Protein AF-N6Y3G3-F1 (afdb_monomer)

Secondary structure (DSSP, 8-state):
---HHHHHHHHHHHHHTT-------SSEEEE-S--HHHHHHGGGGGG-SEEEESSHHHHHHHHHHHTTT-PPPTT-EEEESSHHHHHHHHHTT---EE--SS--SHHHHHTSGGGSHHHHTT-EEEEEEES----HHHHHHHHTT-EEEEEEEEEEE-----THHHHHHHHTT---EEEE--HHHHHHHHHHHHHHHHHHHTTSEEEESSHHHHHHHHHTT-S-EEE--SHHHHHHHHHIIIIIHHHHTTTT-----PPP--------------------------------------------------------------STTHHHHHHHHHHHHHHHHHHHHHHHHHHHHHHHHHHHHHHHHHHHHHHHHHHHHHHHHHHHHHHHHHHHHHHHHHHHHHHHHHHHHHHHHHHHHHHHHHHHHHHHHHHHHHHHHHHHHS--HHHHHHHHHHHHHHHHTT--GGGTTHHHHHHHHHHHHHTS----HHHHHHHHHHHHHHGGGSPBTT---------S-----------TTHHHHHHHHHHHHHHHHHHHHTTT--------S-------HHHHHHHHHHHHHHHHHHHHHHHTT-HHHHHHHHHHHHHHHHHHB-TTSHHHHHHHHHHHHHHHS---------HHHHHHHHHHHHHHTPPPP------PPPPPPPPPP------------------------------------------

Nearest PDB structures (foldseek):
  3mw8-assembly1_A  TM=8.671E-01  e=9.166E-15  Shewanella amazonensis SB2B
  4es6-assembly1_A  TM=6.983E-01  e=3.183E-16  Pseudomonas aeruginosa PAO1
  3re1-assembly2_B  TM=7.626E-01  e=1.891E-15  Pseudomonas syringae pv. tomato str. DC3000
  3re1-assembly1_A  TM=7.674E-01  e=5.797E-15  Pseudomonas syringae pv. tomato str. DC3000
  1wcx-assembly1_A  TM=5.230E-01  e=1.385E-10  Thermus thermophilus

Solvent-accessible surface area (backbone atoms only — not comparable to full-atom values): 44580 Å² total; per-residue (Å²): 68,38,33,65,89,72,32,62,60,58,36,52,50,38,45,72,72,73,44,85,64,82,90,56,52,28,33,37,75,45,67,32,96,58,57,62,54,51,63,66,38,64,86,44,51,79,74,29,49,35,38,36,25,73,38,42,64,21,42,51,44,40,48,69,59,39,55,86,76,43,80,81,52,93,72,43,41,43,31,35,34,34,71,68,29,50,47,53,39,37,77,74,68,44,82,78,59,49,55,42,92,65,59,72,44,61,68,38,45,57,67,32,74,78,52,30,48,92,62,28,48,76,34,34,34,37,38,30,27,46,82,69,82,82,62,64,60,54,51,57,37,41,76,32,46,22,47,72,48,78,28,49,31,26,34,76,43,69,57,97,67,70,49,58,78,56,48,53,40,44,77,69,70,71,49,76,65,44,52,44,76,44,59,66,34,50,52,31,45,46,69,64,39,37,72,70,46,39,60,72,45,18,85,38,33,31,41,11,47,41,70,71,33,35,51,53,37,46,75,66,53,38,72,44,67,42,80,23,50,65,65,69,67,23,47,49,48,50,47,44,69,61,51,56,63,54,53,72,67,54,76,80,65,84,84,84,89,84,87,88,89,86,87,86,88,89,86,82,88,90,82,90,78,88,79,91,88,81,90,79,92,80,90,81,87,86,88,88,86,85,87,88,78,89,83,88,86,87,87,83,93,81,85,90,89,87,90,85,89,81,91,81,90,89,89,87,92,87,91,88,88,83,89,73,71,70,67,62,60,59,57,55,56,55,53,53,55,53,53,53,52,52,55,49,55,66,47,56,64,54,56,63,59,48,58,60,49,53,57,51,50,50,55,50,52,53,53,52,50,55,55,47,55,54,53,50,55,53,48,54,51,51,53,53,50,52,54,50,52,52,51,49,51,59,48,51,54,49,49,53,50,52,51,51,52,50,53,52,51,52,51,49,54,55,48,61,50,38,59,52,55,52,46,55,52,49,54,34,48,51,25,47,52,51,17,52,47,30,38,70,77,62,63,31,60,67,64,18,47,53,27,45,51,54,28,49,52,62,47,63,76,60,79,53,79,87,51,59,58,34,57,50,30,45,50,50,54,51,52,57,59,67,70,53,83,82,76,62,56,64,69,49,45,58,49,46,50,55,50,49,71,44,51,81,76,48,62,48,60,80,79,80,92,77,85,94,80,78,89,73,89,81,89,83,82,88,79,85,89,81,67,98,62,54,64,65,60,54,52,58,62,50,53,66,56,62,64,58,58,56,68,66,54,67,74,68,73,78,73,96,73,88,80,90,71,84,80,86,77,83,75,56,83,77,49,62,56,53,61,46,51,54,44,44,51,29,45,50,51,20,44,51,21,51,76,64,53,35,31,65,56,24,47,53,26,45,54,48,38,47,53,48,47,77,70,53,31,31,83,84,41,71,64,43,47,47,50,53,50,53,51,54,56,53,65,64,58,72,52,75,78,74,81,82,71,65,58,60,32,54,52,32,45,53,60,48,48,72,65,67,62,67,78,73,79,86,78,81,77,89,81,86,79,83,88,75,85,86,81,86,88,83,81,87,83,90,82,83,88,80,91,88,82,90,82,86,90,78,90,79,90,79,90,84,91,85,89,87,81,89,84,83,89,89,87,84,84,80,88,82,87,90,133

Structure (mmCIF, N/CA/C/O backbone):
data_AF-N6Y3G3-F1
#
_entry.id   AF-N6Y3G3-F1
#
loop_
_atom_site.group_PDB
_atom_site.id
_atom_site.type_symbol
_atom_site.label_atom_id
_atom_site.label_alt_id
_atom_site.label_comp_id
_atom_site.label_asym_id
_atom_site.label_entity_id
_atom_site.label_seq_id
_atom_site.pdbx_PDB_ins_code
_atom_site.Cartn_x
_atom_site.Cartn_y
_atom_site.Cartn_z
_atom_site.occupancy
_atom_site.B_iso_or_equiv
_atom_site.auth_seq_id
_atom_site.auth_comp_id
_atom_site.auth_asym_id
_atom_site.auth_atom_id
_atom_site.pdbx_PDB_model_num
ATOM 1 N N . MET A 1 1 ? 16.873 -10.685 1.834 1.00 88.75 1 MET A N 1
ATOM 2 C CA . MET A 1 1 ? 16.001 -10.326 2.972 1.00 88.75 1 MET A CA 1
ATOM 3 C C . MET A 1 1 ? 14.524 -10.529 2.608 1.00 88.75 1 MET A C 1
ATOM 5 O O . MET A 1 1 ? 13.843 -9.583 2.230 1.00 88.75 1 MET A O 1
ATOM 9 N N . ARG A 1 2 ? 14.021 -11.770 2.669 1.00 89.00 2 ARG A N 1
ATOM 10 C CA . ARG A 1 2 ? 12.637 -12.163 2.303 1.00 89.00 2 ARG A CA 1
ATOM 11 C C . ARG A 1 2 ? 12.087 -13.183 3.308 1.00 89.00 2 ARG A C 1
ATOM 13 O O . ARG A 1 2 ? 12.912 -13.802 3.973 1.00 89.00 2 ARG A O 1
ATOM 20 N N . PRO A 1 3 ? 10.763 -13.413 3.393 1.00 84.69 3 PRO A N 1
ATOM 21 C CA . PRO A 1 3 ? 10.220 -14.575 4.096 1.00 84.69 3 PRO A CA 1
ATOM 22 C C . PRO A 1 3 ? 10.819 -15.883 3.576 1.00 84.69 3 PRO A C 1
ATOM 24 O O . PRO A 1 3 ? 11.054 -16.009 2.376 1.00 84.69 3 PRO A O 1
ATOM 27 N N . GLN A 1 4 ? 11.046 -16.847 4.473 1.00 79.81 4 GLN A N 1
ATOM 28 C CA . GLN A 1 4 ? 11.802 -18.077 4.199 1.00 79.81 4 GLN A CA 1
ATOM 29 C C . GLN A 1 4 ? 11.330 -18.801 2.924 1.00 79.81 4 GLN A C 1
ATOM 31 O O . GLN A 1 4 ? 12.103 -18.973 1.983 1.00 79.81 4 GLN A O 1
ATOM 36 N N . GLU A 1 5 ? 10.033 -19.109 2.843 1.00 73.38 5 GLU A N 1
ATOM 37 C CA . GLU A 1 5 ? 9.392 -19.792 1.706 1.00 73.38 5 GLU A CA 1
ATOM 38 C C . GLU A 1 5 ? 9.562 -19.045 0.364 1.00 73.38 5 GLU A C 1
ATOM 40 O O . GLU A 1 5 ? 9.545 -19.652 -0.705 1.00 73.38 5 GLU A O 1
ATOM 45 N N . GLN A 1 6 ? 9.750 -17.721 0.414 1.00 78.75 6 GLN A N 1
ATOM 46 C CA . GLN A 1 6 ? 9.926 -16.832 -0.743 1.00 78.75 6 GLN A CA 1
ATOM 47 C C . GLN A 1 6 ? 11.405 -16.527 -1.050 1.00 78.75 6 GLN A C 1
ATOM 49 O O . GLN A 1 6 ? 11.713 -15.885 -2.059 1.00 78.75 6 GLN A O 1
ATOM 54 N N . ALA A 1 7 ? 12.326 -16.956 -0.183 1.00 85.62 7 ALA A N 1
ATOM 55 C CA . ALA A 1 7 ? 13.765 -16.860 -0.393 1.00 85.62 7 ALA A CA 1
ATOM 56 C C . ALA A 1 7 ? 14.306 -18.086 -1.146 1.00 85.62 7 ALA A C 1
ATOM 58 O O . ALA A 1 7 ? 15.161 -17.940 -2.015 1.00 85.62 7 ALA A O 1
ATOM 59 N N . ASP A 1 8 ? 13.781 -19.285 -0.874 1.00 85.94 8 ASP A N 1
ATOM 60 C CA . ASP A 1 8 ? 14.381 -20.546 -1.331 1.00 85.94 8 ASP A CA 1
ATOM 61 C C . ASP A 1 8 ? 14.360 -20.793 -2.851 1.00 85.94 8 ASP A C 1
ATOM 63 O O . ASP A 1 8 ? 15.066 -21.686 -3.317 1.00 85.94 8 ASP A O 1
ATOM 67 N N . ASN A 1 9 ? 13.601 -20.046 -3.662 1.00 87.00 9 ASN A N 1
ATOM 68 C CA . ASN A 1 9 ? 13.800 -20.057 -5.122 1.00 87.00 9 ASN A CA 1
ATOM 69 C C . ASN A 1 9 ? 15.032 -19.224 -5.510 1.00 87.00 9 ASN A C 1
ATOM 71 O O . ASN A 1 9 ? 15.973 -19.754 -6.097 1.00 87.00 9 ASN A O 1
ATOM 75 N N . LEU A 1 10 ? 15.053 -17.952 -5.104 1.00 89.31 10 LEU A N 1
ATOM 76 C CA . LEU A 1 10 ? 16.125 -17.004 -5.398 1.00 89.31 10 LEU A CA 1
ATOM 77 C C . LEU A 1 10 ? 17.482 -17.462 -4.842 1.00 89.31 10 LEU A C 1
ATOM 79 O O . LEU A 1 10 ? 18.479 -17.390 -5.551 1.00 89.31 10 LEU A O 1
ATOM 83 N N . CYS A 1 11 ? 17.526 -18.017 -3.626 1.00 91.69 11 CYS A N 1
ATOM 84 C CA . CYS A 1 11 ? 18.756 -18.585 -3.070 1.00 91.69 11 CYS A CA 1
ATOM 85 C C . CYS A 1 11 ? 19.313 -19.711 -3.952 1.00 91.69 11 CYS A C 1
ATOM 87 O O . CYS A 1 11 ? 20.497 -19.681 -4.264 1.00 91.69 11 CYS A O 1
ATOM 89 N N . ARG A 1 12 ? 18.468 -20.631 -4.443 1.00 91.00 12 ARG A N 1
ATOM 90 C CA . ARG A 1 12 ? 18.898 -21.691 -5.374 1.00 91.00 12 ARG A CA 1
ATOM 91 C C . ARG A 1 12 ? 19.360 -21.159 -6.730 1.00 91.00 12 ARG A C 1
ATOM 93 O O . ARG A 1 12 ? 20.212 -21.785 -7.348 1.00 91.00 12 ARG A O 1
ATOM 100 N N . ARG A 1 13 ? 18.824 -20.027 -7.202 1.00 91.88 13 ARG A N 1
ATOM 101 C CA . ARG A 1 13 ? 19.298 -19.366 -8.432 1.00 91.88 13 ARG A CA 1
ATOM 102 C C . ARG A 1 13 ? 20.687 -18.758 -8.242 1.00 91.88 13 ARG A C 1
ATOM 104 O O . ARG A 1 13 ? 21.551 -18.984 -9.076 1.00 91.88 13 ARG A O 1
ATOM 111 N N . ILE A 1 14 ? 20.915 -18.078 -7.118 1.00 92.06 14 ILE A N 1
ATOM 112 C CA . ILE A 1 14 ? 22.230 -17.538 -6.733 1.00 92.06 14 ILE A CA 1
ATOM 113 C C . ILE A 1 14 ? 23.247 -18.678 -6.558 1.00 92.06 14 ILE A C 1
ATOM 115 O O . ILE A 1 14 ? 24.338 -18.609 -7.112 1.00 92.06 14 ILE A O 1
ATOM 119 N N . GLU A 1 15 ? 22.864 -19.751 -5.857 1.00 93.62 15 GLU A N 1
ATOM 120 C CA . GLU A 1 15 ? 23.672 -20.967 -5.665 1.00 93.62 15 GLU A CA 1
ATOM 121 C C . GLU A 1 15 ? 24.012 -21.653 -7.006 1.00 93.62 15 GLU A C 1
ATOM 123 O O . GLU A 1 15 ? 25.142 -22.093 -7.204 1.00 93.62 15 GLU A O 1
ATOM 128 N N . ALA A 1 16 ? 23.070 -21.703 -7.957 1.00 90.56 16 ALA A N 1
ATOM 129 C CA . ALA A 1 16 ? 23.298 -22.251 -9.299 1.00 90.56 16 ALA A CA 1
ATOM 130 C C . ALA A 1 16 ? 24.158 -21.345 -10.202 1.00 90.56 16 ALA A C 1
ATOM 132 O O . ALA A 1 16 ? 24.831 -21.854 -11.095 1.00 90.56 16 ALA A O 1
ATOM 133 N N . ALA A 1 17 ? 24.167 -20.032 -9.955 1.00 89.19 17 ALA A N 1
ATOM 134 C CA . ALA A 1 17 ? 25.044 -19.058 -10.609 1.00 89.19 17 ALA A CA 1
ATOM 135 C C . ALA A 1 17 ? 26.443 -18.960 -9.955 1.00 89.19 17 ALA A C 1
ATOM 137 O O . ALA A 1 17 ? 27.221 -18.075 -10.296 1.00 89.19 17 ALA A O 1
ATOM 138 N N . GLY A 1 18 ? 26.772 -19.846 -9.004 1.00 90.38 18 GLY A N 1
ATOM 139 C CA . GLY A 1 18 ? 28.075 -19.896 -8.323 1.00 90.38 18 GLY A CA 1
ATOM 140 C C . GLY A 1 18 ? 28.204 -19.000 -7.083 1.00 90.38 18 GLY A C 1
ATOM 141 O O . GLY A 1 18 ? 29.206 -19.083 -6.373 1.00 90.38 18 GLY A O 1
ATOM 142 N N . GLY A 1 19 ? 27.195 -18.182 -6.773 1.00 90.94 19 GLY A N 1
ATOM 143 C CA . GLY A 1 19 ? 27.165 -17.339 -5.576 1.00 90.94 19 GLY A CA 1
ATOM 144 C C . GLY A 1 19 ? 26.785 -18.103 -4.300 1.00 90.94 19 GLY A C 1
ATOM 145 O O . GLY A 1 19 ? 26.196 -19.181 -4.335 1.00 90.94 19 GLY A O 1
ATOM 146 N N . ARG A 1 20 ? 27.065 -17.520 -3.126 1.00 93.38 20 ARG A N 1
ATOM 147 C CA . ARG A 1 20 ? 26.736 -18.117 -1.817 1.00 93.38 20 ARG A CA 1
ATOM 148 C C . ARG A 1 20 ? 25.588 -17.369 -1.131 1.00 93.38 20 ARG A C 1
ATOM 150 O O . ARG A 1 20 ? 25.782 -16.282 -0.595 1.00 93.38 20 ARG A O 1
ATOM 157 N N . ALA A 1 21 ? 24.394 -17.960 -1.100 1.00 92.50 21 ALA A N 1
ATOM 158 C CA . ALA A 1 21 ? 23.189 -17.297 -0.594 1.00 92.50 21 ALA A CA 1
ATOM 159 C C . ALA A 1 21 ? 22.998 -17.411 0.939 1.00 92.50 21 ALA A C 1
ATOM 161 O O . ALA A 1 21 ? 22.490 -18.413 1.451 1.00 92.50 21 ALA A O 1
ATOM 162 N N . LEU A 1 22 ? 23.323 -16.343 1.680 1.00 92.38 22 LEU A N 1
ATOM 163 C CA . LEU A 1 22 ? 22.999 -16.225 3.109 1.00 92.38 22 LEU A CA 1
ATOM 164 C C . LEU A 1 22 ? 21.495 -15.952 3.316 1.00 92.38 22 LEU A C 1
ATOM 166 O O . LEU A 1 22 ? 20.956 -14.936 2.872 1.00 92.38 22 LEU A O 1
ATOM 170 N N . ARG A 1 23 ? 20.807 -16.854 4.024 1.00 92.19 23 ARG A N 1
ATOM 171 C CA . ARG A 1 23 ? 19.375 -16.737 4.345 1.00 92.19 23 ARG A CA 1
ATOM 172 C C . ARG A 1 23 ? 19.177 -15.974 5.657 1.00 92.19 23 ARG A C 1
ATOM 174 O O . ARG A 1 23 ? 19.263 -16.556 6.731 1.00 92.19 23 ARG A O 1
ATOM 181 N N . PHE A 1 24 ? 18.870 -14.682 5.554 1.00 93.19 24 PHE A N 1
ATOM 182 C CA . PHE A 1 24 ? 18.442 -13.842 6.679 1.00 93.19 24 PHE A CA 1
ATOM 183 C C . PHE A 1 24 ? 17.030 -13.282 6.391 1.00 93.19 24 PHE A C 1
ATOM 185 O O . PHE A 1 24 ? 16.879 -12.315 5.628 1.00 93.19 24 PHE A O 1
ATOM 192 N N . PRO A 1 25 ? 15.958 -13.934 6.882 1.00 92.81 25 PRO A N 1
ATOM 193 C CA . PRO A 1 25 ? 14.595 -13.453 6.697 1.00 92.81 25 PRO A CA 1
ATOM 194 C C . PRO A 1 25 ? 14.286 -12.326 7.689 1.00 92.81 25 PRO A C 1
ATOM 196 O O . PRO A 1 25 ? 14.353 -12.515 8.894 1.00 92.81 25 PRO A O 1
ATOM 199 N N . VAL A 1 26 ? 13.916 -11.151 7.176 1.00 93.62 26 VAL A N 1
ATOM 200 C CA . VAL A 1 26 ? 13.550 -9.957 7.978 1.00 93.62 26 VAL A CA 1
ATOM 201 C C . VAL A 1 26 ? 12.035 -9.785 8.137 1.00 93.62 26 VAL A C 1
ATOM 203 O O . VAL A 1 26 ? 11.561 -8.909 8.849 1.00 93.62 26 VAL A O 1
ATOM 206 N N . ILE A 1 27 ? 11.251 -10.611 7.448 1.00 91.94 27 ILE A N 1
ATOM 207 C CA . ILE A 1 27 ? 9.801 -10.728 7.605 1.00 91.94 27 ILE A CA 1
ATOM 208 C C . ILE A 1 27 ? 9.529 -12.220 7.724 1.00 91.94 27 ILE A C 1
ATOM 210 O O . ILE A 1 27 ? 9.916 -12.979 6.836 1.00 91.94 27 ILE A O 1
ATOM 214 N N . ALA A 1 28 ? 8.857 -12.637 8.787 1.00 90.00 28 ALA A N 1
ATOM 215 C CA . ALA A 1 28 ? 8.279 -13.963 8.903 1.00 90.00 28 ALA A CA 1
ATOM 216 C C . ALA A 1 28 ? 6.772 -13.908 8.639 1.00 90.00 28 ALA A C 1
ATOM 218 O O . ALA A 1 28 ? 6.106 -12.896 8.874 1.00 90.00 28 ALA A O 1
ATOM 219 N N . ILE A 1 29 ? 6.246 -15.021 8.140 1.00 89.38 29 ILE A N 1
ATOM 220 C CA . ILE A 1 29 ? 4.816 -15.280 8.005 1.00 89.38 29 ILE A CA 1
ATOM 221 C C . ILE A 1 29 ? 4.499 -16.381 9.017 1.00 89.38 29 ILE A C 1
ATOM 223 O O . ILE A 1 29 ? 5.251 -17.346 9.135 1.00 89.38 29 ILE A O 1
ATOM 227 N N . GLY A 1 30 ? 3.413 -16.227 9.766 1.00 88.75 30 GLY A N 1
ATOM 228 C CA . GLY A 1 30 ? 2.957 -17.229 10.728 1.00 88.75 30 GLY A CA 1
ATOM 229 C C . GLY A 1 30 ? 1.441 -17.228 10.845 1.00 88.75 30 GLY A C 1
ATOM 230 O O . GLY A 1 30 ? 0.783 -16.316 10.347 1.00 88.75 30 GLY A O 1
ATOM 231 N N . ALA A 1 31 ? 0.882 -18.228 11.526 1.00 88.19 31 ALA A N 1
ATOM 232 C CA . ALA A 1 31 ? -0.545 -18.250 11.840 1.00 88.19 31 ALA A CA 1
ATOM 233 C C . ALA A 1 31 ? -0.959 -16.986 12.618 1.00 88.19 31 ALA A C 1
ATOM 235 O O . ALA A 1 31 ? -0.147 -16.408 13.350 1.00 88.19 31 ALA A O 1
ATOM 236 N N . ALA A 1 32 ? -2.215 -16.557 12.454 1.00 87.38 32 ALA A N 1
ATOM 237 C CA . ALA A 1 32 ? -2.774 -15.459 13.240 1.00 87.38 32 ALA A CA 1
ATOM 238 C C . ALA A 1 32 ? -2.593 -15.725 14.755 1.00 87.38 32 ALA A C 1
ATOM 240 O O . ALA A 1 32 ? -2.722 -16.873 15.186 1.00 87.38 32 ALA A O 1
ATOM 241 N N . PRO A 1 33 ? -2.268 -14.699 15.567 1.00 78.94 33 PRO A N 1
ATOM 242 C CA . PRO A 1 33 ? -1.941 -14.886 16.984 1.00 78.94 33 PRO A CA 1
ATOM 243 C C . PRO A 1 33 ? -3.161 -15.267 17.836 1.00 78.94 33 PRO A C 1
ATOM 245 O O . PRO A 1 33 ? -2.994 -15.825 18.915 1.00 78.94 33 PRO A O 1
ATOM 248 N N . ASP A 1 34 ? -4.364 -14.982 17.336 1.00 85.19 34 ASP A N 1
ATOM 249 C CA . ASP A 1 34 ? -5.645 -15.418 17.883 1.00 85.19 34 ASP A CA 1
ATOM 250 C C . ASP A 1 34 ? -6.434 -16.147 16.773 1.00 85.19 34 ASP A C 1
ATOM 252 O O . ASP A 1 34 ? -6.722 -15.535 15.737 1.00 85.19 34 ASP A O 1
ATOM 256 N N . PRO A 1 35 ? -6.772 -17.441 16.935 1.00 86.75 35 PRO A N 1
ATOM 257 C CA . PRO A 1 35 ? -7.573 -18.189 15.972 1.00 86.75 35 PRO A CA 1
ATOM 258 C C . PRO A 1 35 ? -9.085 -17.923 16.084 1.00 86.75 35 PRO A C 1
ATOM 260 O O . PRO A 1 35 ? -9.829 -18.452 15.257 1.00 86.75 35 PRO A O 1
ATOM 263 N N . ALA A 1 36 ? -9.572 -17.121 17.043 1.00 89.94 36 ALA A N 1
ATOM 264 C CA . ALA A 1 36 ? -11.004 -16.956 17.322 1.00 89.94 36 ALA A CA 1
ATOM 265 C C . ALA A 1 36 ? -11.852 -16.568 16.093 1.00 89.94 36 ALA A C 1
ATOM 267 O O . ALA A 1 36 ? -12.987 -17.026 15.961 1.00 89.94 36 ALA A O 1
ATOM 268 N N . GLN A 1 37 ? -11.309 -15.782 15.152 1.00 91.25 37 GLN A N 1
ATOM 269 C CA . GLN A 1 37 ? -12.001 -15.442 13.897 1.00 91.25 37 GLN A CA 1
ATOM 270 C C . GLN A 1 37 ? -12.194 -16.664 12.981 1.00 91.25 37 GLN A C 1
ATOM 272 O O . GLN A 1 37 ? -13.261 -16.830 12.395 1.00 91.25 37 GLN A O 1
ATOM 277 N N . LEU A 1 38 ? -11.196 -17.549 12.882 1.00 91.25 38 LEU A N 1
ATOM 278 C CA . LEU A 1 38 ? -11.320 -18.821 12.160 1.00 91.25 38 LEU A CA 1
ATOM 279 C C . LEU A 1 38 ? -12.274 -19.777 12.894 1.00 91.25 38 LEU A C 1
ATOM 281 O O . LEU A 1 38 ? -13.107 -20.425 12.262 1.00 91.25 38 LEU A O 1
ATOM 285 N N . GLU A 1 39 ? -12.192 -19.836 14.223 1.00 92.75 39 GLU A N 1
ATOM 286 C CA . GLU A 1 39 ? -13.009 -20.723 15.064 1.00 92.75 39 GLU A CA 1
ATOM 287 C C . GLU A 1 39 ? -14.495 -20.357 15.055 1.00 92.75 39 GLU A C 1
ATOM 289 O O . GLU A 1 39 ? -15.336 -21.250 14.962 1.00 92.75 39 GLU A O 1
ATOM 294 N N . ALA A 1 40 ? -14.831 -19.065 15.061 1.00 93.12 40 ALA A N 1
ATOM 295 C CA . ALA A 1 40 ? -16.208 -18.590 14.929 1.00 93.12 40 ALA A CA 1
ATOM 296 C C . ALA A 1 40 ? -16.802 -18.845 13.530 1.00 93.12 40 ALA A C 1
ATOM 298 O O . ALA A 1 40 ? -18.016 -19.005 13.391 1.00 93.12 40 ALA A O 1
ATOM 299 N N . VAL A 1 41 ? -15.963 -18.895 12.490 1.00 94.31 41 VAL A N 1
ATOM 300 C CA . VAL A 1 41 ? -16.391 -19.008 11.087 1.00 94.31 41 VAL A CA 1
ATOM 301 C C . VAL A 1 41 ? -16.494 -20.456 10.599 1.00 94.31 41 VAL A C 1
ATOM 303 O O . VAL A 1 41 ? -17.425 -20.765 9.858 1.00 94.31 41 VAL A O 1
ATOM 306 N N . VAL A 1 42 ? -15.631 -21.378 11.049 1.00 94.50 42 VAL A N 1
ATOM 307 C CA . VAL A 1 42 ? -15.721 -22.823 10.731 1.00 94.50 42 VAL A CA 1
ATOM 308 C C . VAL A 1 42 ? -17.142 -23.411 10.897 1.00 94.50 42 VAL A C 1
ATOM 310 O O . VAL A 1 42 ? -17.622 -24.051 9.953 1.00 94.50 42 VAL A O 1
ATOM 313 N N . PRO A 1 43 ? -17.880 -23.208 12.011 1.00 94.56 43 PRO A N 1
ATOM 314 C CA . PRO A 1 43 ? -19.248 -23.717 12.152 1.00 94.56 43 PRO A CA 1
ATOM 315 C C . PRO A 1 43 ? -20.277 -22.983 11.274 1.00 94.56 43 PRO A C 1
ATOM 317 O O . PRO A 1 43 ? -21.355 -23.526 11.041 1.00 94.56 43 PRO A O 1
ATOM 320 N N . ARG A 1 44 ? -19.943 -21.804 10.736 1.00 94.69 44 ARG A N 1
ATOM 321 C CA . ARG A 1 44 ? -20.841 -20.909 9.987 1.00 94.69 44 ARG A CA 1
ATOM 322 C C . ARG A 1 44 ? -20.605 -20.878 8.470 1.00 94.69 44 ARG A C 1
ATOM 324 O O . ARG A 1 44 ? -21.281 -20.121 7.784 1.00 94.69 44 ARG A O 1
ATOM 331 N N . LEU A 1 45 ? -19.681 -21.676 7.922 1.00 94.62 45 LEU A N 1
ATOM 332 C CA . LEU A 1 45 ? -19.279 -21.582 6.505 1.00 94.62 45 LEU A CA 1
ATOM 333 C C . LEU A 1 45 ? -20.437 -21.673 5.485 1.00 94.62 45 LEU A C 1
ATOM 335 O O . LEU A 1 45 ? -20.336 -21.060 4.428 1.00 94.62 45 LEU A O 1
ATOM 339 N N . ASP A 1 46 ? -21.541 -22.369 5.780 1.00 94.38 46 ASP A N 1
ATOM 340 C CA . ASP A 1 46 ? -22.699 -22.460 4.868 1.00 94.38 46 ASP A CA 1
ATOM 341 C C . ASP A 1 46 ? -23.568 -21.185 4.842 1.00 94.38 46 ASP A C 1
ATOM 343 O O . ASP A 1 46 ? -24.438 -21.054 3.983 1.00 94.38 46 ASP A O 1
ATOM 34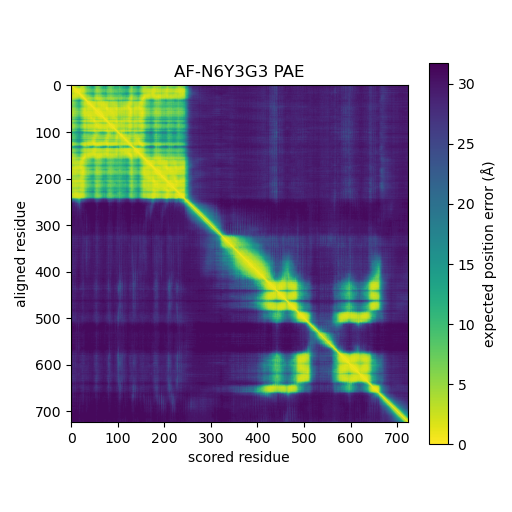7 N N . GLU A 1 47 ? -23.346 -20.228 5.755 1.00 94.81 47 GLU A N 1
ATOM 348 C CA . GLU A 1 47 ? -23.981 -18.904 5.691 1.00 94.81 47 GLU A CA 1
ATOM 349 C C . GLU A 1 47 ? -23.486 -18.077 4.497 1.00 94.81 47 GLU A C 1
ATOM 351 O O . GLU A 1 47 ? -24.183 -17.155 4.070 1.00 94.81 47 GLU A O 1
ATOM 356 N N . PHE A 1 48 ? -22.285 -18.366 3.989 1.00 96.00 48 PHE A N 1
ATOM 357 C CA . PHE A 1 48 ? -21.582 -17.565 2.990 1.00 96.00 48 PHE A CA 1
ATOM 358 C C . PHE A 1 48 ? -21.759 -18.145 1.582 1.00 96.00 48 PHE A C 1
ATOM 360 O O . PHE A 1 48 ? -21.857 -19.356 1.393 1.00 96.00 48 PHE A O 1
ATOM 367 N N . GLN A 1 49 ? -21.783 -17.273 0.574 1.00 95.00 49 GLN A N 1
ATOM 368 C CA . GLN A 1 49 ? -21.929 -17.664 -0.837 1.00 95.00 49 GLN A CA 1
ATOM 369 C C . GLN A 1 49 ? -20.599 -17.561 -1.597 1.00 95.00 49 GLN A C 1
ATOM 371 O O . GLN A 1 49 ? -20.408 -18.229 -2.615 1.00 95.00 49 GLN A O 1
ATOM 376 N N . LEU A 1 50 ? -19.667 -16.745 -1.095 1.00 94.62 50 LEU A N 1
ATOM 377 C CA . LEU A 1 50 ? -18.367 -16.485 -1.705 1.00 94.62 50 LEU A CA 1
ATOM 378 C C . LEU A 1 50 ? -17.280 -16.347 -0.630 1.00 94.62 50 LEU A C 1
ATOM 380 O O . LEU A 1 50 ? -17.414 -15.548 0.294 1.00 94.62 50 LEU A O 1
ATOM 384 N N . ALA A 1 51 ? -16.190 -17.093 -0.781 1.00 95.81 51 ALA A N 1
ATOM 385 C CA . ALA A 1 51 ? -14.961 -16.965 -0.012 1.00 95.81 51 ALA A CA 1
ATOM 386 C C . ALA A 1 51 ? -13.852 -16.389 -0.899 1.00 95.81 51 ALA A C 1
ATOM 388 O O . ALA A 1 51 ? -13.538 -16.948 -1.952 1.00 95.81 51 ALA A O 1
ATOM 389 N N . PHE A 1 52 ? -13.239 -15.294 -0.460 1.00 94.62 52 PHE A N 1
ATOM 390 C CA . PHE A 1 52 ? -12.154 -14.623 -1.162 1.00 94.62 52 PHE A CA 1
ATOM 391 C C . PHE A 1 52 ? -10.833 -14.743 -0.404 1.00 94.62 52 PHE A C 1
ATOM 393 O O . PHE A 1 52 ? -10.760 -14.445 0.788 1.00 94.62 52 PHE A O 1
ATOM 400 N N . PHE A 1 53 ? -9.772 -15.121 -1.110 1.00 94.06 53 PHE A N 1
ATOM 401 C CA . PHE A 1 53 ? -8.424 -15.260 -0.564 1.00 94.06 53 PHE A CA 1
ATOM 402 C C . PHE A 1 53 ? -7.519 -14.177 -1.148 1.00 94.06 53 PHE A C 1
ATOM 404 O O . PHE A 1 53 ? -7.217 -14.200 -2.341 1.00 94.06 53 PHE A O 1
ATOM 411 N N . VAL A 1 54 ? -7.058 -13.232 -0.323 1.00 90.94 54 VAL A N 1
ATOM 412 C CA . VAL A 1 54 ? -6.257 -12.087 -0.813 1.00 90.94 54 VAL A CA 1
ATOM 413 C C . VAL A 1 54 ? -4.838 -12.470 -1.260 1.00 90.94 54 VAL A C 1
ATOM 415 O O . VAL A 1 54 ? -4.182 -11.695 -1.948 1.00 90.94 54 VAL A O 1
ATOM 418 N N . SER A 1 55 ? -4.331 -13.636 -0.849 1.00 89.06 55 SER A N 1
ATOM 419 C CA . SER A 1 55 ? -2.952 -14.074 -1.101 1.00 89.06 55 SER A CA 1
ATOM 420 C C . SER A 1 55 ? -2.807 -15.605 -1.040 1.00 89.06 55 SER A C 1
ATOM 422 O O . SER A 1 55 ? -3.686 -16.276 -0.488 1.00 89.06 55 SER A O 1
ATOM 424 N N . PRO A 1 56 ? -1.690 -16.182 -1.537 1.00 90.00 56 PRO A N 1
ATOM 425 C CA . PRO A 1 56 ? -1.422 -17.617 -1.411 1.00 90.00 56 PRO A CA 1
ATOM 426 C C . PRO A 1 56 ? -1.339 -18.051 0.057 1.00 90.00 56 PRO A C 1
ATOM 428 O O . PRO A 1 56 ? -1.840 -19.110 0.424 1.00 90.00 56 PRO A O 1
ATOM 431 N N . ASN A 1 57 ? -0.786 -17.187 0.915 1.00 90.94 57 ASN A N 1
ATOM 432 C CA . ASN A 1 57 ? -0.725 -17.392 2.360 1.00 90.94 57 ASN A CA 1
ATOM 433 C C . ASN A 1 57 ? -2.135 -17.463 2.964 1.00 90.94 57 ASN A C 1
ATOM 435 O O . ASN A 1 57 ? -2.396 -18.338 3.784 1.00 90.94 57 ASN A O 1
ATOM 439 N N . ALA A 1 58 ? -3.050 -16.578 2.542 1.00 92.12 58 ALA A N 1
ATOM 440 C CA . ALA A 1 58 ? -4.429 -16.591 3.025 1.00 92.12 58 ALA A CA 1
ATOM 441 C C . ALA A 1 58 ? -5.115 -17.928 2.719 1.00 92.12 58 ALA A C 1
ATOM 443 O O . ALA A 1 58 ? -5.743 -18.508 3.600 1.00 92.12 58 ALA A O 1
ATOM 444 N N . ALA A 1 59 ? -4.945 -18.439 1.495 1.00 93.94 59 ALA A N 1
ATOM 445 C CA . ALA A 1 59 ? -5.433 -19.762 1.118 1.00 93.94 59 ALA A CA 1
ATOM 446 C C . ALA A 1 59 ? -4.787 -20.869 1.969 1.00 93.94 59 ALA A C 1
ATOM 448 O O . ALA A 1 59 ? -5.500 -21.684 2.548 1.00 93.94 59 ALA A O 1
ATOM 449 N N . ASN A 1 60 ? -3.457 -20.867 2.102 1.00 93.00 60 ASN A N 1
ATOM 450 C CA . ASN A 1 60 ? -2.716 -21.909 2.813 1.00 93.00 60 ASN A CA 1
ATOM 451 C C . ASN A 1 60 ? -3.120 -22.007 4.298 1.00 93.00 60 ASN A C 1
ATOM 453 O O . ASN A 1 60 ? -3.590 -23.051 4.746 1.00 93.00 60 ASN A O 1
ATOM 457 N N . TYR A 1 61 ? -3.025 -20.909 5.058 1.00 93.44 61 TYR A N 1
ATOM 458 C CA . TYR A 1 61 ? -3.349 -20.915 6.492 1.00 93.44 61 TYR A CA 1
ATOM 459 C C . TYR A 1 61 ? -4.838 -21.168 6.765 1.00 93.44 61 TYR A C 1
ATOM 461 O O . TYR A 1 61 ? -5.170 -21.895 7.703 1.00 93.44 61 TYR A O 1
ATOM 469 N N . ALA A 1 62 ? -5.745 -20.632 5.939 1.00 94.44 62 ALA A N 1
ATOM 470 C CA . ALA A 1 62 ? -7.171 -20.907 6.085 1.00 94.44 62 ALA A CA 1
ATOM 471 C C . ALA A 1 62 ? -7.499 -22.385 5.815 1.00 94.44 62 ALA A C 1
ATOM 473 O O . ALA A 1 62 ? -8.201 -22.998 6.617 1.00 94.44 62 ALA A O 1
ATOM 474 N N . MET A 1 63 ? -6.965 -22.991 4.748 1.00 94.69 63 MET A N 1
ATOM 475 C CA . MET A 1 63 ? -7.246 -24.396 4.422 1.00 94.69 63 MET A CA 1
ATOM 476 C C . MET A 1 63 ? -6.627 -25.368 5.429 1.00 94.69 63 MET A C 1
ATOM 478 O O . MET A 1 63 ? -7.301 -26.312 5.845 1.00 94.69 63 MET A O 1
ATOM 482 N N . GLN A 1 64 ? -5.404 -25.103 5.904 1.00 93.56 64 GLN A N 1
ATOM 483 C CA . GLN A 1 64 ? -4.784 -25.869 6.994 1.00 93.56 64 GLN A CA 1
ATOM 484 C C . GLN A 1 64 ? -5.584 -25.793 8.303 1.00 93.56 64 GLN A C 1
ATOM 486 O O . GLN A 1 64 ? -5.610 -26.763 9.062 1.00 93.56 64 GLN A O 1
ATOM 491 N N . TYR A 1 65 ? -6.260 -24.672 8.580 1.00 93.25 65 TYR A N 1
ATOM 492 C CA . TYR A 1 65 ? -7.124 -24.561 9.754 1.00 93.25 65 TYR A CA 1
ATOM 493 C C . TYR A 1 65 ? -8.487 -25.246 9.539 1.00 93.25 65 TYR A C 1
ATOM 495 O O . TYR A 1 65 ? -8.937 -26.016 10.392 1.00 93.25 65 TYR A O 1
ATOM 503 N N . ILE A 1 66 ? -9.148 -24.975 8.411 1.00 94.38 66 ILE A N 1
ATOM 504 C CA . ILE A 1 66 ? -10.545 -25.348 8.154 1.00 94.38 66 ILE A CA 1
ATOM 505 C C . ILE A 1 66 ? -10.690 -26.834 7.819 1.00 94.38 66 ILE A C 1
ATOM 507 O O . ILE A 1 66 ? -11.463 -27.524 8.483 1.00 94.38 66 ILE A O 1
ATOM 511 N N . LEU A 1 67 ? -9.958 -27.343 6.822 1.00 93.44 67 LEU A N 1
ATOM 512 C CA . LEU A 1 67 ? -10.222 -28.670 6.246 1.00 93.44 67 LEU A CA 1
ATOM 513 C C . LEU A 1 67 ? -10.067 -29.838 7.247 1.00 93.44 67 LEU A C 1
ATOM 515 O O . LEU A 1 67 ? -10.888 -30.754 7.193 1.00 93.44 67 LEU A O 1
ATOM 519 N N . PRO A 1 68 ? -9.124 -29.818 8.217 1.00 94.25 68 PRO A N 1
ATOM 520 C CA . PRO A 1 68 ? -9.057 -30.843 9.267 1.00 94.25 68 PRO A CA 1
ATOM 521 C C . PRO A 1 68 ? -10.212 -30.801 10.281 1.00 94.25 68 PRO A C 1
ATOM 523 O O . PRO A 1 68 ? -10.388 -31.751 11.040 1.00 94.25 68 PRO A O 1
ATOM 526 N N . ARG A 1 69 ? -10.971 -29.698 10.336 1.00 94.44 69 ARG A N 1
ATOM 527 C CA . ARG A 1 69 ? -12.088 -29.483 11.274 1.00 94.44 69 ARG A CA 1
ATOM 528 C C . ARG A 1 69 ? -13.452 -29.642 10.606 1.00 94.44 69 ARG A C 1
ATOM 530 O O . ARG A 1 69 ? -14.407 -30.035 11.271 1.00 94.44 69 ARG A O 1
ATOM 537 N N . ARG A 1 70 ? -13.560 -29.318 9.313 1.00 93.44 70 ARG A N 1
ATOM 538 C CA . ARG A 1 70 ? -14.813 -29.345 8.555 1.00 93.44 70 ARG A CA 1
ATOM 539 C C . ARG A 1 70 ? -14.565 -29.474 7.048 1.00 93.44 70 ARG A C 1
ATOM 541 O O . ARG A 1 70 ? -13.717 -28.783 6.493 1.00 93.44 70 ARG A O 1
ATOM 548 N N . ALA A 1 71 ? -15.379 -30.287 6.375 1.00 93.31 71 ALA A N 1
ATOM 549 C CA . ALA A 1 71 ? -15.455 -30.295 4.915 1.00 93.31 71 ALA A CA 1
ATOM 550 C C . ALA A 1 71 ? -15.982 -28.953 4.367 1.00 93.31 71 ALA A C 1
ATOM 552 O O . ALA A 1 71 ? -16.872 -28.335 4.958 1.00 93.31 71 ALA A O 1
ATOM 553 N N . TRP A 1 72 ? -15.457 -28.518 3.222 1.00 94.75 72 TRP A N 1
ATOM 554 C CA . TRP A 1 72 ? -15.876 -27.271 2.583 1.00 94.75 72 TRP A CA 1
ATOM 555 C C . TRP A 1 72 ? -17.320 -27.365 2.042 1.00 94.75 72 TRP A C 1
ATOM 557 O O . TRP A 1 72 ? -17.637 -28.352 1.369 1.00 94.75 72 TRP A O 1
ATOM 567 N N . PRO A 1 73 ? -18.212 -26.383 2.288 1.00 94.06 73 PRO A N 1
ATOM 568 C CA . PRO A 1 73 ? -19.582 -26.432 1.777 1.00 94.06 73 PRO A CA 1
ATOM 569 C C . PRO A 1 73 ? -19.629 -26.329 0.248 1.00 94.06 73 PRO A C 1
ATOM 571 O O . PRO A 1 73 ? -19.080 -25.398 -0.334 1.00 94.06 73 PRO A O 1
ATOM 574 N N . ALA A 1 74 ? -20.359 -27.230 -0.414 1.00 88.25 74 ALA A N 1
ATOM 575 C CA . ALA A 1 74 ? -20.456 -27.260 -1.880 1.00 88.25 74 ALA A CA 1
ATOM 576 C C . ALA A 1 74 ? -21.103 -26.002 -2.506 1.00 88.25 74 ALA A C 1
ATOM 578 O O . ALA A 1 74 ? -20.930 -25.754 -3.696 1.00 88.25 74 ALA A O 1
ATOM 579 N N . GLY A 1 75 ? -21.843 -25.210 -1.719 1.00 88.75 75 GLY A N 1
ATOM 580 C CA . GLY A 1 75 ? -22.404 -23.921 -2.146 1.00 88.75 75 GLY A CA 1
ATOM 581 C C . GLY A 1 75 ? -21.469 -22.717 -1.959 1.00 88.75 75 GLY A C 1
ATOM 582 O O . GLY A 1 75 ? -21.750 -21.654 -2.509 1.00 88.75 75 GLY A O 1
ATOM 583 N N . LEU A 1 76 ? -20.370 -22.859 -1.208 1.00 94.62 76 LEU A N 1
ATOM 584 C CA . LEU A 1 76 ? -19.446 -21.765 -0.911 1.00 94.62 76 LEU A CA 1
ATOM 585 C C . LEU A 1 76 ? -18.398 -21.644 -2.024 1.00 94.62 76 LEU A C 1
ATOM 587 O O . LEU A 1 76 ? -17.418 -22.391 -2.069 1.00 94.62 76 LEU A O 1
ATOM 591 N N . ARG A 1 77 ? -18.610 -20.689 -2.934 1.00 94.56 77 ARG A N 1
ATOM 592 C CA . ARG A 1 77 ? -17.732 -20.438 -4.089 1.00 94.56 77 ARG A CA 1
ATOM 593 C C . ARG A 1 77 ? -16.381 -19.887 -3.627 1.00 94.56 77 ARG A C 1
ATOM 595 O O . ARG A 1 77 ? -16.319 -19.155 -2.645 1.00 94.56 77 ARG A O 1
ATOM 602 N N . VAL A 1 78 ? -15.305 -20.197 -4.349 1.00 95.25 78 VAL A N 1
ATOM 603 C CA . VAL A 1 78 ? -13.928 -19.807 -3.993 1.00 95.25 78 VAL A CA 1
ATOM 604 C C . VAL A 1 78 ? -13.364 -18.824 -5.018 1.00 95.25 78 VAL A C 1
ATOM 606 O O . VAL A 1 78 ? -13.499 -19.035 -6.222 1.00 95.25 78 VAL A O 1
ATOM 609 N N . SER A 1 79 ? -12.714 -17.757 -4.551 1.00 94.44 79 SER A N 1
ATOM 610 C CA . SER A 1 79 ? -12.155 -16.697 -5.396 1.00 94.44 79 SER A CA 1
ATOM 611 C C . SER A 1 79 ? -10.836 -16.123 -4.862 1.00 94.44 79 SER A C 1
ATOM 613 O O . SER A 1 79 ? -10.540 -16.225 -3.670 1.00 94.44 79 SER A O 1
ATOM 615 N N . THR A 1 80 ? -10.012 -15.533 -5.734 1.00 93.50 80 THR A N 1
ATOM 616 C CA . THR A 1 80 ? -8.727 -14.924 -5.356 1.00 93.50 80 THR A CA 1
ATOM 617 C C . THR A 1 80 ? -8.211 -13.899 -6.376 1.00 93.50 80 THR A C 1
ATOM 619 O O . THR A 1 80 ? -8.650 -13.871 -7.521 1.00 93.50 80 THR A O 1
ATOM 622 N N . VAL A 1 81 ? -7.239 -13.081 -5.954 1.00 87.38 81 VAL A N 1
ATOM 623 C CA . VAL A 1 81 ? -6.586 -12.019 -6.742 1.00 87.38 81 VAL A CA 1
ATOM 624 C C . VAL A 1 81 ? -5.776 -12.545 -7.936 1.00 87.38 81 VAL A C 1
ATOM 626 O O . VAL A 1 81 ? -5.685 -11.864 -8.951 1.00 87.38 81 VAL A O 1
ATOM 629 N N . GLY A 1 82 ? -5.145 -13.726 -7.853 1.00 83.69 82 GLY A N 1
ATOM 630 C CA . GLY A 1 82 ? -4.224 -14.142 -8.918 1.00 83.69 82 GLY A CA 1
ATOM 631 C C . GLY A 1 82 ? -3.638 -15.552 -8.842 1.00 83.69 82 GLY A C 1
ATOM 632 O O . GLY A 1 82 ? -3.855 -16.319 -7.901 1.00 83.69 82 GLY A O 1
ATOM 633 N N . LYS A 1 83 ? -2.857 -15.884 -9.880 1.00 83.12 83 LYS A N 1
ATOM 634 C CA . LYS A 1 83 ? -2.448 -17.254 -10.250 1.00 83.12 83 LYS A CA 1
ATOM 635 C C . LYS A 1 83 ? -1.645 -18.021 -9.195 1.00 83.12 83 LYS A C 1
ATOM 637 O O . LYS A 1 83 ? -1.717 -19.247 -9.161 1.00 83.12 83 LYS A O 1
ATOM 642 N N . GLY A 1 84 ? -0.914 -17.330 -8.318 1.00 85.69 84 GLY A N 1
ATOM 643 C CA . GLY A 1 84 ? -0.213 -17.967 -7.195 1.00 85.69 84 GLY A CA 1
ATOM 644 C C . GLY A 1 84 ? -1.182 -18.594 -6.188 1.00 85.69 84 GLY A C 1
ATOM 645 O O . GLY A 1 84 ? -1.028 -19.754 -5.818 1.00 85.69 84 GLY A O 1
ATOM 646 N N . SER A 1 85 ? -2.221 -17.853 -5.800 1.00 89.19 85 SER A N 1
ATOM 647 C CA . SER A 1 85 ? -3.264 -18.334 -4.892 1.00 89.19 85 SER A CA 1
ATOM 648 C C . SER A 1 85 ? -4.169 -19.364 -5.567 1.00 89.19 85 SER A C 1
ATOM 650 O O . SER A 1 85 ? -4.562 -20.339 -4.939 1.00 89.19 85 SER A O 1
ATOM 652 N N . GLU A 1 86 ? -4.469 -19.171 -6.859 1.00 90.38 86 GLU A N 1
ATOM 653 C CA . GLU A 1 86 ? -5.244 -20.122 -7.669 1.00 90.38 86 GLU A CA 1
ATOM 654 C C . GLU A 1 86 ? -4.582 -21.511 -7.689 1.00 90.38 86 GLU A C 1
ATOM 656 O O . GLU A 1 86 ? -5.271 -22.524 -7.600 1.00 90.38 86 GLU A O 1
ATOM 661 N N . ARG A 1 87 ? -3.241 -21.565 -7.742 1.00 89.81 87 ARG A N 1
ATOM 662 C CA . ARG A 1 87 ? -2.481 -22.815 -7.613 1.00 89.81 87 ARG A CA 1
ATOM 663 C C . ARG A 1 87 ? -2.649 -23.442 -6.229 1.00 89.81 87 ARG A C 1
ATOM 665 O O . ARG A 1 87 ? -3.093 -24.577 -6.170 1.00 89.81 87 ARG A O 1
ATOM 672 N N . VAL A 1 88 ? -2.401 -22.697 -5.146 1.00 92.06 88 VAL A N 1
ATOM 673 C CA . VAL A 1 88 ? -2.554 -23.217 -3.769 1.00 92.06 88 VAL A CA 1
ATOM 674 C C . VAL A 1 88 ? -3.964 -23.766 -3.528 1.00 92.06 88 VAL A C 1
ATOM 676 O O . VAL A 1 88 ? -4.124 -24.835 -2.951 1.00 92.06 88 VAL A O 1
ATOM 679 N N . LEU A 1 89 ? -5.002 -23.076 -4.005 1.00 93.44 89 LEU A N 1
ATOM 680 C CA . LEU A 1 89 ? -6.387 -23.542 -3.889 1.00 93.44 89 LEU A CA 1
ATOM 681 C C . LEU A 1 89 ? -6.631 -24.819 -4.716 1.00 93.44 89 LEU A C 1
ATOM 683 O O . LEU A 1 89 ? -7.271 -25.748 -4.224 1.00 93.44 89 LEU A O 1
ATOM 687 N N . ARG A 1 90 ? -6.064 -24.926 -5.923 1.00 92.81 90 ARG A N 1
ATOM 688 C CA . ARG A 1 90 ? -6.097 -26.162 -6.724 1.00 92.81 90 ARG A CA 1
ATOM 689 C C . ARG A 1 90 ? -5.361 -27.322 -6.046 1.00 92.81 90 ARG A C 1
ATOM 691 O O . ARG A 1 90 ? -5.855 -28.443 -6.096 1.00 92.81 90 ARG A O 1
ATOM 698 N N . ASP A 1 91 ? -4.249 -27.056 -5.363 1.00 92.94 91 ASP A N 1
ATOM 699 C CA . ASP A 1 91 ? -3.494 -28.058 -4.597 1.00 92.94 91 ASP A CA 1
ATOM 700 C C . ASP A 1 91 ? -4.306 -28.588 -3.388 1.00 92.94 91 ASP A C 1
ATOM 702 O O . ASP A 1 91 ? -4.144 -29.740 -2.988 1.00 92.94 91 ASP A O 1
ATOM 706 N N . TYR A 1 92 ? -5.253 -27.792 -2.866 1.00 92.88 92 TYR A N 1
ATOM 707 C CA . TYR A 1 92 ? -6.282 -28.209 -1.895 1.00 92.88 92 TYR A CA 1
ATOM 708 C C . TYR A 1 92 ? -7.553 -28.821 -2.527 1.00 92.88 92 TYR A C 1
ATOM 710 O O . TYR A 1 92 ? -8.507 -29.125 -1.811 1.00 92.88 92 TYR A O 1
ATOM 718 N N . GLY A 1 93 ? -7.582 -29.035 -3.848 1.00 91.62 93 GLY A N 1
ATOM 719 C CA . GLY A 1 93 ? -8.682 -29.689 -4.569 1.00 91.62 93 GLY A CA 1
ATOM 720 C C . GLY A 1 93 ? -9.753 -28.757 -5.151 1.00 91.62 93 GLY A C 1
ATOM 721 O O . GLY A 1 93 ? -10.764 -29.243 -5.656 1.00 91.62 93 GLY A O 1
ATOM 722 N N . PHE A 1 94 ? -9.566 -27.432 -5.121 1.00 92.19 94 PHE A N 1
ATOM 723 C CA . PHE A 1 94 ? -10.514 -26.492 -5.729 1.00 92.19 94 PHE A CA 1
ATOM 724 C C . PHE A 1 94 ? -10.235 -26.300 -7.226 1.00 92.19 94 PHE A C 1
ATOM 726 O O . PHE A 1 94 ? -9.350 -25.542 -7.617 1.00 92.19 94 PHE A O 1
ATOM 733 N N . GLU A 1 95 ? -11.018 -26.958 -8.083 1.00 86.38 95 GLU A N 1
ATOM 734 C CA . GLU A 1 95 ? -10.908 -26.791 -9.542 1.00 86.38 95 GLU A CA 1
ATOM 735 C C . GLU A 1 95 ? -11.538 -25.475 -10.038 1.00 86.38 95 GLU A C 1
ATOM 737 O O . GLU A 1 95 ? -10.969 -24.790 -10.890 1.00 86.38 95 GLU A O 1
ATOM 742 N N . ALA A 1 96 ? -12.691 -25.092 -9.478 1.00 88.38 96 ALA A N 1
ATOM 743 C CA . ALA A 1 96 ? -13.499 -23.946 -9.904 1.00 88.38 96 ALA A CA 1
ATOM 744 C C . ALA A 1 96 ? -13.195 -22.661 -9.101 1.00 88.38 96 ALA A C 1
ATOM 746 O O . ALA A 1 96 ? -14.056 -22.131 -8.396 1.00 88.38 96 ALA A O 1
ATOM 747 N N . VAL A 1 97 ? -11.955 -22.168 -9.191 1.00 92.12 97 VAL A N 1
ATOM 748 C CA . VAL A 1 97 ? -11.519 -20.917 -8.539 1.00 92.12 97 VAL A CA 1
ATOM 749 C C . VAL A 1 97 ? -11.795 -19.706 -9.438 1.00 92.12 97 VAL A C 1
ATOM 751 O O . VAL A 1 97 ? -11.311 -19.634 -10.565 1.00 92.12 97 VAL A O 1
ATOM 754 N N . ILE A 1 98 ? -12.533 -18.724 -8.918 1.00 92.38 98 ILE A N 1
ATOM 755 C CA . ILE A 1 98 ? -12.851 -17.461 -9.600 1.00 92.38 98 ILE A CA 1
ATOM 756 C C . ILE A 1 98 ? -11.665 -16.495 -9.441 1.00 92.38 98 ILE A C 1
ATOM 758 O O . ILE A 1 98 ? -11.425 -15.985 -8.344 1.00 92.38 98 ILE A O 1
ATOM 762 N N . ALA A 1 99 ? -10.927 -16.228 -10.515 1.00 89.94 99 ALA A N 1
ATOM 763 C CA . ALA A 1 99 ? -9.779 -15.319 -10.513 1.00 89.94 99 ALA A CA 1
ATOM 764 C C . ALA A 1 99 ? -9.688 -14.530 -11.834 1.00 89.94 99 ALA A C 1
ATOM 766 O O . ALA A 1 99 ? -10.066 -15.067 -12.883 1.00 89.94 99 ALA A O 1
ATOM 767 N N . PRO A 1 100 ? -9.165 -13.289 -11.823 1.00 86.50 100 PRO A N 1
ATOM 768 C CA . PRO A 1 100 ? -8.943 -12.526 -13.044 1.00 86.50 100 PRO A CA 1
ATOM 769 C C . PRO A 1 100 ? -7.875 -13.188 -13.928 1.00 86.50 100 PRO A C 1
ATOM 771 O O . PRO A 1 100 ? -6.917 -13.808 -13.456 1.00 86.50 100 PRO A O 1
ATOM 774 N N . GLN A 1 101 ? -8.056 -13.067 -15.245 1.00 81.31 101 GLN A N 1
ATOM 775 C CA . GLN A 1 101 ? -7.107 -13.588 -16.239 1.00 81.31 101 GLN A CA 1
ATOM 776 C C . GLN A 1 101 ? -6.033 -12.554 -16.615 1.00 81.31 101 GLN A C 1
ATOM 778 O O . GLN A 1 101 ? -4.944 -12.932 -17.041 1.00 81.31 101 GLN A O 1
ATOM 783 N N . VAL A 1 102 ? -6.340 -11.263 -16.446 1.00 71.31 102 VAL A N 1
ATOM 784 C CA . VAL A 1 102 ? -5.463 -10.108 -16.682 1.00 71.31 102 VAL A CA 1
ATOM 785 C C . VAL A 1 102 ? -5.744 -9.088 -15.576 1.00 71.31 102 VAL A C 1
ATOM 787 O O . VAL A 1 102 ? -6.907 -8.876 -15.238 1.00 71.31 102 VAL A O 1
ATOM 790 N N . GLY A 1 103 ? -4.692 -8.481 -15.019 1.00 67.19 103 GLY A N 1
ATOM 791 C CA . GLY A 1 103 ? -4.768 -7.715 -13.771 1.00 67.19 103 GLY A CA 1
ATOM 792 C C . GLY A 1 103 ? -4.752 -8.639 -12.547 1.00 67.19 103 GLY A C 1
ATOM 793 O O . GLY A 1 103 ? -5.429 -9.664 -12.525 1.00 67.19 103 GLY A O 1
ATOM 794 N N . PHE A 1 104 ? -3.939 -8.300 -11.544 1.00 77.44 104 PHE A N 1
ATOM 795 C CA . PHE A 1 104 ? -3.755 -9.087 -10.313 1.00 77.44 104 PHE A CA 1
ATOM 796 C C . PHE A 1 104 ? -3.830 -8.174 -9.080 1.00 77.44 104 PHE A C 1
ATOM 798 O O . PHE A 1 104 ? -2.977 -8.206 -8.192 1.00 77.44 104 PHE A O 1
ATOM 805 N N . ASP A 1 105 ? -4.852 -7.327 -9.068 1.00 77.88 105 ASP A N 1
ATOM 806 C CA . ASP A 1 105 ? -5.161 -6.329 -8.049 1.00 77.88 105 ASP A CA 1
ATOM 807 C C . ASP A 1 105 ? -6.637 -6.453 -7.611 1.00 77.88 105 ASP A C 1
ATOM 809 O O . ASP A 1 105 ? -7.347 -7.383 -8.009 1.00 77.88 105 ASP A O 1
ATOM 813 N N . SER A 1 106 ? -7.101 -5.573 -6.720 1.00 76.12 106 SER A N 1
ATOM 814 C CA . SER A 1 106 ? -8.493 -5.605 -6.247 1.00 76.12 106 SER A CA 1
ATOM 815 C C . SER A 1 106 ? -9.453 -5.137 -7.340 1.00 76.12 106 SER A C 1
ATOM 817 O O . SER A 1 106 ? -10.579 -5.610 -7.440 1.00 76.12 106 SER A O 1
ATOM 819 N N . GLU A 1 107 ? -8.987 -4.209 -8.160 1.00 80.94 107 GLU A N 1
ATOM 820 C CA . GLU A 1 107 ? -9.688 -3.509 -9.217 1.00 80.94 107 GLU A CA 1
ATOM 821 C C . GLU A 1 107 ? -10.084 -4.480 -10.355 1.00 80.94 107 GLU A C 1
ATOM 823 O O . GLU A 1 107 ? -11.245 -4.504 -10.771 1.00 80.94 107 GLU A O 1
ATOM 828 N N . ALA A 1 108 ? -9.181 -5.378 -10.765 1.00 81.81 108 ALA A N 1
ATOM 829 C CA . ALA A 1 108 ? -9.449 -6.462 -11.714 1.00 81.81 108 ALA A CA 1
ATOM 830 C C . ALA A 1 108 ? -10.427 -7.522 -11.172 1.00 81.81 108 ALA A C 1
ATOM 832 O O . ALA A 1 108 ? -11.223 -8.069 -11.934 1.00 81.81 108 ALA A O 1
ATOM 833 N N . VAL A 1 109 ? -10.412 -7.793 -9.861 1.00 83.81 109 VAL A N 1
ATOM 834 C CA . VAL A 1 109 ? -11.395 -8.674 -9.199 1.00 83.81 109 VAL A CA 1
ATOM 835 C C . VAL A 1 109 ? -12.777 -8.015 -9.159 1.00 83.81 109 VAL A C 1
ATOM 837 O O . VAL A 1 109 ? -13.773 -8.647 -9.498 1.00 83.81 109 VAL A O 1
ATOM 840 N N . ILE A 1 110 ? -12.841 -6.729 -8.804 1.00 84.94 110 ILE A N 1
ATOM 841 C CA . ILE A 1 110 ? -14.067 -5.912 -8.761 1.00 84.94 110 ILE A CA 1
ATOM 842 C C . ILE A 1 110 ? -14.739 -5.803 -10.145 1.00 84.94 110 ILE A C 1
ATOM 844 O O . ILE A 1 110 ? -15.955 -5.593 -10.220 1.00 84.94 110 ILE A O 1
ATOM 848 N N . ALA A 1 111 ? -13.975 -5.954 -11.229 1.00 85.38 111 ALA A N 1
ATOM 849 C CA . ALA A 1 111 ? -14.463 -5.959 -12.607 1.00 85.38 111 ALA A CA 1
ATOM 850 C C . ALA A 1 111 ? -15.028 -7.317 -13.088 1.00 85.38 111 ALA A C 1
ATOM 852 O O . ALA A 1 111 ? -15.597 -7.379 -14.179 1.00 85.38 111 ALA A O 1
ATOM 853 N N . LEU A 1 112 ? -14.891 -8.402 -12.313 1.00 87.75 112 LEU A N 1
ATOM 854 C CA . LEU A 1 112 ? -15.425 -9.715 -12.691 1.00 87.75 112 LEU A CA 1
ATOM 855 C C . LEU A 1 112 ? -16.967 -9.751 -12.617 1.00 87.75 112 LEU A C 1
ATOM 857 O O . LEU A 1 112 ? -17.538 -9.208 -11.665 1.00 87.75 112 LEU A O 1
ATOM 861 N N . PRO A 1 113 ? -17.660 -10.452 -13.540 1.00 86.31 113 PRO A N 1
ATOM 862 C CA . PRO A 1 113 ? -19.115 -10.638 -13.481 1.00 86.31 113 PRO A CA 1
ATOM 863 C C . PRO A 1 113 ? -19.604 -11.235 -12.155 1.00 86.31 113 PRO A C 1
ATOM 865 O O . PRO A 1 113 ? -20.671 -10.880 -11.667 1.00 86.31 113 PRO A O 1
ATOM 868 N N . GLU A 1 114 ? -18.805 -12.102 -11.531 1.00 87.81 114 GLU A N 1
ATOM 869 C CA . GLU A 1 114 ? -19.079 -12.706 -10.225 1.00 87.81 114 GLU A CA 1
ATOM 870 C C . GLU A 1 114 ? -19.086 -11.709 -9.057 1.00 87.81 114 GLU A C 1
ATOM 872 O O . GLU A 1 114 ? -19.600 -12.045 -7.991 1.00 87.81 114 GLU A O 1
ATOM 877 N N . PHE A 1 115 ? -18.521 -10.515 -9.253 1.00 88.88 115 PHE A N 1
ATOM 878 C CA . PHE A 1 115 ? -18.443 -9.430 -8.273 1.00 88.88 115 PHE A CA 1
ATOM 879 C C . PHE A 1 115 ? -19.371 -8.253 -8.625 1.00 88.88 115 PHE A C 1
ATOM 881 O O . PHE A 1 115 ? -19.430 -7.280 -7.868 1.00 88.88 115 PHE A O 1
ATOM 888 N N . ALA A 1 116 ? -20.090 -8.314 -9.753 1.00 87.94 116 ALA A N 1
ATOM 889 C CA . ALA A 1 116 ? -21.061 -7.301 -10.172 1.00 87.94 116 ALA A CA 1
ATOM 890 C C . ALA A 1 116 ? -22.194 -7.132 -9.142 1.00 87.94 116 ALA A C 1
ATOM 892 O O . ALA A 1 116 ? -22.489 -8.050 -8.375 1.00 87.94 116 ALA A O 1
ATOM 893 N N . ALA A 1 117 ? -22.838 -5.961 -9.116 1.00 85.25 117 ALA A N 1
ATOM 894 C CA . ALA A 1 117 ? -23.820 -5.616 -8.084 1.00 85.25 117 ALA A CA 1
ATOM 895 C C . ALA A 1 117 ? -24.979 -6.625 -8.020 1.00 85.25 117 ALA A C 1
ATOM 897 O O . ALA A 1 117 ? -25.353 -7.095 -6.949 1.00 85.25 117 ALA A O 1
ATOM 898 N N . GLU A 1 118 ? -25.472 -7.040 -9.182 1.00 87.81 118 GLU A N 1
ATOM 899 C CA . GLU A 1 118 ? -26.547 -8.012 -9.365 1.00 87.81 118 GLU A CA 1
ATOM 900 C C . GLU A 1 118 ? -26.166 -9.428 -8.896 1.00 87.81 118 GLU A C 1
ATOM 902 O O . GLU A 1 118 ? -27.047 -10.235 -8.605 1.00 87.81 118 GLU A O 1
ATOM 907 N N . ALA A 1 119 ? -24.865 -9.734 -8.822 1.00 87.69 119 ALA A N 1
ATOM 908 C CA . ALA A 1 119 ? -24.334 -11.035 -8.418 1.00 87.69 119 ALA A CA 1
ATOM 909 C C . ALA A 1 119 ? -23.991 -11.122 -6.920 1.00 87.69 119 ALA A C 1
ATOM 911 O O . ALA A 1 119 ? -23.914 -12.231 -6.387 1.00 87.69 119 ALA A O 1
ATOM 912 N N . VAL A 1 120 ? -23.780 -9.983 -6.243 1.00 91.12 120 VAL A N 1
ATOM 913 C CA . VAL A 1 120 ? -23.356 -9.931 -4.827 1.00 91.12 120 VAL A CA 1
ATOM 914 C C . VAL A 1 120 ? -24.376 -9.290 -3.883 1.00 91.12 120 VAL A C 1
ATOM 916 O O . VAL A 1 120 ? -24.264 -9.475 -2.670 1.00 91.12 120 VAL A O 1
ATOM 919 N N . ALA A 1 121 ? -25.387 -8.581 -4.393 1.00 91.44 121 ALA A N 1
ATOM 920 C CA . ALA A 1 121 ? -26.434 -7.977 -3.571 1.00 91.44 121 ALA A CA 1
ATOM 921 C C . ALA A 1 121 ? -27.142 -9.025 -2.691 1.00 91.44 121 ALA A C 1
ATOM 923 O O . ALA A 1 121 ? -27.663 -10.030 -3.174 1.00 91.44 121 ALA A O 1
ATOM 924 N N . GLY A 1 122 ? -27.150 -8.796 -1.375 1.00 90.25 122 GLY A N 1
ATOM 925 C CA . GLY A 1 122 ? -27.711 -9.713 -0.380 1.00 90.25 122 GLY A CA 1
ATOM 926 C C . GLY A 1 122 ? -26.850 -10.941 -0.054 1.00 90.25 122 GLY A C 1
ATOM 927 O O . GLY A 1 122 ? -27.193 -11.675 0.873 1.00 90.25 122 GLY A O 1
ATOM 928 N N . CYS A 1 123 ? -25.732 -11.168 -0.751 1.00 93.44 123 CYS A N 1
ATOM 929 C CA . CYS A 1 123 ? -24.819 -12.269 -0.444 1.00 93.44 123 CYS A CA 1
ATOM 930 C C . CYS A 1 123 ? -23.944 -11.957 0.777 1.00 93.44 123 CYS A C 1
ATOM 932 O O . CYS A 1 123 ? -23.493 -10.827 0.979 1.00 93.44 123 CYS A O 1
ATOM 934 N N . LYS A 1 124 ? -23.633 -12.992 1.558 1.00 96.00 124 LYS A N 1
ATOM 935 C CA . LYS A 1 124 ? -22.556 -12.989 2.550 1.00 96.00 124 LYS A CA 1
ATOM 936 C C . LYS A 1 124 ? -21.245 -13.411 1.885 1.00 96.00 124 LYS A C 1
ATOM 938 O O . LYS A 1 124 ? -21.135 -14.522 1.356 1.00 96.00 124 LYS A O 1
ATOM 943 N N . VAL A 1 125 ? -20.251 -12.530 1.943 1.00 95.38 125 VAL A N 1
ATOM 944 C CA . VAL A 1 125 ? -18.895 -12.728 1.422 1.00 95.38 125 VAL A CA 1
ATOM 945 C C . VAL A 1 125 ? -17.911 -12.809 2.586 1.00 95.38 125 VAL A C 1
ATOM 947 O O . VAL A 1 125 ? -17.934 -11.985 3.499 1.00 95.38 125 VAL A O 1
ATOM 950 N N . LEU A 1 126 ? -17.033 -13.804 2.539 1.00 95.75 126 LEU A N 1
ATOM 951 C CA . LEU A 1 126 ? -16.020 -14.078 3.549 1.00 95.75 126 LEU A CA 1
ATOM 952 C C . LEU A 1 126 ? -14.635 -13.765 2.979 1.00 95.75 126 LEU A C 1
ATOM 954 O O . LEU A 1 126 ? -14.247 -14.364 1.978 1.00 95.75 126 LEU A O 1
ATOM 958 N N . ILE A 1 127 ? -13.879 -12.846 3.581 1.00 94.38 127 ILE A N 1
ATOM 959 C CA . ILE A 1 127 ? -12.561 -12.444 3.065 1.00 94.38 127 ILE A CA 1
ATOM 960 C C . ILE A 1 127 ? -11.442 -12.886 4.013 1.00 94.38 127 ILE A C 1
ATOM 962 O O . ILE A 1 127 ? -11.245 -12.315 5.087 1.00 94.38 127 ILE A O 1
ATOM 966 N N . PHE A 1 128 ? -10.665 -13.873 3.570 1.00 93.50 128 PHE A N 1
ATOM 967 C CA . PHE A 1 128 ? -9.473 -14.370 4.249 1.00 93.50 128 PHE A CA 1
ATOM 968 C C . PHE A 1 128 ? -8.261 -13.492 3.925 1.00 93.50 128 PHE A C 1
ATOM 970 O O . PHE A 1 128 ? -7.859 -13.360 2.762 1.00 93.50 128 PHE A O 1
ATOM 977 N N . ARG A 1 129 ? -7.667 -12.900 4.965 1.00 91.69 129 ARG A N 1
ATOM 978 C CA . ARG A 1 129 ? -6.557 -11.939 4.874 1.00 91.69 129 ARG A CA 1
ATOM 979 C C . ARG A 1 129 ? -5.497 -12.144 5.957 1.00 91.69 129 ARG A C 1
ATOM 981 O O . ARG A 1 129 ? -5.669 -12.944 6.878 1.00 91.69 129 ARG A O 1
ATOM 988 N N . GLY A 1 130 ? -4.388 -11.425 5.805 1.00 88.94 130 GLY A N 1
ATOM 989 C CA . GLY A 1 130 ? -3.411 -11.230 6.873 1.00 88.94 130 GLY A CA 1
ATOM 990 C C . GLY A 1 130 ? -3.790 -10.068 7.796 1.00 88.94 130 GLY A C 1
ATOM 991 O O . GLY A 1 130 ? -4.833 -9.435 7.624 1.00 88.94 130 GLY A O 1
ATOM 992 N N . ASP A 1 131 ? -2.905 -9.745 8.730 1.00 81.31 131 ASP A N 1
ATOM 993 C CA . ASP A 1 131 ? -2.977 -8.580 9.614 1.00 81.31 131 ASP A CA 1
ATOM 994 C C . ASP A 1 131 ? -2.747 -7.255 8.857 1.00 81.31 131 ASP A C 1
ATOM 996 O O . ASP A 1 131 ? -1.664 -6.672 8.841 1.00 81.31 131 ASP A O 1
ATOM 1000 N N . GLY A 1 132 ? -3.798 -6.785 8.181 1.00 73.25 132 GLY A N 1
ATOM 1001 C CA . GLY A 1 132 ? -3.803 -5.558 7.381 1.00 73.25 132 GLY A CA 1
ATOM 1002 C C . GLY A 1 132 ? -4.161 -5.802 5.913 1.00 73.25 132 GLY A C 1
ATOM 1003 O O . GLY A 1 132 ? -4.696 -6.850 5.543 1.00 73.25 132 GLY A O 1
ATOM 1004 N N . GLY A 1 133 ? -3.971 -4.792 5.060 1.00 69.31 133 GLY A N 1
ATOM 1005 C CA . GLY A 1 133 ? -4.338 -4.812 3.633 1.00 69.31 133 GLY A CA 1
ATOM 1006 C C . GLY A 1 133 ? -5.128 -3.572 3.198 1.00 69.31 133 GLY A C 1
ATOM 1007 O O . GLY A 1 133 ? -5.228 -2.613 3.955 1.00 69.31 133 GLY A O 1
ATOM 1008 N N . ARG A 1 134 ? -5.666 -3.588 1.970 1.00 65.31 134 ARG A N 1
ATOM 1009 C CA . ARG A 1 134 ? -6.584 -2.554 1.454 1.00 65.31 134 ARG A CA 1
ATOM 1010 C C . ARG A 1 134 ? -8.037 -2.954 1.733 1.00 65.31 134 ARG A C 1
ATOM 1012 O O . ARG A 1 134 ? -8.404 -4.094 1.453 1.00 65.31 134 ARG A O 1
ATOM 1019 N N . GLU A 1 135 ? -8.866 -2.009 2.171 1.00 78.62 135 GLU A N 1
ATOM 1020 C CA . GLU A 1 135 ? -10.299 -2.252 2.423 1.00 78.62 135 GLU A CA 1
ATOM 1021 C C . GLU A 1 135 ? -11.165 -2.207 1.147 1.00 78.62 135 GLU A C 1
ATOM 1023 O O . GLU A 1 135 ? -12.217 -2.840 1.113 1.00 78.62 135 GLU A O 1
ATOM 1028 N N . LEU A 1 136 ? -10.671 -1.567 0.071 1.00 82.81 136 LEU A N 1
ATOM 1029 C CA . LEU A 1 136 ? -11.366 -1.295 -1.204 1.00 82.81 136 LEU A CA 1
ATOM 1030 C C . LEU A 1 136 ? -12.313 -2.410 -1.683 1.00 82.81 136 LEU A C 1
ATOM 1032 O O . LEU A 1 136 ? -13.460 -2.138 -2.014 1.00 82.81 136 LEU A O 1
ATOM 1036 N N . LEU A 1 137 ? -11.859 -3.670 -1.703 1.00 86.56 137 LEU A N 1
ATOM 1037 C CA . LEU A 1 137 ? -12.687 -4.794 -2.155 1.00 86.56 137 LEU A CA 1
ATOM 1038 C C . LEU A 1 137 ? -13.920 -5.015 -1.268 1.00 86.56 137 LEU A C 1
ATOM 1040 O O . LEU A 1 137 ? -14.998 -5.288 -1.787 1.00 86.56 137 LEU A O 1
ATOM 1044 N N . ALA A 1 138 ? -13.781 -4.913 0.054 1.00 88.31 138 ALA A N 1
ATOM 1045 C CA . ALA A 1 138 ? -14.909 -5.070 0.962 1.00 88.31 138 ALA A CA 1
ATOM 1046 C C . ALA A 1 138 ? -15.836 -3.857 0.926 1.00 88.31 138 ALA A C 1
ATOM 1048 O O . ALA A 1 138 ? -17.046 -4.038 0.995 1.00 88.31 138 ALA A O 1
ATOM 1049 N N . ASP A 1 139 ? -15.293 -2.649 0.787 1.00 90.81 139 ASP A N 1
ATOM 1050 C CA . ASP A 1 139 ? -16.098 -1.429 0.724 1.00 90.81 139 ASP A CA 1
ATOM 1051 C C . ASP A 1 139 ? -16.919 -1.381 -0.568 1.00 90.81 139 ASP A C 1
ATOM 1053 O O . ASP A 1 139 ? -18.142 -1.280 -0.499 1.00 90.81 139 ASP A O 1
ATOM 1057 N N . THR A 1 140 ? -16.311 -1.648 -1.728 1.00 90.06 140 THR A N 1
ATOM 1058 C CA . THR A 1 140 ? -17.047 -1.787 -2.994 1.00 90.06 140 THR A CA 1
ATOM 1059 C C . THR A 1 140 ? -18.052 -2.947 -2.975 1.00 90.06 140 THR A C 1
ATOM 1061 O O . THR A 1 140 ? -19.116 -2.848 -3.583 1.00 90.06 140 THR A O 1
ATOM 1064 N N . LEU A 1 141 ? -17.781 -4.046 -2.260 1.00 91.50 141 LEU A N 1
ATOM 1065 C CA . LEU A 1 141 ? -18.768 -5.118 -2.067 1.00 91.50 141 LEU A CA 1
ATOM 1066 C C . LEU A 1 141 ? -19.936 -4.688 -1.157 1.00 91.50 141 LEU A C 1
ATOM 1068 O O . LEU A 1 141 ? -21.082 -5.022 -1.456 1.00 91.50 141 LEU A O 1
ATOM 1072 N N . ARG A 1 142 ? -19.677 -3.919 -0.091 1.00 93.56 142 ARG A N 1
ATOM 1073 C CA . ARG A 1 142 ? -20.707 -3.345 0.800 1.00 93.56 142 ARG A CA 1
ATOM 1074 C C . ARG A 1 142 ? -21.584 -2.332 0.061 1.00 93.56 142 ARG A C 1
ATOM 1076 O O . ARG A 1 142 ? -22.805 -2.396 0.174 1.00 93.56 142 ARG A O 1
ATOM 1083 N N . GLU A 1 143 ? -20.983 -1.460 -0.747 1.00 92.56 143 GLU A N 1
ATOM 1084 C CA . GLU A 1 143 ? -21.679 -0.524 -1.647 1.00 92.56 143 GLU A CA 1
ATOM 1085 C C . GLU A 1 143 ? -22.573 -1.260 -2.657 1.00 92.56 143 GLU A C 1
ATOM 1087 O O . GLU A 1 143 ? -23.694 -0.835 -2.930 1.00 92.56 143 GLU A O 1
ATOM 1092 N N . ARG A 1 144 ? -22.115 -2.417 -3.156 1.00 93.38 144 ARG A N 1
ATOM 1093 C CA . ARG A 1 144 ? -22.885 -3.339 -4.011 1.00 93.38 144 ARG A CA 1
ATOM 1094 C C . ARG A 1 144 ? -23.920 -4.185 -3.249 1.00 93.38 144 ARG A C 1
ATOM 1096 O O . ARG A 1 144 ? -24.536 -5.071 -3.835 1.00 93.38 144 ARG A O 1
ATOM 1103 N N . GLY A 1 145 ? -24.144 -3.915 -1.962 1.00 91.50 145 GLY A N 1
ATOM 1104 C CA . GLY A 1 145 ? -25.181 -4.551 -1.149 1.00 91.50 145 GLY A CA 1
ATOM 1105 C C . GLY A 1 145 ? -24.820 -5.927 -0.581 1.00 91.50 145 GLY A C 1
ATOM 1106 O O . GLY A 1 145 ? -25.718 -6.636 -0.125 1.00 91.50 145 GLY A O 1
ATOM 1107 N N . ALA A 1 146 ? -23.545 -6.325 -0.600 1.00 94.69 146 ALA A N 1
ATOM 1108 C CA . ALA A 1 146 ? -23.076 -7.552 0.040 1.00 94.69 146 ALA A CA 1
ATOM 1109 C C . ALA A 1 146 ? -22.752 -7.335 1.531 1.00 94.69 146 ALA A C 1
ATOM 1111 O O . ALA A 1 146 ? -22.293 -6.273 1.951 1.00 94.69 146 ALA A O 1
ATOM 1112 N N . SER A 1 147 ? -22.924 -8.378 2.342 1.00 95.31 147 SER A N 1
ATOM 1113 C CA . SER A 1 147 ? -22.442 -8.412 3.726 1.00 95.31 147 SER A CA 1
ATOM 1114 C C . SER A 1 147 ? -21.042 -9.026 3.752 1.00 95.31 147 SER A C 1
ATOM 1116 O O . SER A 1 147 ? -20.867 -10.144 3.275 1.00 95.31 147 SER A O 1
ATOM 1118 N N . VAL A 1 148 ? -20.038 -8.310 4.270 1.00 94.69 148 VAL A N 1
ATOM 1119 C CA . VAL A 1 148 ? -18.623 -8.719 4.165 1.00 94.69 148 VAL A CA 1
ATOM 1120 C C . VAL A 1 148 ? -17.986 -8.931 5.538 1.00 94.69 148 VAL A C 1
ATOM 1122 O O . VAL A 1 148 ? -17.771 -7.965 6.277 1.00 94.69 148 VAL A O 1
ATOM 1125 N N . GLU A 1 149 ? -17.642 -10.184 5.842 1.00 94.69 149 GLU A N 1
ATOM 1126 C CA . GLU A 1 149 ? -16.984 -10.623 7.081 1.00 94.69 149 GLU A CA 1
ATOM 1127 C C . GLU A 1 149 ? -15.490 -10.906 6.813 1.00 94.69 149 GLU A C 1
ATOM 1129 O O . GLU A 1 149 ? -15.137 -11.582 5.844 1.00 94.69 149 GLU A O 1
ATOM 1134 N N . TYR A 1 150 ? -14.596 -10.366 7.647 1.00 93.31 150 TYR A N 1
ATOM 1135 C CA . TYR A 1 150 ? -13.144 -10.538 7.513 1.00 93.31 150 TYR A CA 1
ATOM 1136 C C . TYR A 1 150 ? -12.615 -11.628 8.447 1.00 93.31 150 TYR A C 1
ATOM 1138 O O . TYR A 1 150 ? -12.985 -11.672 9.617 1.00 93.31 150 TYR A O 1
ATOM 1146 N N . VAL A 1 151 ? -11.681 -12.444 7.949 1.00 92.88 151 VAL A N 1
ATOM 1147 C CA . VAL A 1 151 ? -10.972 -13.459 8.740 1.00 92.88 151 VAL A CA 1
ATOM 1148 C C . VAL A 1 151 ? -9.465 -13.280 8.606 1.00 92.88 151 VAL A C 1
ATOM 1150 O O . VAL A 1 151 ? -8.882 -13.478 7.537 1.00 92.88 151 VAL A O 1
ATOM 1153 N N . THR A 1 152 ? -8.829 -12.942 9.722 1.00 93.06 152 THR A N 1
ATOM 1154 C CA . THR A 1 152 ? -7.373 -12.894 9.866 1.00 93.06 152 THR A CA 1
ATOM 1155 C C . THR A 1 152 ? -6.864 -14.319 10.054 1.00 93.06 152 THR A C 1
ATOM 1157 O O . THR A 1 152 ? -7.152 -14.956 11.062 1.00 93.06 152 THR A O 1
ATOM 1160 N N . CYS A 1 153 ? -6.138 -14.846 9.069 1.00 92.00 153 CYS A N 1
ATOM 1161 C CA . CYS A 1 153 ? -5.681 -16.244 9.064 1.00 92.00 153 CYS A CA 1
ATOM 1162 C C . CYS A 1 153 ? -4.158 -16.392 9.202 1.00 92.00 153 CYS A C 1
ATOM 1164 O O . CYS A 1 153 ? -3.680 -17.404 9.713 1.00 92.00 153 CYS A O 1
ATOM 1166 N N . TYR A 1 154 ? -3.398 -15.360 8.834 1.00 91.44 154 TYR A N 1
ATOM 1167 C CA . TYR A 1 154 ? -1.957 -15.267 9.065 1.00 91.44 154 TYR A CA 1
ATOM 1168 C C . TYR A 1 154 ? -1.577 -13.878 9.584 1.00 91.44 154 TYR A C 1
ATOM 1170 O O . TYR A 1 154 ? -2.350 -12.929 9.454 1.00 91.44 154 TYR A O 1
ATOM 1178 N N . ARG A 1 155 ? -0.366 -13.749 10.128 1.00 90.56 155 ARG A N 1
ATOM 1179 C CA . ARG A 1 155 ? 0.285 -12.461 10.392 1.00 90.56 155 ARG A CA 1
ATOM 1180 C C . ARG A 1 155 ? 1.641 -12.348 9.707 1.00 90.56 155 ARG A C 1
ATOM 1182 O O . ARG A 1 155 ? 2.283 -13.368 9.436 1.00 90.56 155 ARG A O 1
ATOM 1189 N N . ARG A 1 156 ? 2.091 -11.118 9.459 1.00 89.50 156 ARG A N 1
ATOM 1190 C CA . ARG A 1 156 ? 3.463 -10.798 9.038 1.00 89.50 156 ARG A CA 1
ATOM 1191 C C . ARG A 1 156 ? 4.162 -10.061 10.168 1.00 89.50 156 ARG A C 1
ATOM 1193 O O . ARG A 1 156 ? 3.659 -9.061 10.662 1.00 89.50 156 ARG A O 1
ATOM 1200 N N . TYR A 1 157 ? 5.318 -10.557 10.588 1.00 89.81 157 TYR A N 1
ATOM 1201 C CA . TYR A 1 157 ? 6.020 -10.023 11.752 1.00 89.81 157 TYR A CA 1
ATOM 1202 C C . TYR A 1 157 ? 7.528 -9.955 11.518 1.00 89.81 157 TYR A C 1
ATOM 1204 O O . TYR A 1 157 ? 8.078 -10.682 10.689 1.00 89.81 157 TYR A O 1
ATOM 1212 N N . CYS A 1 158 ? 8.197 -9.063 12.246 1.00 91.06 158 CYS A N 1
ATOM 1213 C CA . CYS A 1 158 ? 9.652 -9.054 12.339 1.00 91.06 158 CYS A CA 1
ATOM 1214 C C . CYS A 1 158 ? 10.090 -10.288 13.155 1.00 91.06 158 CYS A C 1
ATOM 1216 O O . CYS A 1 158 ? 9.621 -10.432 14.287 1.00 91.06 158 CYS A O 1
ATOM 1218 N N . PRO A 1 159 ? 10.893 -11.216 12.604 1.00 90.31 159 PRO A N 1
ATOM 1219 C CA . PRO A 1 159 ? 11.307 -12.409 13.330 1.00 90.31 159 PRO A CA 1
ATOM 1220 C C . PRO A 1 159 ? 12.412 -12.104 14.342 1.00 90.31 159 PRO A C 1
ATOM 1222 O O . PRO A 1 159 ? 13.306 -11.297 14.094 1.00 90.31 159 PRO A O 1
ATOM 1225 N N . GLU A 1 160 ? 12.393 -12.831 15.452 1.00 89.25 160 GLU A N 1
ATOM 1226 C CA . GLU A 1 160 ? 13.481 -12.845 16.426 1.00 89.25 160 GLU A CA 1
ATOM 1227 C C . GLU A 1 160 ? 14.619 -13.731 15.892 1.00 89.25 160 GLU A C 1
ATOM 1229 O O . GLU A 1 160 ? 14.562 -14.960 15.951 1.00 89.25 160 GLU A O 1
ATOM 1234 N N . LEU A 1 161 ? 15.641 -13.094 15.317 1.00 89.69 161 LEU A N 1
ATOM 1235 C CA . LEU A 1 161 ? 16.888 -13.719 14.875 1.00 89.69 161 LEU A CA 1
ATOM 1236 C C . LEU A 1 161 ? 18.073 -13.007 15.517 1.00 89.69 161 LEU A C 1
ATOM 1238 O O . LEU A 1 161 ? 18.062 -11.785 15.645 1.00 89.69 161 LEU A O 1
ATOM 1242 N N . ASP A 1 162 ? 19.114 -13.768 15.849 1.00 91.00 162 ASP A N 1
ATOM 1243 C CA . ASP A 1 162 ? 20.387 -13.223 16.317 1.00 91.00 162 ASP A CA 1
ATOM 1244 C C . ASP A 1 162 ? 21.045 -12.362 15.212 1.00 91.00 162 ASP A C 1
ATOM 1246 O O . ASP A 1 162 ? 21.390 -12.895 14.147 1.00 91.00 162 ASP A O 1
ATOM 1250 N N . PRO A 1 163 ? 21.263 -11.048 15.439 1.00 92.44 163 PRO A N 1
ATOM 1251 C CA . PRO A 1 163 ? 21.963 -10.167 14.505 1.00 92.44 163 PRO A CA 1
ATOM 1252 C C . PRO A 1 163 ? 23.357 -10.670 14.112 1.00 92.44 163 PRO A C 1
ATOM 1254 O O . PRO A 1 163 ? 23.818 -10.397 13.000 1.00 92.44 163 PRO A O 1
ATOM 1257 N N . ALA A 1 164 ? 24.026 -11.443 14.975 1.00 90.44 164 ALA A N 1
ATOM 1258 C CA . ALA A 1 164 ? 25.346 -11.999 14.705 1.00 90.44 164 ALA A CA 1
ATOM 1259 C C . ALA A 1 164 ? 25.369 -12.944 13.489 1.00 90.44 164 ALA A C 1
ATOM 1261 O O . ALA A 1 164 ? 26.407 -13.048 12.833 1.00 90.44 164 ALA A O 1
ATOM 1262 N N . LEU A 1 165 ? 24.236 -13.560 13.123 1.00 91.75 165 LEU A N 1
ATOM 1263 C CA . LEU A 1 165 ? 24.108 -14.399 11.921 1.00 91.75 165 LEU A CA 1
ATOM 1264 C C . LEU A 1 165 ? 24.352 -13.624 10.614 1.00 91.75 165 LEU A C 1
ATOM 1266 O O . LEU A 1 165 ? 24.734 -14.225 9.612 1.00 91.75 165 LEU A O 1
ATOM 1270 N N . LEU A 1 166 ? 24.150 -12.302 10.626 1.00 93.62 166 LEU A N 1
ATOM 1271 C CA . LEU A 1 166 ? 24.448 -11.400 9.511 1.00 93.62 166 LEU A CA 1
ATOM 1272 C C . LEU A 1 166 ? 25.712 -10.569 9.776 1.00 93.62 166 LEU A C 1
ATOM 1274 O O . LEU A 1 166 ? 26.548 -10.417 8.886 1.00 93.62 166 LEU A O 1
ATOM 1278 N N . LEU A 1 167 ? 25.890 -10.080 11.006 1.00 92.81 167 LEU A N 1
ATOM 1279 C CA . LEU A 1 167 ? 27.012 -9.215 11.378 1.00 92.81 167 LEU A CA 1
ATOM 1280 C C . LEU A 1 167 ? 28.364 -9.945 11.405 1.00 92.81 167 LEU A C 1
ATOM 1282 O O . LEU A 1 167 ? 29.367 -9.332 11.046 1.00 92.81 167 LEU A O 1
ATOM 1286 N N . GLN A 1 168 ? 28.431 -11.235 11.770 1.00 92.62 168 GLN A N 1
ATOM 1287 C CA . GLN A 1 168 ? 29.705 -11.970 11.732 1.00 92.62 168 GLN A CA 1
ATOM 1288 C C . GLN A 1 168 ? 30.213 -12.195 10.295 1.00 92.62 168 GLN A C 1
ATOM 1290 O O . GLN A 1 168 ? 31.388 -11.912 10.061 1.00 92.62 168 GLN A O 1
ATOM 1295 N N . PRO A 1 169 ? 29.392 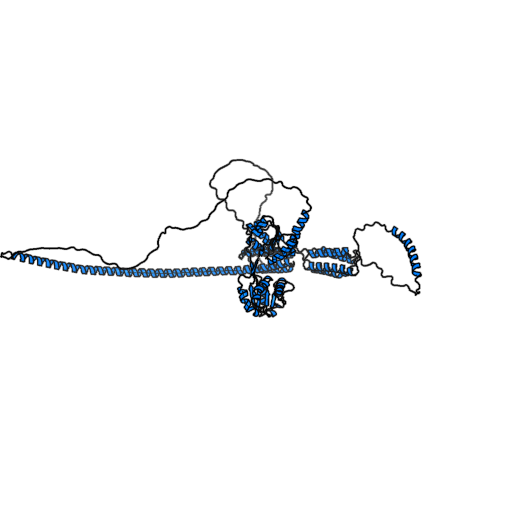-12.638 9.317 1.00 92.38 169 PRO A N 1
ATOM 1296 C CA . PRO A 1 169 ? 29.797 -12.640 7.913 1.00 92.38 169 PRO A CA 1
ATOM 1297 C C . PRO A 1 169 ? 30.193 -11.248 7.394 1.00 92.38 169 PRO A C 1
ATOM 1299 O O . PRO A 1 169 ? 31.269 -11.094 6.820 1.00 92.38 169 PRO A O 1
ATOM 1302 N N . VAL A 1 170 ? 29.392 -10.205 7.647 1.00 91.81 170 VAL A N 1
ATOM 1303 C CA . VAL A 1 170 ? 29.722 -8.836 7.197 1.00 91.81 170 VAL A CA 1
ATOM 1304 C C . VAL A 1 170 ? 31.063 -8.364 7.778 1.00 91.81 170 VAL A C 1
ATOM 1306 O O . VAL A 1 170 ? 31.925 -7.906 7.031 1.00 91.81 170 VAL A O 1
ATOM 1309 N N . GLY A 1 171 ? 31.306 -8.576 9.076 1.00 88.62 171 GLY A N 1
ATOM 1310 C CA . GLY A 1 171 ? 32.565 -8.225 9.746 1.00 88.62 171 GLY A CA 1
ATOM 1311 C C . GLY A 1 171 ? 33.801 -9.013 9.285 1.00 88.62 171 GLY A C 1
ATOM 1312 O O . GLY A 1 171 ? 34.920 -8.634 9.622 1.00 88.62 171 GLY A O 1
ATOM 1313 N N . ARG A 1 172 ? 33.625 -10.088 8.505 1.00 91.50 172 ARG A N 1
ATOM 1314 C CA . ARG A 1 172 ? 34.713 -10.846 7.858 1.00 91.50 172 ARG A CA 1
ATOM 1315 C C . ARG A 1 172 ? 34.907 -10.495 6.379 1.00 91.50 172 ARG A C 1
ATOM 1317 O O . ARG A 1 172 ? 35.790 -11.067 5.747 1.00 91.50 172 ARG A O 1
ATOM 1324 N N . GLY A 1 173 ? 34.080 -9.611 5.814 1.00 89.06 173 GLY A N 1
ATOM 1325 C CA . GLY A 1 173 ? 34.021 -9.388 4.365 1.00 89.06 173 GLY A CA 1
ATOM 1326 C C . GLY A 1 173 ? 33.421 -10.573 3.595 1.00 89.06 173 GLY A C 1
ATOM 1327 O O . GLY A 1 173 ? 33.702 -10.745 2.419 1.00 89.06 173 GLY A O 1
ATOM 1328 N N . GLU A 1 174 ? 32.614 -11.411 4.255 1.00 91.62 174 GLU A N 1
ATOM 1329 C CA . GLU A 1 174 ? 32.013 -12.630 3.690 1.00 91.62 174 GLU A CA 1
ATOM 1330 C C . GLU A 1 174 ? 30.664 -12.380 2.962 1.00 91.62 174 GLU A C 1
ATOM 1332 O O . GLU A 1 174 ? 29.989 -13.346 2.582 1.00 91.62 174 GLU A O 1
ATOM 1337 N N . VAL A 1 175 ? 30.242 -11.114 2.817 1.00 93.62 175 VAL A N 1
ATOM 1338 C CA . VAL A 1 175 ? 28.949 -10.690 2.242 1.00 93.62 175 VAL A CA 1
ATOM 1339 C C . VAL A 1 175 ? 29.137 -9.465 1.345 1.00 93.62 175 VAL A C 1
ATOM 1341 O O . VAL A 1 175 ? 29.280 -8.348 1.835 1.00 93.62 175 VAL A O 1
ATOM 1344 N N . ASP A 1 176 ? 29.084 -9.673 0.032 1.00 93.06 176 ASP A N 1
ATOM 1345 C CA . ASP A 1 176 ? 29.266 -8.623 -0.980 1.00 93.06 176 ASP A CA 1
ATOM 1346 C C . ASP A 1 176 ? 27.990 -7.802 -1.244 1.00 93.06 176 ASP A C 1
ATOM 1348 O O . ASP A 1 176 ? 28.064 -6.630 -1.621 1.00 93.06 176 ASP A O 1
ATOM 1352 N N . ALA A 1 177 ? 26.812 -8.418 -1.065 1.00 94.38 177 ALA A N 1
ATOM 1353 C CA . ALA A 1 177 ? 25.523 -7.853 -1.460 1.00 94.38 177 ALA A CA 1
ATOM 1354 C C . ALA A 1 177 ? 24.346 -8.254 -0.549 1.00 94.38 177 ALA A C 1
ATOM 1356 O O . ALA A 1 177 ? 24.293 -9.354 0.005 1.00 94.38 177 ALA A O 1
ATOM 1357 N N . LEU A 1 178 ? 23.345 -7.373 -0.463 1.00 95.38 178 LEU A N 1
ATOM 1358 C CA . LEU A 1 178 ? 22.092 -7.546 0.276 1.00 95.38 178 LEU A CA 1
ATOM 1359 C C . LEU A 1 178 ? 20.898 -7.316 -0.659 1.00 95.38 178 LEU A C 1
ATOM 1361 O O . LEU A 1 178 ? 20.811 -6.291 -1.331 1.00 95.38 178 LEU A O 1
ATOM 1365 N N . LEU A 1 179 ? 19.937 -8.243 -0.665 1.00 95.38 179 LEU A N 1
ATOM 1366 C CA . LEU A 1 179 ? 18.736 -8.139 -1.505 1.00 95.38 179 LEU A CA 1
ATOM 1367 C C . LEU A 1 179 ? 17.536 -7.671 -0.669 1.00 95.38 179 LEU A C 1
ATOM 1369 O O . LEU A 1 179 ? 17.029 -8.436 0.166 1.00 95.38 179 LEU A O 1
ATOM 1373 N N . LEU A 1 180 ? 17.083 -6.431 -0.887 1.00 93.50 180 LEU A N 1
ATOM 1374 C CA . LEU A 1 180 ? 15.942 -5.805 -0.207 1.00 93.50 180 LEU A CA 1
ATOM 1375 C C . LEU A 1 180 ? 14.755 -5.694 -1.173 1.00 93.50 180 LEU A C 1
ATOM 1377 O O . LEU A 1 180 ? 14.803 -4.963 -2.154 1.00 93.50 180 LEU A O 1
ATOM 1381 N N . THR A 1 181 ? 13.662 -6.409 -0.900 1.00 91.62 181 THR A N 1
ATOM 1382 C CA . THR A 1 181 ? 12.529 -6.509 -1.848 1.00 91.62 181 THR A CA 1
ATOM 1383 C C . THR A 1 181 ? 11.199 -6.025 -1.268 1.00 91.62 181 THR A C 1
ATOM 1385 O O . THR A 1 181 ? 10.136 -6.326 -1.803 1.00 91.62 181 THR A O 1
ATOM 1388 N N . SER A 1 182 ? 11.238 -5.291 -0.152 1.00 90.12 182 SER A N 1
ATOM 1389 C CA . SER A 1 182 ? 10.116 -4.490 0.348 1.00 90.12 182 SER A CA 1
ATOM 1390 C C . SER A 1 182 ? 10.608 -3.414 1.320 1.00 90.12 182 SER A C 1
ATOM 1392 O O . SER A 1 182 ? 11.547 -3.647 2.079 1.00 90.12 182 SER A O 1
ATOM 1394 N N . SER A 1 183 ? 9.927 -2.266 1.352 1.00 90.31 183 SER A N 1
ATOM 1395 C CA . SER A 1 183 ? 10.144 -1.196 2.340 1.00 90.31 183 SER A CA 1
ATOM 1396 C C . SER A 1 183 ? 9.961 -1.684 3.788 1.00 90.31 183 SER A C 1
ATOM 1398 O O . SER A 1 183 ? 10.642 -1.233 4.702 1.00 90.31 183 SER A O 1
ATOM 1400 N N . GLU A 1 184 ? 9.059 -2.647 4.001 1.00 90.12 184 GLU A N 1
ATOM 1401 C CA . GLU A 1 184 ? 8.847 -3.320 5.291 1.00 90.12 184 GLU A CA 1
ATOM 1402 C C . GLU A 1 184 ? 10.100 -4.083 5.744 1.00 90.12 184 GLU A C 1
ATOM 1404 O O . GLU A 1 184 ? 10.529 -3.940 6.885 1.00 90.12 184 GLU A O 1
ATOM 1409 N N . GLY A 1 185 ? 10.762 -4.793 4.825 1.00 92.38 185 GLY A N 1
ATOM 1410 C CA . GLY A 1 185 ? 12.005 -5.501 5.120 1.00 92.38 185 GLY A CA 1
ATOM 1411 C C . GLY A 1 185 ? 13.175 -4.584 5.485 1.00 92.38 185 GLY A C 1
ATOM 1412 O O . GLY A 1 185 ? 14.003 -4.978 6.300 1.00 92.38 185 GLY A O 1
ATOM 1413 N N . VAL A 1 186 ? 13.231 -3.358 4.946 1.00 93.56 186 VAL A N 1
ATOM 1414 C CA . VAL A 1 186 ? 14.255 -2.367 5.329 1.00 93.56 186 VAL A CA 1
ATOM 1415 C C . VAL A 1 186 ? 14.062 -1.917 6.780 1.00 93.56 186 VAL A C 1
ATOM 1417 O O . VAL A 1 186 ? 15.014 -1.909 7.557 1.00 93.56 186 VAL A O 1
ATOM 1420 N N . ARG A 1 187 ? 12.820 -1.598 7.174 1.00 92.88 187 ARG A N 1
ATOM 1421 C CA . ARG A 1 187 ? 12.500 -1.174 8.549 1.00 92.88 187 ARG A CA 1
ATOM 1422 C C . ARG A 1 187 ? 12.712 -2.294 9.561 1.00 92.88 187 ARG A C 1
ATOM 1424 O O . ARG A 1 187 ? 13.277 -2.048 10.621 1.00 92.88 187 ARG A O 1
ATOM 1431 N N . ASN A 1 188 ? 12.325 -3.521 9.219 1.00 93.75 188 ASN A N 1
ATOM 1432 C CA . ASN A 1 188 ? 12.563 -4.672 10.082 1.00 93.75 188 ASN A CA 1
ATOM 1433 C C . ASN A 1 188 ? 14.068 -4.945 10.240 1.00 93.75 188 ASN A C 1
ATOM 1435 O O . ASN A 1 188 ? 14.523 -5.149 11.358 1.00 93.75 188 ASN A O 1
ATOM 1439 N N . LEU A 1 189 ? 14.865 -4.853 9.165 1.00 94.69 189 LEU A N 1
ATOM 1440 C CA . LEU A 1 189 ? 16.327 -4.967 9.249 1.00 94.69 189 LEU A CA 1
ATOM 1441 C C . LEU A 1 189 ? 16.930 -3.894 10.174 1.00 94.69 189 LEU A C 1
ATOM 1443 O O . LEU A 1 189 ? 17.761 -4.216 11.019 1.00 94.69 189 LEU A O 1
ATOM 1447 N N . ALA A 1 190 ? 16.470 -2.643 10.068 1.00 92.19 190 ALA A N 1
ATOM 1448 C CA . ALA A 1 190 ? 16.880 -1.558 10.960 1.00 92.19 190 ALA A CA 1
ATOM 1449 C C . ALA A 1 190 ? 16.518 -1.831 12.433 1.00 92.19 190 ALA A C 1
ATOM 1451 O O . ALA A 1 190 ? 17.338 -1.606 13.322 1.00 92.19 190 ALA A O 1
ATOM 1452 N N . GLN A 1 191 ? 15.320 -2.364 12.692 1.00 92.44 191 GLN A N 1
ATOM 1453 C CA . GLN A 1 191 ? 14.869 -2.749 14.032 1.00 92.44 191 GLN A CA 1
ATOM 1454 C C . GLN A 1 191 ? 15.676 -3.926 14.609 1.00 92.44 191 GLN A C 1
ATOM 1456 O O . GLN A 1 191 ? 15.990 -3.916 15.796 1.00 92.44 191 GLN A O 1
ATOM 1461 N N . MET A 1 192 ? 16.013 -4.928 13.790 1.00 93.25 192 MET A N 1
ATOM 1462 C CA . MET A 1 192 ? 16.771 -6.115 14.210 1.00 93.25 192 MET A CA 1
ATOM 1463 C C . MET A 1 192 ? 18.238 -5.794 14.515 1.00 93.25 192 MET A C 1
ATOM 1465 O O . MET A 1 192 ? 18.802 -6.351 15.451 1.00 93.25 192 MET A O 1
ATOM 1469 N N . LEU A 1 193 ? 18.869 -4.925 13.718 1.00 92.00 193 LEU A N 1
ATOM 1470 C CA . LEU A 1 193 ? 20.303 -4.629 13.821 1.00 92.00 193 LEU A CA 1
ATOM 1471 C C . LEU A 1 193 ? 20.633 -3.424 14.715 1.00 92.00 193 LEU A C 1
ATOM 1473 O O . LEU A 1 193 ? 21.767 -3.301 15.180 1.00 92.00 193 LEU A O 1
ATOM 1477 N N . GLY A 1 194 ? 19.679 -2.513 14.920 1.00 90.56 194 GLY A N 1
ATOM 1478 C CA . GLY A 1 194 ? 19.930 -1.224 15.561 1.00 90.56 194 GLY A CA 1
ATOM 1479 C C . GLY A 1 194 ? 20.890 -0.327 14.764 1.00 90.56 194 GLY A C 1
ATOM 1480 O O . GLY A 1 194 ? 21.320 -0.648 13.653 1.00 90.56 194 GLY A O 1
ATOM 1481 N N . ALA A 1 195 ? 21.239 0.825 15.343 1.00 87.50 195 ALA A N 1
ATOM 1482 C CA . ALA A 1 195 ? 22.097 1.814 14.685 1.00 87.50 195 ALA A CA 1
ATOM 1483 C C . ALA A 1 195 ? 23.534 1.305 14.455 1.00 87.50 195 ALA A C 1
ATOM 1485 O O . ALA A 1 195 ? 24.093 1.513 13.380 1.00 87.50 195 ALA A O 1
ATOM 1486 N N . GLU A 1 196 ? 24.121 0.606 15.432 1.00 87.25 196 GLU A N 1
ATOM 1487 C CA . GLU A 1 196 ? 25.484 0.064 15.329 1.00 87.25 196 GLU A CA 1
ATOM 1488 C C . GLU A 1 196 ? 25.578 -1.057 14.284 1.00 87.25 196 GLU A C 1
ATOM 1490 O O . GLU A 1 196 ? 26.499 -1.070 13.465 1.00 87.25 196 GLU A O 1
ATOM 1495 N N . GLY A 1 197 ? 24.593 -1.962 14.247 1.00 88.75 197 GLY A N 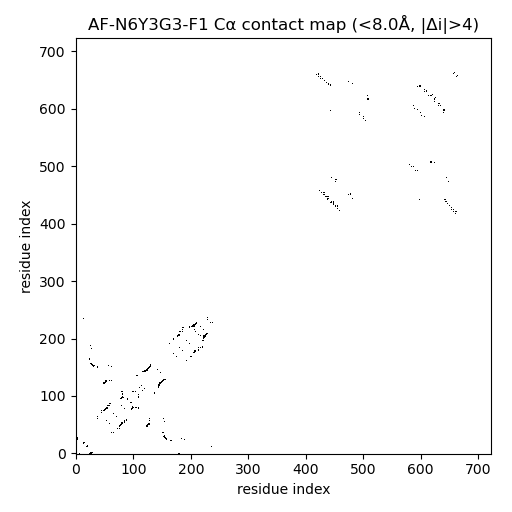1
ATOM 1496 C CA . GLY A 1 197 ? 24.545 -3.026 13.248 1.00 88.75 197 GLY A CA 1
ATOM 1497 C C . GLY A 1 197 ? 24.314 -2.493 11.830 1.00 88.75 197 GLY A C 1
ATOM 1498 O O . GLY A 1 197 ? 24.996 -2.925 10.903 1.00 88.75 197 GLY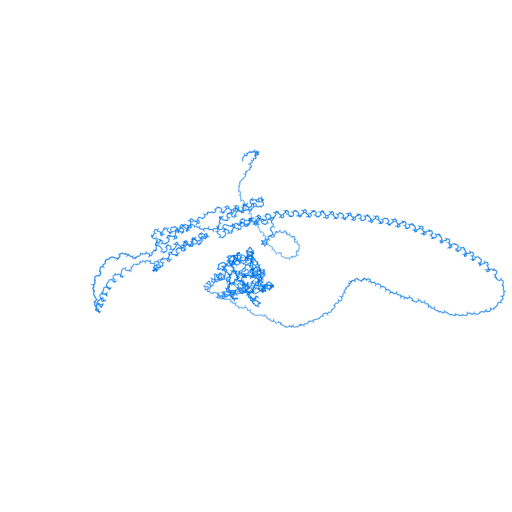 A O 1
ATOM 1499 N N . LEU A 1 198 ? 23.433 -1.500 11.646 1.00 90.88 198 LEU A N 1
ATOM 1500 C CA . LEU A 1 198 ? 23.296 -0.803 10.357 1.00 90.88 198 LEU A CA 1
ATOM 1501 C C . LEU A 1 198 ? 24.600 -0.115 9.927 1.00 90.88 198 LEU A C 1
ATOM 1503 O O . LEU A 1 198 ? 24.982 -0.208 8.761 1.00 90.88 198 LEU A O 1
ATOM 1507 N N . ALA A 1 199 ? 25.314 0.533 10.853 1.00 89.62 199 ALA A N 1
ATOM 1508 C CA . ALA A 1 199 ? 26.585 1.188 10.550 1.00 89.62 199 ALA A CA 1
ATOM 1509 C C . ALA A 1 199 ? 27.653 0.198 10.047 1.00 89.62 199 ALA A C 1
ATOM 1511 O O . ALA A 1 199 ? 28.399 0.536 9.127 1.00 89.62 199 ALA A O 1
ATOM 1512 N N . ALA A 1 200 ? 27.683 -1.032 10.573 1.00 90.12 200 ALA A N 1
ATOM 1513 C CA . ALA A 1 200 ? 28.556 -2.100 10.077 1.00 90.12 200 ALA A CA 1
ATOM 1514 C C . ALA A 1 200 ? 28.196 -2.564 8.650 1.00 90.12 200 ALA A C 1
ATOM 1516 O O . ALA A 1 200 ? 29.077 -2.955 7.887 1.00 90.12 200 ALA A O 1
ATOM 1517 N N . LEU A 1 201 ? 26.919 -2.482 8.262 1.00 91.94 201 LEU A N 1
ATOM 1518 C CA . LEU A 1 201 ? 26.437 -2.843 6.924 1.00 91.94 201 LEU A CA 1
ATOM 1519 C C . LEU A 1 201 ? 26.521 -1.697 5.897 1.00 91.94 201 LEU A C 1
ATOM 1521 O O . LEU A 1 201 ? 26.283 -1.931 4.714 1.00 91.94 201 LEU A O 1
ATOM 1525 N N . ARG A 1 202 ? 26.887 -0.474 6.308 1.00 90.94 202 ARG A N 1
ATOM 1526 C CA . ARG A 1 202 ? 26.853 0.750 5.481 1.00 90.94 202 ARG A CA 1
ATOM 1527 C C . ARG A 1 202 ? 27.557 0.645 4.121 1.00 90.94 202 ARG A C 1
ATOM 1529 O O . ARG A 1 202 ? 27.119 1.299 3.177 1.00 90.94 202 ARG A O 1
ATOM 1536 N N . GLN A 1 203 ? 28.640 -0.130 4.041 1.00 88.94 203 GLN A N 1
ATOM 1537 C CA . GLN A 1 203 ? 29.454 -0.316 2.829 1.00 88.94 203 GLN A CA 1
ATOM 1538 C C . GLN A 1 203 ? 29.058 -1.551 1.999 1.00 88.94 203 GLN A C 1
ATOM 1540 O O . GLN A 1 203 ? 29.619 -1.769 0.928 1.00 88.94 203 GLN A O 1
ATOM 1545 N N . VAL A 1 204 ? 28.123 -2.378 2.479 1.00 93.06 204 VAL A N 1
ATOM 1546 C CA . VAL A 1 204 ? 27.654 -3.559 1.743 1.00 93.06 204 VAL A CA 1
ATOM 1547 C C . VAL A 1 204 ? 26.642 -3.116 0.690 1.00 93.06 204 VAL A C 1
ATOM 1549 O O . VAL A 1 204 ? 25.724 -2.349 0.986 1.00 93.06 204 VAL A O 1
ATOM 1552 N N . LYS A 1 205 ? 26.795 -3.610 -0.541 1.00 94.81 205 LYS A N 1
ATOM 1553 C CA . LYS A 1 205 ? 25.956 -3.217 -1.678 1.00 94.81 205 LYS A CA 1
ATOM 1554 C C . LYS A 1 205 ? 24.519 -3.681 -1.484 1.00 94.81 205 LYS A C 1
ATOM 1556 O O . LYS A 1 205 ? 24.274 -4.837 -1.144 1.00 94.81 205 LYS A O 1
ATOM 1561 N N . VAL A 1 206 ? 23.556 -2.810 -1.751 1.00 96.56 206 VAL A N 1
ATOM 1562 C CA . VAL A 1 206 ? 22.129 -3.134 -1.664 1.00 96.56 206 VAL A CA 1
ATOM 1563 C C . VAL A 1 206 ? 21.516 -3.160 -3.055 1.00 96.56 206 VAL A C 1
ATOM 1565 O O . VAL A 1 206 ? 21.591 -2.173 -3.777 1.00 96.56 206 VAL A O 1
ATOM 1568 N N . PHE A 1 207 ? 20.834 -4.251 -3.398 1.00 96.12 207 PHE A N 1
ATOM 1569 C CA . PHE A 1 207 ? 19.997 -4.343 -4.595 1.00 96.12 207 PHE A CA 1
ATOM 1570 C C . PHE A 1 207 ? 18.524 -4.291 -4.187 1.00 96.12 207 PHE A C 1
ATOM 1572 O O . PHE A 1 207 ? 18.077 -5.071 -3.336 1.00 96.12 207 PHE A O 1
ATOM 1579 N N . ALA A 1 208 ? 17.776 -3.362 -4.784 1.00 95.19 208 ALA A N 1
ATOM 1580 C CA . ALA A 1 208 ? 16.405 -3.051 -4.396 1.00 95.19 208 ALA A CA 1
ATOM 1581 C C . ALA A 1 208 ? 15.456 -2.968 -5.602 1.00 95.19 208 ALA A C 1
ATOM 1583 O O . ALA A 1 208 ? 15.702 -2.232 -6.549 1.00 95.19 208 ALA A O 1
ATOM 1584 N N . THR A 1 209 ? 14.339 -3.700 -5.554 1.00 91.50 209 THR A N 1
ATOM 1585 C CA . THR A 1 209 ? 13.448 -3.938 -6.715 1.00 91.50 209 THR A CA 1
ATOM 1586 C C . THR A 1 209 ? 12.440 -2.821 -7.025 1.00 91.50 209 THR A C 1
ATOM 1588 O O . THR A 1 209 ? 11.424 -3.087 -7.669 1.00 91.50 209 THR A O 1
ATOM 1591 N N . HIS A 1 210 ? 12.613 -1.619 -6.463 1.00 90.81 210 HIS A N 1
ATOM 1592 C CA . HIS A 1 210 ? 11.686 -0.488 -6.622 1.00 90.81 210 HIS A CA 1
ATOM 1593 C C . HIS A 1 210 ? 12.303 0.817 -6.065 1.00 90.81 210 HIS A C 1
ATOM 1595 O O . HIS A 1 210 ? 12.884 0.757 -4.973 1.00 90.81 210 HIS A O 1
ATOM 1601 N N . PRO A 1 211 ? 12.081 2.004 -6.673 1.00 88.06 211 PRO A N 1
ATOM 1602 C CA . PRO A 1 211 ? 12.665 3.275 -6.217 1.00 88.06 211 PRO A CA 1
ATOM 1603 C C . PRO A 1 211 ? 12.412 3.590 -4.733 1.00 88.06 211 PRO A C 1
ATOM 1605 O O . PRO A 1 211 ? 13.330 3.907 -3.986 1.00 88.06 211 PRO A O 1
ATOM 1608 N N . ARG A 1 212 ? 11.178 3.389 -4.248 1.00 90.31 212 ARG A N 1
ATOM 1609 C CA . ARG A 1 212 ? 10.811 3.570 -2.823 1.00 90.31 212 ARG A CA 1
ATOM 1610 C C . ARG A 1 212 ? 11.607 2.683 -1.842 1.00 90.31 212 ARG A C 1
ATOM 1612 O O . ARG A 1 212 ? 11.703 2.990 -0.657 1.00 90.31 212 ARG A O 1
ATOM 1619 N N . ILE A 1 213 ? 12.136 1.545 -2.298 1.00 93.06 213 ILE A N 1
ATOM 1620 C CA . ILE A 1 213 ? 12.989 0.674 -1.471 1.00 93.06 213 ILE A CA 1
ATOM 1621 C C . ILE A 1 213 ? 14.429 1.203 -1.490 1.00 93.06 213 ILE A C 1
ATOM 1623 O O . ILE A 1 213 ? 15.081 1.197 -0.449 1.00 93.06 213 ILE A O 1
ATOM 1627 N N . VAL A 1 214 ? 14.894 1.712 -2.639 1.00 92.94 214 VAL A N 1
ATOM 1628 C CA . VAL A 1 214 ? 16.194 2.391 -2.785 1.00 92.94 214 VAL A CA 1
ATOM 1629 C C . VAL A 1 214 ? 16.271 3.617 -1.869 1.00 92.94 214 VAL A C 1
ATOM 1631 O O . VAL A 1 214 ? 17.225 3.762 -1.109 1.00 92.94 214 VAL A O 1
ATOM 1634 N N . GLU A 1 215 ? 15.241 4.463 -1.904 1.00 92.44 215 GLU A N 1
ATOM 1635 C CA . GLU A 1 215 ? 15.069 5.636 -1.041 1.00 92.44 215 GLU A CA 1
ATOM 1636 C C . GLU A 1 215 ? 15.146 5.250 0.443 1.00 92.44 215 GLU A C 1
ATOM 1638 O O . GLU A 1 215 ? 16.053 5.692 1.144 1.00 92.44 215 GLU A O 1
ATOM 1643 N N . GLN A 1 216 ? 14.291 4.327 0.896 1.00 93.06 216 GLN A N 1
ATOM 1644 C CA . GLN A 1 216 ? 14.257 3.910 2.301 1.00 93.06 216 GLN A CA 1
ATOM 1645 C C . GLN A 1 216 ? 15.535 3.185 2.770 1.00 93.06 216 GLN A C 1
ATOM 1647 O O . GLN A 1 216 ? 15.875 3.235 3.951 1.00 93.06 216 GLN A O 1
ATOM 1652 N N . ALA A 1 217 ? 16.283 2.529 1.877 1.00 93.12 217 ALA A N 1
ATOM 1653 C CA . ALA A 1 217 ? 17.600 1.986 2.216 1.00 93.12 217 ALA A CA 1
ATOM 1654 C C . ALA A 1 217 ? 18.651 3.100 2.393 1.00 93.12 217 ALA A C 1
ATOM 1656 O O . ALA A 1 217 ? 19.458 3.039 3.320 1.00 93.12 217 ALA A O 1
ATOM 1657 N N . ARG A 1 218 ? 18.614 4.155 1.571 1.00 93.69 218 ARG A N 1
ATOM 1658 C CA . ARG A 1 218 ? 19.486 5.330 1.745 1.00 93.69 218 ARG A CA 1
ATOM 1659 C C . ARG A 1 218 ? 19.139 6.099 3.027 1.00 93.69 218 ARG A C 1
ATOM 1661 O O . ARG A 1 218 ? 20.052 6.464 3.762 1.00 93.69 218 ARG A O 1
ATOM 1668 N N . GLU A 1 219 ? 17.852 6.249 3.358 1.00 92.62 219 GLU A N 1
ATOM 1669 C CA . GLU A 1 219 ? 17.390 6.776 4.659 1.00 92.62 219 GLU A CA 1
ATOM 1670 C C . GLU A 1 219 ? 17.909 5.941 5.845 1.00 92.62 219 GLU A C 1
ATOM 1672 O O . GLU A 1 219 ? 18.333 6.496 6.856 1.00 92.62 219 GLU A O 1
ATOM 1677 N N . ALA A 1 220 ? 17.927 4.609 5.713 1.00 89.31 220 ALA A N 1
ATOM 1678 C CA . ALA A 1 220 ? 18.471 3.689 6.716 1.00 89.31 220 ALA A CA 1
ATOM 1679 C C . ALA A 1 220 ? 20.017 3.672 6.789 1.00 89.31 220 ALA A C 1
ATOM 1681 O O . ALA A 1 220 ? 20.584 2.916 7.578 1.00 89.31 220 ALA A O 1
ATOM 1682 N N . GLY A 1 221 ? 20.708 4.498 5.993 1.00 89.94 221 GLY A N 1
ATOM 1683 C CA . GLY A 1 221 ? 22.154 4.714 6.075 1.00 89.94 221 GLY A CA 1
ATOM 1684 C C . GLY A 1 221 ? 23.022 3.850 5.154 1.00 89.94 221 GLY A C 1
ATOM 1685 O O . GLY A 1 221 ? 24.247 3.939 5.251 1.00 89.94 221 GLY A O 1
ATOM 1686 N N . PHE A 1 222 ? 22.440 3.050 4.253 1.00 93.06 222 PHE A N 1
ATOM 1687 C CA . PHE A 1 222 ? 23.204 2.295 3.251 1.00 93.06 222 PHE A CA 1
ATOM 1688 C C . PHE A 1 222 ? 23.811 3.237 2.197 1.00 93.06 222 PHE A C 1
ATOM 1690 O O . PHE A 1 222 ? 23.103 4.064 1.620 1.00 93.06 222 PHE A O 1
ATOM 1697 N N . ALA A 1 223 ? 25.121 3.124 1.944 1.00 89.50 223 ALA A N 1
ATOM 1698 C CA . ALA A 1 223 ? 25.842 4.048 1.063 1.00 89.50 223 ALA A CA 1
ATOM 1699 C C . ALA A 1 223 ? 25.743 3.682 -0.429 1.00 89.50 223 ALA A C 1
ATOM 1701 O O . ALA A 1 223 ? 25.603 4.575 -1.263 1.00 89.50 223 ALA A O 1
ATOM 1702 N N . ASP A 1 224 ? 25.797 2.389 -0.763 1.00 91.38 224 ASP A N 1
ATOM 1703 C CA . ASP A 1 224 ? 25.702 1.886 -2.138 1.00 91.38 224 ASP A CA 1
ATOM 1704 C C . ASP A 1 224 ? 24.390 1.109 -2.317 1.00 91.38 224 ASP A C 1
ATOM 1706 O O . ASP A 1 224 ? 24.213 0.012 -1.781 1.00 91.38 224 ASP A O 1
ATOM 1710 N N . VAL A 1 225 ? 23.438 1.724 -3.024 1.00 95.00 225 VAL A N 1
ATOM 1711 C CA . VAL A 1 225 ? 22.086 1.191 -3.226 1.00 95.00 225 VAL A CA 1
ATOM 1712 C C . VAL A 1 225 ? 21.707 1.298 -4.699 1.00 95.00 225 VAL A C 1
ATOM 1714 O O . VAL A 1 225 ? 21.457 2.397 -5.209 1.00 95.00 225 VAL A O 1
ATOM 1717 N N . ILE A 1 226 ? 21.648 0.137 -5.345 1.00 93.62 226 ILE A N 1
ATOM 1718 C CA . ILE A 1 226 ? 21.376 -0.095 -6.761 1.00 93.62 226 ILE A CA 1
ATOM 1719 C C . ILE A 1 226 ? 19.895 -0.458 -6.929 1.00 93.62 226 ILE A C 1
ATOM 1721 O O . ILE A 1 226 ? 19.357 -1.310 -6.215 1.00 93.62 226 ILE A O 1
ATOM 1725 N N . GLU A 1 227 ? 19.230 0.175 -7.895 1.00 93.56 227 GLU A N 1
ATOM 1726 C CA . GLU A 1 227 ? 17.894 -0.243 -8.316 1.00 93.56 227 GLU A CA 1
ATOM 1727 C C . GLU A 1 227 ? 18.004 -1.443 -9.263 1.00 93.56 227 GLU A C 1
ATOM 1729 O O . GLU A 1 227 ? 18.714 -1.387 -10.265 1.00 93.56 227 GLU A O 1
ATOM 1734 N N . ALA A 1 228 ? 17.309 -2.529 -8.935 1.00 90.62 228 ALA A N 1
ATOM 1735 C CA . ALA A 1 228 ? 17.204 -3.718 -9.770 1.00 90.62 228 ALA A CA 1
ATOM 1736 C C . ALA A 1 228 ? 15.816 -3.768 -10.434 1.00 90.62 228 ALA A C 1
ATOM 1738 O O . ALA A 1 228 ? 14.834 -3.377 -9.791 1.00 90.62 228 ALA A O 1
ATOM 1739 N N . PRO A 1 229 ? 15.684 -4.293 -11.668 1.00 85.69 229 PRO A N 1
ATOM 1740 C CA . PRO A 1 229 ? 14.377 -4.532 -12.270 1.00 85.69 229 PRO A CA 1
ATOM 1741 C C . PRO A 1 229 ? 13.490 -5.428 -11.388 1.00 85.69 229 PRO A C 1
ATOM 1743 O O . PRO A 1 229 ? 13.969 -6.213 -10.566 1.00 85.69 229 PRO A O 1
ATOM 1746 N N . ALA A 1 230 ? 12.172 -5.304 -11.543 1.00 79.00 230 ALA A N 1
ATOM 1747 C CA . ALA A 1 230 ? 11.218 -5.991 -10.680 1.00 79.00 230 ALA A CA 1
ATOM 1748 C C . ALA A 1 230 ? 11.259 -7.526 -10.836 1.00 79.00 230 ALA A C 1
ATOM 1750 O O . ALA A 1 230 ? 11.383 -8.059 -11.937 1.00 79.00 230 ALA A O 1
ATOM 1751 N N . GLY A 1 231 ? 11.065 -8.238 -9.721 1.00 82.12 231 GLY A N 1
ATOM 1752 C CA . GLY A 1 231 ? 11.020 -9.703 -9.682 1.00 82.12 231 GLY A CA 1
ATOM 1753 C C . GLY A 1 231 ? 12.385 -10.376 -9.504 1.00 82.12 231 GLY A C 1
ATOM 1754 O O . GLY A 1 231 ? 13.404 -9.733 -9.257 1.00 82.12 231 GLY A O 1
ATOM 1755 N N . ASP A 1 232 ? 12.389 -11.706 -9.574 1.00 86.75 232 ASP A N 1
ATOM 1756 C CA . ASP A 1 232 ? 13.576 -12.523 -9.280 1.00 86.75 232 ASP A CA 1
ATOM 1757 C C . ASP A 1 232 ? 14.553 -12.553 -10.461 1.00 86.75 232 ASP A C 1
ATOM 1759 O O . ASP A 1 232 ? 15.759 -12.629 -10.251 1.00 86.75 232 ASP A O 1
ATOM 1763 N N . ASP A 1 233 ? 14.046 -12.427 -11.690 1.00 86.81 233 ASP A N 1
ATOM 1764 C CA . ASP A 1 233 ? 14.868 -12.310 -12.898 1.00 86.81 233 ASP A CA 1
ATOM 1765 C C . ASP A 1 233 ? 15.627 -10.980 -12.935 1.00 86.81 233 ASP A C 1
ATOM 1767 O O . ASP A 1 233 ? 16.823 -10.974 -13.200 1.00 86.81 233 ASP A O 1
ATOM 1771 N N . GLY A 1 234 ? 14.973 -9.873 -12.566 1.00 87.81 234 GLY A N 1
ATOM 1772 C CA . GLY A 1 234 ? 15.619 -8.564 -12.454 1.00 87.81 234 GLY A CA 1
ATOM 1773 C C . GLY A 1 234 ? 16.689 -8.500 -11.362 1.00 87.81 234 GLY A C 1
ATOM 1774 O O . GLY A 1 234 ? 17.736 -7.889 -11.562 1.00 87.81 234 GLY A O 1
ATOM 1775 N N . LEU A 1 235 ? 16.477 -9.181 -10.230 1.00 91.88 235 LEU A N 1
ATOM 1776 C CA . LEU A 1 235 ? 17.500 -9.320 -9.187 1.00 91.88 235 LEU A CA 1
ATOM 1777 C C . LEU A 1 235 ? 18.694 -10.163 -9.636 1.00 91.88 235 LEU A C 1
ATOM 1779 O O . LEU A 1 235 ? 19.825 -9.787 -9.343 1.00 91.88 235 LEU A O 1
ATOM 1783 N N . MET A 1 236 ? 18.459 -11.282 -10.328 1.00 92.94 236 MET A N 1
ATOM 1784 C CA . MET A 1 236 ? 19.548 -12.097 -10.871 1.00 92.94 236 MET A CA 1
ATOM 1785 C C . MET A 1 236 ? 20.328 -11.332 -11.938 1.00 92.94 236 MET A C 1
ATOM 1787 O O . MET A 1 236 ? 21.544 -11.240 -11.823 1.00 92.94 236 MET A O 1
ATOM 1791 N N . GLN A 1 237 ? 19.643 -10.682 -12.885 1.00 90.31 237 GLN A N 1
ATOM 1792 C CA . GLN A 1 237 ? 20.292 -9.846 -13.890 1.00 90.31 237 GLN A CA 1
ATOM 1793 C C . GLN A 1 237 ? 21.135 -8.740 -13.238 1.00 90.31 237 GLN A C 1
ATOM 1795 O O . GLN A 1 237 ? 22.296 -8.582 -13.588 1.00 90.31 237 GLN A O 1
ATOM 1800 N N . ALA A 1 238 ? 20.605 -8.008 -12.252 1.00 91.69 238 ALA A N 1
ATOM 1801 C CA . ALA A 1 238 ? 21.362 -6.943 -11.592 1.00 91.69 238 ALA A CA 1
ATOM 1802 C C . ALA A 1 238 ? 22.594 -7.460 -10.819 1.00 91.69 238 ALA A C 1
ATOM 1804 O O . ALA A 1 238 ? 23.584 -6.739 -10.698 1.00 91.69 238 ALA A O 1
ATOM 1805 N N . LEU A 1 239 ? 22.564 -8.701 -10.314 1.00 92.00 239 LEU A N 1
ATOM 1806 C CA . LEU A 1 239 ? 23.736 -9.362 -9.732 1.00 92.00 239 LEU A CA 1
ATOM 1807 C C . LEU A 1 239 ? 24.739 -9.801 -10.810 1.00 92.00 239 LEU A C 1
ATOM 1809 O O . LEU A 1 239 ? 25.936 -9.579 -10.648 1.00 92.00 239 LEU A O 1
ATOM 1813 N N . GLU A 1 240 ? 24.265 -10.393 -11.903 1.00 90.88 240 GLU A N 1
ATOM 1814 C CA . GLU A 1 240 ? 25.081 -10.869 -13.027 1.00 90.88 240 GLU A CA 1
ATOM 1815 C C . GLU A 1 240 ? 25.779 -9.696 -13.748 1.00 90.88 240 GLU A C 1
ATOM 1817 O O . GLU A 1 240 ? 26.995 -9.735 -13.939 1.00 90.88 240 GLU A O 1
ATOM 1822 N N . ASP A 1 241 ? 25.058 -8.603 -14.018 1.00 89.38 241 ASP A N 1
ATOM 1823 C CA . ASP A 1 241 ? 25.585 -7.356 -14.593 1.00 89.38 241 ASP A CA 1
ATOM 1824 C C . ASP A 1 241 ? 26.621 -6.674 -13.670 1.00 89.38 241 ASP A C 1
ATOM 1826 O O . ASP A 1 241 ? 27.528 -5.994 -14.153 1.00 89.38 241 ASP A O 1
ATOM 1830 N N . HIS A 1 242 ? 26.533 -6.849 -12.344 1.00 88.62 242 HIS A N 1
ATOM 1831 C CA . HIS A 1 242 ? 27.473 -6.231 -11.396 1.00 88.62 242 HIS A CA 1
ATOM 1832 C C . HIS A 1 242 ? 28.714 -7.092 -11.115 1.00 88.62 242 HIS A C 1
ATOM 1834 O O . HIS A 1 242 ? 29.843 -6.595 -11.106 1.00 88.62 242 HIS A O 1
ATOM 1840 N N . PHE A 1 243 ? 28.521 -8.389 -10.867 1.00 87.56 243 PHE A N 1
ATOM 1841 C CA . PHE A 1 243 ? 29.588 -9.296 -10.442 1.00 87.56 243 PHE A CA 1
ATOM 1842 C C . PHE A 1 243 ? 30.203 -10.085 -11.607 1.00 87.56 243 PHE A C 1
ATOM 1844 O O . PHE A 1 243 ? 31.417 -10.282 -11.613 1.00 87.56 243 PHE A O 1
ATOM 1851 N N . GLY A 1 244 ? 29.430 -10.453 -12.635 1.00 71.50 244 GLY A N 1
ATOM 1852 C CA . GLY A 1 244 ? 29.923 -11.217 -13.791 1.00 71.50 244 GLY A CA 1
ATOM 1853 C C . GLY A 1 244 ? 30.970 -10.461 -14.617 1.00 71.50 244 GLY A C 1
ATOM 1854 O O . GLY A 1 244 ? 31.997 -11.024 -14.993 1.00 71.50 244 GLY A O 1
ATOM 1855 N N . TYR A 1 245 ? 30.791 -9.148 -14.796 1.00 53.81 245 TYR A N 1
ATOM 1856 C CA . TYR A 1 245 ? 31.802 -8.279 -15.417 1.00 53.81 245 TYR A CA 1
ATOM 1857 C C . TYR A 1 245 ? 33.109 -8.172 -14.604 1.00 53.81 245 TYR A C 1
ATOM 1859 O O . TYR A 1 245 ? 34.152 -7.827 -15.160 1.00 53.81 245 TYR A O 1
ATOM 1867 N N . THR A 1 246 ? 33.083 -8.483 -13.303 1.00 52.41 246 THR A N 1
ATOM 1868 C CA . THR A 1 246 ? 34.248 -8.357 -12.410 1.00 52.41 246 THR A CA 1
ATOM 1869 C C . THR A 1 246 ? 35.200 -9.557 -12.503 1.00 52.41 246 THR A C 1
ATOM 1871 O O . THR A 1 246 ? 36.395 -9.396 -12.254 1.00 52.41 246 THR A O 1
ATOM 1874 N N . GLU A 1 247 ? 34.730 -10.751 -12.884 1.00 48.56 247 GLU A N 1
ATOM 1875 C CA . GLU A 1 247 ? 35.619 -11.911 -13.082 1.00 48.56 247 GLU A CA 1
ATOM 1876 C C . GLU A 1 247 ? 36.371 -11.850 -14.416 1.00 48.56 247 GLU A C 1
ATOM 1878 O O . GLU A 1 247 ? 37.579 -12.085 -14.436 1.00 48.56 247 GLU A O 1
ATOM 1883 N N . ALA A 1 248 ? 35.717 -11.410 -15.496 1.00 44.59 248 ALA A N 1
ATOM 1884 C CA . ALA A 1 248 ? 36.352 -11.256 -16.810 1.00 44.59 248 ALA A CA 1
ATOM 1885 C C . ALA A 1 248 ? 37.568 -10.302 -16.796 1.00 44.59 248 ALA A C 1
ATOM 1887 O O . ALA A 1 248 ? 38.518 -10.498 -17.547 1.00 44.59 248 ALA A O 1
ATOM 1888 N N . MET A 1 249 ? 37.582 -9.299 -15.906 1.00 45.12 249 MET A N 1
ATOM 1889 C CA . MET A 1 249 ? 38.736 -8.410 -15.696 1.00 45.12 249 MET A CA 1
ATOM 1890 C C . MET A 1 249 ? 39.812 -8.964 -14.743 1.00 45.12 249 MET A C 1
ATOM 1892 O O . MET A 1 249 ? 40.896 -8.384 -14.659 1.00 45.12 249 MET A O 1
ATOM 1896 N N . LYS A 1 250 ? 39.555 -10.056 -14.010 1.00 45.53 250 LYS A N 1
ATOM 1897 C CA . LYS A 1 250 ? 40.537 -10.661 -13.089 1.00 45.53 250 LYS A CA 1
ATOM 1898 C C . LYS A 1 250 ? 41.473 -11.660 -13.769 1.00 45.53 250 LYS A C 1
ATOM 1900 O O . LYS A 1 250 ? 42.595 -11.820 -13.295 1.00 45.53 250 LYS A O 1
ATOM 1905 N N . GLU A 1 251 ? 41.058 -12.306 -14.859 1.00 44.03 251 GLU A N 1
ATOM 1906 C CA . GLU A 1 251 ? 41.888 -13.323 -15.527 1.00 44.03 251 GLU A CA 1
ATOM 1907 C C . GLU A 1 251 ? 43.085 -12.741 -16.310 1.00 44.03 251 GLU A C 1
ATOM 1909 O O . GLU A 1 251 ? 44.092 -13.427 -16.477 1.00 44.03 251 GLU A O 1
ATOM 1914 N N . GLU A 1 252 ? 43.046 -11.470 -16.736 1.00 39.22 252 GLU A N 1
ATOM 1915 C CA . GLU A 1 252 ? 44.102 -10.872 -17.580 1.00 39.22 252 GLU A CA 1
ATOM 1916 C C . GLU A 1 252 ? 45.330 -10.303 -16.825 1.00 39.22 252 GLU A C 1
ATOM 1918 O O . GLU A 1 252 ? 46.247 -9.783 -17.461 1.00 39.22 252 GLU A O 1
ATOM 1923 N N . THR A 1 253 ? 45.413 -10.398 -15.487 1.00 30.67 253 THR A N 1
ATOM 1924 C CA . THR A 1 253 ? 46.546 -9.829 -14.712 1.00 30.67 253 THR A CA 1
ATOM 1925 C C . THR A 1 253 ? 47.433 -10.899 -14.047 1.00 30.67 253 THR A C 1
ATOM 1927 O O . THR A 1 253 ? 47.083 -11.420 -12.985 1.00 30.67 253 THR A O 1
ATOM 1930 N N . PRO A 1 254 ? 48.625 -11.213 -14.599 1.00 37.81 254 PRO A N 1
ATOM 1931 C CA . PRO A 1 254 ? 49.527 -12.205 -14.018 1.00 37.81 254 PRO A CA 1
ATOM 1932 C C . PRO A 1 254 ? 50.339 -11.675 -12.817 1.00 37.81 254 PRO A C 1
ATOM 1934 O O . PRO A 1 254 ? 51.121 -10.736 -12.929 1.00 37.81 254 PRO A O 1
ATOM 1937 N N . ALA A 1 255 ? 50.158 -12.361 -11.686 1.00 33.28 255 ALA A N 1
ATOM 1938 C CA . ALA A 1 255 ? 50.994 -12.485 -10.481 1.00 33.28 255 ALA A CA 1
ATOM 1939 C C . ALA A 1 255 ? 52.244 -11.590 -10.279 1.00 33.28 255 ALA A C 1
ATOM 1941 O O . ALA A 1 255 ? 53.215 -11.665 -11.031 1.00 33.28 255 ALA A O 1
ATOM 1942 N N . LEU A 1 256 ? 52.336 -10.971 -9.088 1.00 32.09 256 LEU A N 1
ATOM 1943 C CA . LEU A 1 256 ? 53.623 -10.716 -8.422 1.00 32.09 256 LEU A CA 1
ATOM 1944 C C . LEU A 1 256 ? 53.514 -10.662 -6.879 1.00 32.09 256 LEU A C 1
ATOM 1946 O O . LEU A 1 256 ? 52.670 -9.963 -6.329 1.00 32.09 256 LEU A O 1
ATOM 1950 N N . THR A 1 257 ? 54.484 -11.295 -6.206 1.00 31.28 257 THR A N 1
ATOM 1951 C CA . THR A 1 257 ? 54.830 -11.213 -4.761 1.00 31.28 257 THR A CA 1
ATOM 1952 C C . THR A 1 257 ? 53.966 -11.979 -3.737 1.00 31.28 257 THR A C 1
ATOM 1954 O O . THR A 1 257 ? 52.787 -11.710 -3.543 1.00 31.28 257 THR A O 1
ATOM 1957 N N . GLN A 1 258 ? 54.616 -12.889 -2.997 1.00 33.84 258 GLN A N 1
ATOM 1958 C CA . GLN A 1 258 ? 54.135 -13.516 -1.751 1.00 33.84 258 GLN A CA 1
ATOM 1959 C C . GLN A 1 258 ? 54.771 -12.835 -0.515 1.00 33.84 258 GLN A C 1
ATOM 1961 O O . GLN A 1 258 ? 55.856 -12.262 -0.648 1.00 33.84 258 GLN A O 1
ATOM 1966 N N . PRO A 1 259 ? 54.171 -12.929 0.689 1.00 37.94 259 PRO A N 1
ATOM 1967 C CA . PRO A 1 259 ? 54.767 -12.430 1.932 1.00 37.94 259 PRO A CA 1
ATOM 1968 C C . PRO A 1 259 ? 55.681 -13.467 2.634 1.00 37.94 259 PRO A C 1
ATOM 1970 O O . PRO A 1 259 ? 55.441 -14.671 2.519 1.00 37.94 259 PRO A O 1
ATOM 1973 N N . PRO A 1 260 ? 56.689 -13.036 3.419 1.00 39.78 260 PRO A N 1
ATOM 1974 C CA . PRO A 1 260 ? 57.452 -13.898 4.328 1.00 39.78 260 PRO A CA 1
ATOM 1975 C C . PRO A 1 260 ? 56.798 -14.010 5.723 1.00 39.78 260 PRO A C 1
ATOM 1977 O O . PRO A 1 260 ? 56.029 -13.138 6.125 1.00 39.78 260 PRO A O 1
ATOM 1980 N N . ALA A 1 261 ? 57.146 -15.051 6.493 1.00 29.94 261 ALA A N 1
ATOM 1981 C CA . ALA A 1 261 ? 56.596 -15.313 7.831 1.00 29.94 261 ALA A CA 1
ATOM 1982 C C . ALA A 1 261 ? 57.668 -15.682 8.880 1.00 29.94 261 ALA A C 1
ATOM 1984 O O . ALA A 1 261 ? 58.572 -16.466 8.589 1.00 29.94 261 ALA A O 1
ATOM 1985 N N . SER A 1 262 ? 57.528 -15.150 10.103 1.00 32.19 262 SER A N 1
ATOM 1986 C CA . SER A 1 262 ? 58.244 -15.499 11.355 1.00 32.19 262 SER A CA 1
ATOM 1987 C C . SER A 1 262 ? 57.752 -14.559 12.488 1.00 32.19 262 SER A C 1
ATOM 1989 O O . SER A 1 262 ? 57.34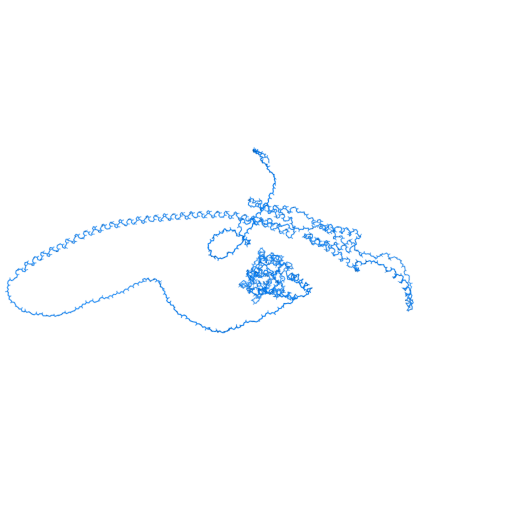2 -13.443 12.189 1.00 32.19 262 SER A O 1
ATOM 1991 N N . ALA A 1 263 ? 57.709 -14.890 13.789 1.00 27.84 263 ALA A N 1
ATOM 1992 C CA . ALA A 1 263 ? 57.983 -16.135 14.521 1.00 27.84 263 ALA A CA 1
ATOM 1993 C C . ALA A 1 263 ? 57.137 -16.240 15.827 1.00 27.84 263 ALA A C 1
ATOM 1995 O O . ALA A 1 263 ? 56.401 -15.331 16.200 1.00 27.84 263 ALA A O 1
ATOM 1996 N N . HIS A 1 264 ? 57.288 -17.368 16.524 1.00 27.70 264 HIS A N 1
ATOM 1997 C CA . HIS A 1 264 ? 56.830 -17.709 17.888 1.00 27.70 264 HIS A CA 1
ATOM 1998 C C . HIS A 1 264 ? 58.089 -17.936 18.776 1.00 27.70 264 HIS A C 1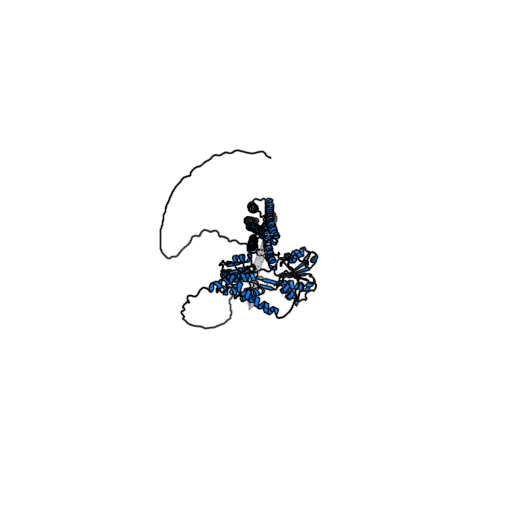
ATOM 2000 O O . HIS A 1 264 ? 59.184 -17.950 18.202 1.00 27.70 264 HIS A O 1
ATOM 2006 N N . PRO A 1 265 ? 58.015 -18.284 20.084 1.00 52.12 265 PRO A N 1
ATOM 2007 C CA . PRO A 1 265 ? 56.947 -18.137 21.096 1.00 52.12 265 PRO A CA 1
ATOM 2008 C C . PRO A 1 265 ? 57.475 -17.598 22.463 1.00 52.12 265 PRO A C 1
ATOM 2010 O O . PRO A 1 265 ? 58.678 -17.437 22.629 1.00 52.12 265 PRO A O 1
ATOM 2013 N N . ASP A 1 266 ? 56.604 -17.430 23.472 1.00 28.86 266 ASP A N 1
ATOM 2014 C CA . ASP A 1 266 ? 56.809 -17.942 24.856 1.00 28.86 266 ASP A CA 1
ATOM 2015 C C . ASP A 1 266 ? 55.564 -17.665 25.747 1.00 28.86 266 ASP A C 1
ATOM 2017 O O . ASP A 1 266 ? 54.698 -16.886 25.356 1.00 28.86 266 ASP A O 1
ATOM 2021 N N . ARG A 1 267 ? 55.459 -18.173 26.988 1.00 28.19 267 ARG A N 1
ATOM 2022 C CA . ARG A 1 267 ? 55.117 -19.553 27.417 1.00 28.19 267 ARG A CA 1
ATOM 2023 C C . ARG A 1 267 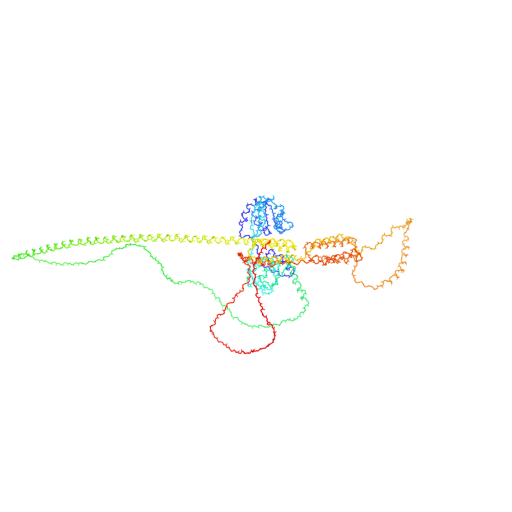? 54.828 -19.559 28.938 1.00 28.19 267 ARG A C 1
ATOM 2025 O O . ARG A 1 267 ? 55.416 -18.753 29.650 1.00 28.19 267 ARG A O 1
ATOM 2032 N N . LYS A 1 268 ? 54.050 -20.554 29.402 1.00 29.61 268 LYS A N 1
ATOM 2033 C CA . LYS A 1 268 ? 53.675 -20.932 30.793 1.00 29.61 268 LYS A CA 1
ATOM 2034 C C . LYS A 1 268 ? 52.295 -20.436 31.247 1.00 29.61 268 LYS A C 1
ATOM 2036 O O . LYS A 1 268 ? 51.940 -19.305 30.941 1.00 29.61 268 LYS A O 1
ATOM 2041 N N . ASP A 1 269 ? 51.394 -21.317 31.706 1.00 29.00 269 ASP A N 1
ATOM 2042 C CA . ASP A 1 269 ? 51.355 -22.118 32.967 1.00 29.00 269 ASP A CA 1
ATOM 2043 C C . ASP A 1 269 ? 51.132 -21.170 34.176 1.00 29.00 269 ASP A C 1
ATOM 2045 O O . ASP A 1 269 ? 51.800 -20.143 34.255 1.00 29.00 269 ASP A O 1
ATOM 2049 N N . ASP A 1 270 ? 50.187 -21.364 35.111 1.00 30.67 270 ASP A N 1
ATOM 2050 C CA . ASP A 1 270 ? 49.597 -22.604 35.662 1.00 30.67 270 ASP A CA 1
ATOM 2051 C C . ASP A 1 270 ? 48.035 -22.663 35.654 1.00 30.67 270 ASP A C 1
ATOM 2053 O O . ASP A 1 270 ? 47.367 -21.835 35.036 1.00 30.67 270 ASP A O 1
ATOM 2057 N N . ALA A 1 271 ? 47.441 -23.672 36.319 1.00 28.39 271 ALA A N 1
ATOM 2058 C CA . ALA A 1 271 ? 45.999 -23.977 36.357 1.00 28.39 271 ALA 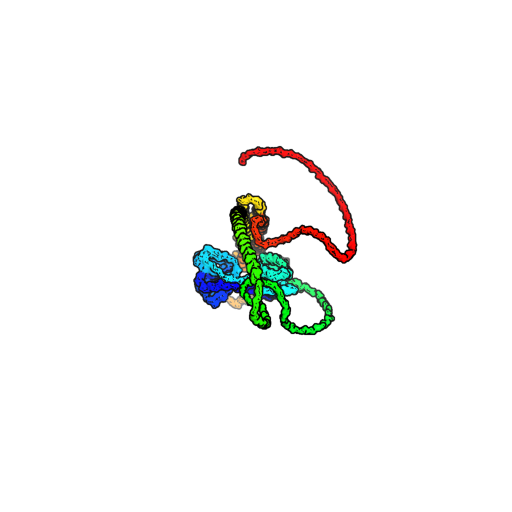A CA 1
ATOM 2059 C C . ALA A 1 271 ? 45.510 -24.487 37.743 1.00 28.39 271 ALA A C 1
ATOM 2061 O O . ALA A 1 271 ? 46.336 -24.756 38.612 1.00 28.39 271 ALA A O 1
ATOM 2062 N N . LEU A 1 272 ? 44.186 -24.724 37.876 1.00 31.34 272 LEU A N 1
ATOM 2063 C CA . LEU A 1 272 ? 43.452 -25.279 39.049 1.00 31.34 272 LEU A CA 1
ATOM 2064 C C . LEU A 1 272 ? 43.317 -24.291 40.240 1.00 31.34 272 LEU A C 1
ATOM 2066 O O . LEU A 1 272 ? 44.105 -23.361 40.357 1.00 31.34 272 LEU A O 1
ATOM 2070 N N . ASP A 1 273 ? 42.319 -24.352 41.134 1.00 28.03 273 ASP A N 1
ATOM 2071 C CA . ASP A 1 273 ? 41.188 -25.284 41.374 1.00 28.03 273 ASP A CA 1
ATOM 2072 C C . ASP A 1 273 ? 39.902 -24.450 41.700 1.00 28.03 273 ASP A C 1
ATOM 2074 O O . ASP A 1 273 ? 39.994 -23.251 41.950 1.00 28.03 273 ASP A O 1
ATOM 2078 N N . ALA A 1 274 ? 38.652 -24.905 41.512 1.00 27.23 274 ALA A N 1
ATOM 2079 C CA . ALA A 1 274 ? 37.820 -25.715 42.433 1.00 27.23 274 ALA A CA 1
ATOM 2080 C C . ALA A 1 274 ? 37.755 -25.197 43.907 1.00 27.23 274 ALA A C 1
ATOM 2082 O O . ALA A 1 274 ? 38.780 -24.885 44.493 1.00 27.23 274 ALA A O 1
ATOM 2083 N N . ALA A 1 275 ? 36.614 -25.113 44.617 1.00 28.61 275 ALA A N 1
ATOM 2084 C CA . ALA A 1 275 ? 35.207 -25.339 44.262 1.00 28.61 275 ALA A CA 1
ATOM 2085 C C . ALA A 1 275 ? 34.218 -24.654 45.253 1.00 28.61 275 ALA A C 1
ATOM 2087 O O . ALA A 1 275 ? 34.536 -24.448 46.417 1.00 28.61 275 ALA A O 1
ATOM 2088 N N . ARG A 1 276 ? 32.993 -24.387 44.766 1.00 27.38 276 ARG A N 1
ATOM 2089 C CA . ARG A 1 276 ? 31.671 -24.794 45.314 1.00 27.38 276 ARG A CA 1
ATOM 2090 C C . ARG A 1 276 ? 31.401 -24.776 46.839 1.00 27.38 276 ARG A C 1
ATOM 2092 O O . ARG A 1 276 ? 31.952 -25.578 47.583 1.00 27.38 276 ARG A O 1
ATOM 2099 N N . GLY A 1 277 ? 30.334 -24.058 47.212 1.00 26.95 277 GLY A N 1
ATOM 2100 C CA . GLY A 1 277 ? 29.592 -24.183 48.479 1.00 26.95 277 GLY A CA 1
ATOM 2101 C C . GLY A 1 277 ? 29.364 -22.820 49.160 1.00 26.95 277 GLY A C 1
ATOM 2102 O O . GLY A 1 277 ? 30.305 -22.041 49.203 1.00 26.95 277 GLY A O 1
ATOM 2103 N N . GLU A 1 278 ? 28.239 -22.412 49.759 1.00 26.53 278 GLU A N 1
ATOM 2104 C CA . GLU A 1 278 ? 26.797 -22.760 49.774 1.00 26.53 278 GLU A CA 1
ATOM 2105 C C . GLU A 1 278 ? 26.263 -22.519 51.209 1.00 26.53 278 GLU A C 1
ATOM 2107 O O . GLU A 1 278 ? 26.877 -22.997 52.157 1.00 26.53 278 GLU A O 1
ATOM 2112 N N . GLN A 1 279 ? 25.104 -21.843 51.352 1.00 27.86 279 GLN A N 1
ATOM 2113 C CA . GLN A 1 279 ? 24.361 -21.609 52.619 1.00 27.86 279 GLN A CA 1
ATOM 2114 C C . GLN A 1 279 ? 25.091 -20.767 53.710 1.00 27.86 279 GLN A C 1
ATOM 2116 O O . GLN A 1 279 ? 26.299 -20.578 53.663 1.00 27.86 279 GLN A O 1
ATOM 2121 N N . ALA A 1 280 ? 24.433 -20.207 54.739 1.00 26.31 280 ALA A N 1
ATOM 2122 C CA . ALA A 1 280 ? 23.083 -19.622 54.836 1.00 26.31 280 ALA A CA 1
ATOM 2123 C C . ALA A 1 280 ? 22.966 -18.708 56.090 1.00 26.31 280 ALA A C 1
ATOM 2125 O O . ALA A 1 280 ? 23.758 -18.806 57.019 1.00 26.31 280 ALA A O 1
ATOM 2126 N N . ALA A 1 281 ? 21.950 -17.836 56.074 1.00 26.75 281 ALA A N 1
ATOM 2127 C CA . ALA A 1 281 ? 21.361 -16.994 57.132 1.00 26.75 281 ALA A CA 1
ATOM 2128 C C . ALA A 1 281 ? 21.832 -17.075 58.610 1.00 26.75 281 ALA A C 1
ATOM 2130 O O . ALA A 1 281 ? 21.789 -18.140 59.220 1.00 26.75 281 ALA A O 1
ATOM 2131 N N . ALA A 1 282 ? 21.983 -15.896 59.244 1.00 26.88 282 ALA A N 1
ATOM 2132 C CA . ALA A 1 282 ? 21.438 -15.603 60.587 1.00 26.88 282 ALA A CA 1
ATOM 2133 C C . ALA A 1 282 ? 21.428 -14.087 60.920 1.00 26.88 282 ALA A C 1
ATOM 2135 O O . ALA A 1 282 ? 22.473 -13.459 60.815 1.00 26.88 282 ALA A O 1
ATOM 2136 N N . SER A 1 283 ? 20.293 -13.565 61.430 1.00 27.50 283 SER A N 1
ATOM 2137 C CA . SER A 1 283 ? 20.137 -12.399 62.356 1.00 27.50 283 SER A CA 1
ATOM 2138 C C . SER A 1 283 ? 20.763 -11.020 61.991 1.00 27.50 283 SER A C 1
ATOM 2140 O O . SER A 1 283 ? 21.874 -10.916 61.500 1.00 27.50 283 SER A O 1
ATOM 2142 N N . THR A 1 284 ? 20.158 -9.867 62.314 1.00 29.38 284 THR A N 1
ATOM 2143 C CA . THR A 1 284 ? 19.887 -9.432 63.702 1.00 29.38 284 THR A CA 1
ATOM 2144 C C . THR A 1 284 ? 18.977 -8.191 63.770 1.00 29.38 284 THR A C 1
ATOM 2146 O O . THR A 1 284 ? 19.221 -7.230 63.052 1.00 29.38 284 THR A O 1
ATOM 2149 N N . SER A 1 285 ? 18.037 -8.208 64.727 1.00 32.78 285 SER A N 1
ATOM 2150 C CA . SER A 1 285 ? 17.278 -7.086 65.327 1.00 32.78 285 SER A CA 1
ATOM 2151 C C . SER A 1 285 ? 16.382 -6.179 64.467 1.00 32.78 285 SER A C 1
ATOM 2153 O O . SER A 1 285 ? 16.678 -5.812 63.338 1.00 32.78 285 SER A O 1
ATOM 2155 N N . ALA A 1 286 ? 15.276 -5.773 65.095 1.00 27.31 286 ALA A N 1
ATOM 2156 C CA . ALA A 1 286 ? 14.352 -4.737 64.643 1.00 27.31 286 ALA A CA 1
ATOM 2157 C C . ALA A 1 286 ? 14.529 -3.450 65.473 1.00 27.31 286 ALA A C 1
ATOM 2159 O O . ALA A 1 286 ? 15.203 -3.465 66.504 1.00 27.31 286 ALA A O 1
ATOM 2160 N N . ASP A 1 287 ? 13.843 -2.382 65.067 1.00 28.94 287 ASP A N 1
ATOM 2161 C CA . ASP A 1 287 ? 13.381 -1.330 65.980 1.00 28.94 287 ASP A CA 1
ATOM 2162 C C . ASP A 1 287 ? 11.926 -0.944 65.620 1.00 28.94 287 ASP A C 1
ATOM 2164 O O . ASP A 1 287 ? 11.286 -1.611 64.803 1.00 28.94 287 ASP A O 1
ATOM 2168 N N . THR A 1 288 ? 11.365 0.049 66.304 1.00 29.55 288 THR A N 1
ATOM 2169 C CA . THR A 1 288 ? 10.012 -0.060 66.868 1.00 29.55 288 THR A CA 1
ATOM 2170 C C . THR A 1 288 ? 9.038 1.013 66.362 1.00 29.55 288 THR A C 1
ATOM 2172 O O . THR A 1 288 ? 9.447 2.062 65.873 1.00 29.55 288 THR A O 1
ATOM 2175 N N . VAL A 1 289 ? 7.743 0.760 66.606 1.00 30.84 289 VAL A N 1
ATOM 2176 C CA . VAL A 1 289 ? 6.644 1.692 66.966 1.00 30.84 289 VAL A CA 1
ATOM 2177 C C . VAL A 1 289 ? 5.404 1.501 66.091 1.00 30.84 289 VAL A C 1
ATOM 2179 O O . VAL A 1 289 ? 5.348 1.961 64.958 1.00 30.84 289 VAL A O 1
ATOM 2182 N N . GLU A 1 290 ? 4.340 0.974 66.704 1.00 31.08 290 GLU A N 1
ATOM 2183 C CA . GLU A 1 290 ? 3.001 1.525 66.483 1.00 31.08 290 GLU A CA 1
ATOM 2184 C C . GLU A 1 290 ? 2.170 1.523 67.783 1.00 31.08 290 GLU A C 1
ATOM 2186 O O . GLU A 1 290 ? 2.665 1.166 68.855 1.00 31.08 290 GLU A O 1
ATOM 2191 N N . ARG A 1 291 ? 0.949 2.060 67.714 1.00 29.44 291 ARG A N 1
ATOM 2192 C CA . ARG A 1 291 ? 0.216 2.669 68.834 1.00 29.44 291 ARG A CA 1
ATOM 2193 C C . ARG A 1 291 ? -0.902 1.757 69.352 1.00 29.44 291 ARG A C 1
ATOM 2195 O O . ARG A 1 291 ? -1.774 1.361 68.591 1.00 29.44 291 ARG A O 1
ATOM 2202 N N . GLY A 1 292 ? -0.917 1.498 70.661 1.00 27.25 292 GLY A N 1
ATOM 2203 C CA . GLY A 1 292 ? -2.034 0.825 71.336 1.00 27.25 292 GLY A CA 1
ATOM 2204 C C . GLY A 1 292 ? -3.180 1.777 71.702 1.00 27.25 292 GLY A C 1
ATOM 2205 O O . GLY A 1 292 ? -2.947 2.956 71.976 1.00 27.25 292 GLY A O 1
ATOM 2206 N N . GLU A 1 293 ? -4.402 1.244 71.758 1.00 28.88 293 GLU A N 1
ATOM 2207 C CA . GLU A 1 293 ? -5.610 1.932 72.237 1.00 28.88 293 GLU A CA 1
ATOM 2208 C C . GLU A 1 293 ? -6.298 1.114 73.360 1.00 28.88 293 GLU A C 1
ATOM 2210 O O . GLU A 1 293 ? -5.836 0.033 73.726 1.00 28.88 293 GLU A O 1
ATOM 2215 N N . ALA A 1 294 ? -7.337 1.674 73.983 1.00 26.91 294 ALA A N 1
ATOM 2216 C CA . ALA A 1 294 ? -7.957 1.221 75.235 1.00 26.91 294 ALA A CA 1
ATOM 2217 C C . ALA A 1 294 ? -8.635 -0.187 75.142 1.00 26.91 294 ALA A C 1
ATOM 2219 O O . ALA A 1 294 ? -8.847 -0.706 74.053 1.00 26.91 294 ALA A O 1
ATOM 2220 N N . ALA A 1 295 ? -9.052 -0.866 76.225 1.00 28.33 295 ALA A N 1
ATOM 2221 C CA . ALA A 1 295 ? -9.513 -0.337 77.512 1.00 28.33 295 ALA A CA 1
ATOM 2222 C C . ALA A 1 295 ? -9.659 -1.393 78.642 1.00 28.33 295 ALA A C 1
ATOM 2224 O O . ALA A 1 295 ? -9.789 -2.583 78.382 1.00 28.33 295 ALA A O 1
ATOM 2225 N N . SER A 1 296 ? -9.898 -0.876 79.858 1.00 27.72 296 SER A N 1
ATOM 2226 C CA . SER A 1 296 ? -10.889 -1.376 80.839 1.00 27.72 296 SER A CA 1
ATOM 2227 C C . SER A 1 296 ? -10.535 -2.463 81.882 1.00 27.72 296 SER A C 1
ATOM 2229 O O . SER A 1 296 ? -10.376 -3.636 81.569 1.00 27.72 296 SER A O 1
ATOM 2231 N N . SER A 1 297 ? -10.718 -2.047 83.146 1.00 29.42 297 SER A N 1
ATOM 2232 C CA . SER A 1 297 ? -11.342 -2.775 84.276 1.00 29.42 297 SER A CA 1
ATOM 2233 C C . SER A 1 297 ? -10.522 -3.578 85.302 1.00 29.42 297 SER A C 1
ATOM 2235 O O . SER A 1 297 ? -9.762 -4.480 84.984 1.00 29.42 297 SER A O 1
ATOM 2237 N N . ALA A 1 298 ? -10.913 -3.301 86.557 1.00 28.77 298 ALA A N 1
ATOM 2238 C CA . ALA A 1 298 ? -10.844 -4.105 87.781 1.00 28.77 298 ALA A CA 1
ATOM 2239 C C . ALA A 1 298 ? -9.477 -4.385 88.433 1.00 28.77 298 ALA A C 1
ATOM 2241 O O . ALA A 1 298 ? -8.752 -5.287 88.035 1.00 28.77 298 ALA A O 1
ATOM 2242 N N . GLU A 1 299 ? -9.252 -3.750 89.591 1.00 30.20 299 GLU A N 1
ATOM 2243 C CA . GLU A 1 299 ? -8.514 -4.371 90.699 1.00 30.20 299 GLU A CA 1
ATOM 2244 C C . GLU A 1 299 ? -9.039 -3.879 92.066 1.00 30.20 299 GLU A C 1
ATOM 2246 O O . GLU A 1 299 ? -9.808 -2.916 92.141 1.00 30.20 299 GLU A O 1
ATOM 2251 N N . THR A 1 300 ? -8.732 -4.591 93.156 1.00 28.52 300 THR A N 1
ATOM 2252 C CA . THR A 1 300 ? -9.238 -4.339 94.523 1.00 28.52 300 THR A CA 1
ATOM 2253 C C . THR A 1 300 ? -8.293 -4.949 95.572 1.00 28.52 300 THR A C 1
ATOM 2255 O O . THR A 1 300 ? -7.721 -6.004 95.327 1.00 28.52 300 THR A O 1
ATOM 2258 N N . SER A 1 301 ? -8.246 -4.349 96.772 1.00 31.50 301 SER A N 1
ATOM 2259 C CA . SER A 1 301 ? -7.714 -4.862 98.062 1.00 31.50 301 SER A CA 1
ATOM 2260 C C . SER A 1 301 ? -6.202 -4.807 98.387 1.00 31.50 301 SER A C 1
ATOM 2262 O O . SER A 1 301 ? -5.359 -5.384 97.711 1.00 31.50 301 SER A O 1
ATOM 2264 N N . THR A 1 302 ? -5.902 -4.138 99.512 1.00 31.50 302 THR A N 1
ATOM 2265 C CA . THR A 1 302 ? -4.855 -4.361 100.557 1.00 31.50 302 THR A CA 1
ATOM 2266 C C . THR A 1 302 ? -5.068 -3.245 101.617 1.00 31.50 302 THR A C 1
ATOM 2268 O O . THR A 1 302 ? -5.388 -2.129 101.215 1.00 31.50 302 THR A O 1
ATOM 2271 N N . ASP A 1 303 ? -5.093 -3.386 102.956 1.00 31.92 303 ASP A N 1
ATOM 2272 C CA . ASP A 1 303 ? -4.681 -4.399 103.965 1.00 31.92 303 ASP A CA 1
ATOM 2273 C C . ASP A 1 303 ? -3.177 -4.344 104.357 1.00 31.92 303 ASP A C 1
ATOM 2275 O O . ASP A 1 303 ? -2.336 -4.211 103.473 1.00 31.92 303 ASP A O 1
ATOM 2279 N N . VAL A 1 304 ? -2.727 -4.394 105.631 1.00 34.31 304 VAL A N 1
ATOM 2280 C CA . VAL A 1 304 ? -3.405 -4.702 106.927 1.00 34.31 304 VAL A CA 1
ATOM 2281 C C . VAL A 1 304 ? -3.600 -3.438 107.830 1.00 34.31 304 VAL A C 1
ATOM 2283 O O . VAL A 1 304 ? -4.118 -2.463 107.299 1.00 34.31 304 VAL A O 1
ATOM 2286 N N . VAL A 1 305 ? -3.290 -3.250 109.139 1.00 34.69 305 VAL A N 1
ATOM 2287 C CA . VAL A 1 305 ? -2.527 -3.945 110.221 1.00 34.69 305 VAL A CA 1
ATOM 2288 C C . VAL A 1 305 ? -3.054 -3.519 111.624 1.00 34.69 305 VAL A C 1
ATOM 2290 O O . VAL A 1 305 ? -3.336 -2.341 111.830 1.00 34.69 305 VAL A O 1
ATOM 2293 N N . GLN A 1 306 ? -3.090 -4.419 112.626 1.00 35.72 306 GLN A N 1
ATOM 2294 C CA . GLN A 1 306 ? -3.241 -4.104 114.072 1.00 35.72 306 GLN A CA 1
ATOM 2295 C C . GLN A 1 306 ? -2.521 -5.162 114.961 1.00 35.72 306 GLN A C 1
ATOM 2297 O O . GLN A 1 306 ? -2.537 -6.335 114.592 1.00 35.72 306 GLN A O 1
ATOM 2302 N N . PRO A 1 307 ? -1.929 -4.809 116.130 1.00 42.59 307 PRO A N 1
ATOM 2303 C CA . PRO A 1 307 ? -1.461 -5.761 117.160 1.00 42.59 307 PRO A CA 1
ATOM 2304 C C . PRO A 1 307 ? -2.164 -5.620 118.545 1.00 42.59 307 PRO A C 1
ATOM 2306 O O . PRO A 1 307 ? -3.023 -4.758 118.722 1.00 42.59 307 PRO A O 1
ATOM 2309 N N . ALA A 1 308 ? -1.838 -6.488 119.524 1.00 32.25 308 ALA A N 1
ATOM 2310 C CA . ALA A 1 308 ? -2.713 -6.826 120.672 1.00 32.25 308 ALA A CA 1
ATOM 2311 C C . ALA A 1 308 ? -2.045 -6.946 122.078 1.00 32.25 308 ALA A C 1
ATOM 2313 O O . ALA A 1 308 ? -0.830 -7.081 122.181 1.00 32.25 308 ALA A O 1
ATOM 2314 N N . GLY A 1 309 ? -2.881 -7.015 123.139 1.00 29.64 309 GLY A N 1
ATOM 2315 C CA . GLY A 1 309 ? -2.563 -7.450 124.529 1.00 29.64 309 GLY A CA 1
ATOM 2316 C C . GLY A 1 309 ? -2.156 -6.343 125.534 1.00 29.64 309 GLY A C 1
ATOM 2317 O O . GLY A 1 309 ? -1.613 -5.328 125.120 1.00 29.64 309 GLY A O 1
ATOM 2318 N N . GLY A 1 310 ? -2.371 -6.444 126.863 1.00 29.66 310 GLY A N 1
ATOM 2319 C CA . GLY A 1 310 ? -3.175 -7.387 127.679 1.00 29.66 310 GLY A CA 1
ATOM 2320 C C . GLY A 1 310 ? -2.786 -7.416 129.190 1.00 29.66 310 GLY A C 1
ATOM 2321 O O . GLY A 1 310 ? -1.596 -7.390 129.475 1.00 29.66 310 GLY A O 1
ATOM 2322 N N . ALA A 1 311 ? -3.766 -7.557 130.117 1.00 32.72 311 ALA A N 1
ATOM 2323 C CA . ALA A 1 311 ? -3.627 -7.825 131.587 1.00 32.72 311 ALA A CA 1
ATOM 2324 C C . ALA A 1 311 ? -3.010 -6.688 132.485 1.00 32.72 311 ALA A C 1
ATOM 2326 O O . ALA A 1 311 ? -2.324 -5.824 131.956 1.00 32.72 311 ALA A O 1
ATOM 2327 N N . GLU A 1 312 ? -3.198 -6.555 133.824 1.00 32.88 312 GLU A N 1
ATOM 2328 C CA . GLU A 1 312 ? -4.083 -7.193 134.843 1.00 32.88 312 GLU A CA 1
ATOM 2329 C C . GLU A 1 312 ? -4.189 -6.389 136.194 1.00 32.88 312 GLU A C 1
ATOM 2331 O O . GLU A 1 312 ? -3.280 -5.630 136.509 1.00 32.88 312 GLU A O 1
ATOM 2336 N N . GLN A 1 313 ? -5.228 -6.666 137.023 1.00 34.69 313 GLN A N 1
ATOM 2337 C CA . GLN A 1 313 ? -5.384 -6.448 138.507 1.00 34.69 313 GLN A CA 1
ATOM 2338 C C . GLN A 1 313 ? -5.303 -4.998 139.107 1.00 34.69 313 GLN A C 1
ATOM 2340 O O . GLN A 1 313 ? -4.797 -4.083 138.476 1.00 34.69 313 GLN A O 1
ATOM 2345 N N . GLY A 1 314 ? -5.834 -4.651 140.307 1.00 31.72 314 GLY A N 1
ATOM 2346 C CA . GLY A 1 314 ? -6.420 -5.435 141.425 1.00 31.72 314 GLY A CA 1
ATOM 2347 C C . GLY A 1 314 ? -7.348 -4.656 142.420 1.00 31.72 314 GLY A C 1
ATOM 2348 O O . GLY A 1 314 ? -8.117 -3.792 142.013 1.00 31.72 314 GLY A O 1
ATOM 2349 N N . VAL A 1 315 ? -7.340 -5.022 143.719 1.00 39.44 315 VAL A N 1
ATOM 2350 C CA . VAL A 1 315 ? -8.437 -4.877 144.741 1.00 39.44 315 VAL A CA 1
ATOM 2351 C C . VAL A 1 315 ? -8.295 -3.626 145.673 1.00 39.44 315 VAL A C 1
ATOM 2353 O O . VAL A 1 315 ? -7.207 -3.066 145.731 1.00 39.44 315 VAL A O 1
ATOM 2356 N N . VAL A 1 316 ? -9.331 -3.104 146.388 1.00 36.81 316 VAL A N 1
ATOM 2357 C CA . VAL A 1 316 ? -9.519 -3.197 147.884 1.00 36.81 316 VAL A CA 1
ATOM 2358 C C . VAL A 1 316 ? -10.731 -2.400 148.475 1.00 36.81 316 VAL A C 1
ATOM 2360 O O . VAL A 1 316 ? -10.802 -1.185 148.351 1.00 36.81 316 VAL A O 1
ATOM 2363 N N . ALA A 1 317 ? -11.591 -3.118 149.230 1.00 39.00 317 ALA A N 1
ATOM 2364 C CA . ALA A 1 317 ? -12.350 -2.792 150.475 1.00 39.00 317 ALA A CA 1
ATOM 2365 C C . ALA A 1 317 ? -13.265 -1.532 150.664 1.00 39.00 317 ALA A C 1
ATOM 2367 O O . ALA A 1 317 ? -13.564 -0.773 149.752 1.00 39.00 317 ALA A O 1
ATOM 2368 N N . ALA A 1 318 ? -13.830 -1.414 151.885 1.00 46.62 318 ALA A N 1
ATOM 2369 C CA . ALA A 1 318 ? -15.087 -0.724 152.252 1.00 46.62 318 ALA A CA 1
ATOM 2370 C C . ALA A 1 318 ? -14.910 0.458 153.270 1.00 46.62 318 ALA A C 1
ATOM 2372 O O . ALA A 1 318 ? -13.812 0.641 153.795 1.00 46.62 318 ALA A O 1
ATOM 2373 N N . PRO A 1 319 ? -15.942 1.298 153.560 1.00 60.12 319 PRO A N 1
ATOM 2374 C CA . PRO A 1 319 ? -15.740 2.743 153.807 1.00 60.12 319 PRO A CA 1
ATOM 2375 C C . PRO A 1 319 ? -15.945 3.286 155.244 1.00 60.12 319 PRO A C 1
ATOM 2377 O O . PRO A 1 319 ? -16.597 2.669 156.087 1.00 60.12 319 PRO A O 1
ATOM 2380 N N . ARG A 1 320 ? -15.534 4.555 155.459 1.00 43.12 320 ARG A N 1
ATOM 2381 C CA . ARG A 1 320 ? -16.099 5.516 156.445 1.00 43.12 320 ARG A CA 1
ATOM 2382 C C . ARG A 1 320 ? -16.203 6.942 155.844 1.00 43.12 320 ARG A C 1
ATOM 2384 O O . ARG A 1 320 ? -15.679 7.188 154.765 1.00 43.12 320 ARG A O 1
ATOM 2391 N N . ARG A 1 321 ? -16.956 7.852 156.490 1.00 55.72 321 ARG A N 1
ATOM 2392 C CA . ARG A 1 321 ? -17.447 9.143 155.930 1.00 55.72 321 ARG A CA 1
ATOM 2393 C C . ARG A 1 321 ? -16.637 10.385 156.355 1.00 55.72 321 ARG A C 1
ATOM 2395 O O . ARG A 1 321 ? -16.219 10.460 157.505 1.00 55.72 321 ARG A O 1
ATOM 2402 N N . SER A 1 322 ? -16.581 11.413 155.496 1.00 54.88 322 SER A N 1
ATOM 2403 C CA . SER A 1 322 ? -16.307 12.826 155.853 1.00 54.88 322 SER A CA 1
ATOM 2404 C C . SER A 1 322 ? -16.921 13.810 154.821 1.00 54.88 322 SER A C 1
ATOM 2406 O O . SER A 1 322 ? -17.585 13.382 153.877 1.00 54.88 322 SER A O 1
ATOM 2408 N N . ALA A 1 323 ? -16.801 15.129 155.030 1.00 59.00 323 ALA A N 1
ATOM 2409 C CA . ALA A 1 323 ? -17.757 16.142 154.542 1.00 59.00 323 ALA A CA 1
ATOM 2410 C C . ALA A 1 323 ? -17.433 16.862 153.201 1.00 59.00 323 ALA A C 1
ATOM 2412 O O . ALA A 1 323 ? -17.772 18.031 153.033 1.00 59.00 323 ALA A O 1
ATOM 2413 N N . ALA A 1 324 ? -16.806 16.202 152.222 1.00 58.78 324 ALA A N 1
ATOM 2414 C CA . ALA A 1 324 ? -16.313 16.865 150.996 1.00 58.78 324 ALA A CA 1
ATOM 2415 C C . ALA A 1 324 ? -17.376 17.230 149.921 1.00 58.78 324 ALA A C 1
ATOM 2417 O O . ALA A 1 324 ? -17.047 17.866 148.922 1.00 58.78 324 ALA A O 1
ATOM 2418 N N . ALA A 1 325 ? -18.642 16.827 150.081 1.00 61.91 325 ALA A N 1
ATOM 2419 C CA . ALA A 1 325 ? -19.599 16.728 148.968 1.00 61.91 325 ALA A CA 1
ATOM 2420 C C . ALA A 1 325 ? -20.094 18.055 148.341 1.00 61.91 325 ALA A C 1
ATOM 2422 O O . ALA A 1 325 ? -20.519 18.051 147.188 1.00 61.91 325 ALA A O 1
ATOM 2423 N N . TRP A 1 326 ? -20.076 19.181 149.065 1.00 57.97 326 TRP A N 1
ATOM 2424 C CA . TRP A 1 326 ? -20.768 20.408 148.623 1.00 57.97 326 TRP A CA 1
ATOM 2425 C C . TRP A 1 326 ? -20.086 21.156 147.464 1.00 57.97 326 TRP A C 1
ATOM 2427 O O . TRP A 1 326 ? -20.776 21.731 146.624 1.00 57.97 326 TRP A O 1
ATOM 2437 N N . TRP A 1 327 ? -18.753 21.132 147.370 1.00 62.88 327 TRP A N 1
ATOM 2438 C CA . TRP A 1 327 ? -18.023 21.909 146.354 1.00 62.88 327 TRP A CA 1
ATOM 2439 C C . TRP A 1 327 ? -18.172 21.366 144.925 1.00 62.88 327 TRP A C 1
ATOM 2441 O O . TRP A 1 327 ? -18.155 22.140 143.969 1.00 62.88 327 TRP A O 1
ATOM 2451 N N . ALA A 1 328 ? -18.376 20.055 144.765 1.00 66.94 328 ALA A N 1
ATOM 2452 C CA . ALA A 1 328 ? -18.523 19.422 143.452 1.00 66.94 328 ALA A CA 1
ATOM 2453 C C . ALA A 1 328 ? -19.781 19.889 142.690 1.00 66.94 328 ALA A C 1
ATOM 2455 O O . ALA A 1 328 ? -19.761 19.999 141.464 1.00 66.94 328 ALA A O 1
ATOM 2456 N N . LEU A 1 329 ? -20.867 20.196 143.408 1.00 69.62 329 LEU A N 1
ATOM 2457 C CA . LEU A 1 329 ? -22.160 20.536 142.806 1.00 69.62 329 LEU A CA 1
ATOM 2458 C C . LEU A 1 329 ? -22.167 21.934 142.160 1.00 69.62 329 LEU A C 1
ATOM 2460 O O . LEU A 1 329 ? -22.861 22.154 141.169 1.00 69.62 329 LEU A O 1
ATOM 2464 N N . LEU A 1 330 ? -21.353 22.862 142.673 1.00 74.38 330 LEU A N 1
ATOM 2465 C CA . LEU A 1 330 ? -21.263 24.236 142.167 1.00 74.38 330 LEU A CA 1
ATOM 2466 C C . LEU A 1 330 ? -20.521 24.294 140.815 1.00 74.38 330 LEU A C 1
ATOM 2468 O O . LEU A 1 330 ? -20.967 24.969 139.888 1.00 74.38 330 LEU A O 1
ATOM 2472 N N . LEU A 1 331 ? -19.444 23.511 140.661 1.00 75.06 331 LEU A N 1
ATOM 2473 C CA . LEU A 1 331 ? -18.685 23.402 139.405 1.00 75.06 331 LEU A CA 1
ATOM 2474 C C . LEU A 1 331 ? -19.526 22.833 138.249 1.00 75.06 331 LEU A C 1
ATOM 2476 O O . LEU A 1 331 ? -19.432 23.321 137.122 1.00 75.06 331 LEU A O 1
ATOM 2480 N N . ALA A 1 332 ? -20.384 21.846 138.527 1.00 74.75 332 ALA A N 1
ATOM 2481 C CA . ALA A 1 332 ? -21.263 21.248 137.520 1.00 74.75 332 ALA A CA 1
ATOM 2482 C C . ALA A 1 332 ? -22.237 22.272 136.901 1.00 74.75 332 ALA A C 1
ATOM 2484 O O . ALA A 1 332 ? -22.498 22.237 135.699 1.00 74.75 332 ALA A O 1
ATOM 2485 N N . LEU A 1 333 ? -22.736 23.217 137.705 1.00 78.50 333 LEU A N 1
ATOM 2486 C CA . LEU A 1 333 ? -23.696 24.232 137.263 1.00 78.50 333 LEU A CA 1
ATOM 2487 C C . LEU A 1 333 ? -23.054 25.250 136.298 1.00 78.50 333 LEU A C 1
ATOM 2489 O O . LEU A 1 333 ? -23.656 25.615 135.288 1.00 78.50 333 LEU A O 1
ATOM 2493 N N . VAL A 1 334 ? -21.798 25.639 136.550 1.00 82.12 334 VAL A N 1
ATOM 2494 C CA . VAL A 1 334 ? -21.025 26.522 135.654 1.00 82.12 334 VAL A CA 1
ATOM 2495 C C . VAL A 1 334 ? -20.748 25.845 134.306 1.00 82.12 334 VAL A C 1
ATOM 2497 O O . VAL A 1 334 ? -20.910 26.472 133.258 1.00 82.12 334 VAL A O 1
ATOM 2500 N N . ALA A 1 335 ? -20.398 24.553 134.311 1.00 79.25 335 ALA A N 1
ATOM 2501 C CA . ALA A 1 335 ? -20.143 23.793 133.085 1.00 79.25 335 ALA A CA 1
ATOM 2502 C C . ALA A 1 335 ? -21.376 23.726 132.159 1.00 79.25 335 ALA A C 1
ATOM 2504 O O . ALA A 1 335 ? -21.244 23.880 130.944 1.00 79.25 335 ALA A O 1
ATOM 2505 N N . ILE A 1 336 ? -22.579 23.571 132.728 1.00 80.44 336 ILE A N 1
ATOM 2506 C CA . ILE A 1 336 ? -23.845 23.576 131.972 1.00 80.44 336 ILE A CA 1
ATOM 2507 C C . ILE A 1 336 ? -24.093 24.942 131.309 1.00 80.44 336 ILE A C 1
ATOM 2509 O O . ILE A 1 336 ? -24.503 24.991 130.148 1.00 80.44 336 ILE A O 1
ATOM 2513 N N . GLY A 1 337 ? -23.798 26.049 132.000 1.00 78.94 337 GLY A N 1
ATOM 2514 C CA . GLY A 1 337 ? -23.928 27.400 131.438 1.00 78.94 337 GLY A CA 1
ATOM 2515 C C . GLY A 1 337 ? -23.026 27.633 130.220 1.00 78.94 337 GLY A C 1
ATOM 2516 O O . GLY A 1 337 ? -23.486 28.130 129.191 1.00 78.94 337 GLY A O 1
ATOM 2517 N N . ILE A 1 338 ? -21.762 27.205 130.305 1.00 80.75 338 ILE A N 1
ATOM 2518 C CA . ILE A 1 338 ? -20.792 27.307 129.201 1.00 80.75 338 ILE A CA 1
ATOM 2519 C C . ILE A 1 338 ? -21.229 26.443 128.006 1.00 80.75 338 ILE A C 1
ATOM 2521 O O . ILE A 1 338 ? -21.193 26.905 126.864 1.00 80.75 338 ILE A O 1
ATOM 2525 N N . ALA A 1 339 ? -21.706 25.218 128.256 1.00 78.44 339 ALA A N 1
ATOM 2526 C CA . ALA A 1 339 ? -22.218 24.334 127.208 1.00 78.44 339 ALA A CA 1
ATOM 2527 C C . ALA A 1 339 ? -23.439 24.933 126.479 1.00 78.44 339 ALA A C 1
ATOM 2529 O O . ALA A 1 339 ? -23.515 24.872 125.251 1.00 78.44 339 ALA A O 1
ATOM 2530 N N . GLY A 1 340 ? -24.365 25.563 127.212 1.00 76.31 340 GLY A N 1
ATOM 2531 C CA . GLY A 1 340 ? -25.524 26.246 126.627 1.00 76.31 340 GLY A CA 1
ATOM 2532 C C . GLY A 1 340 ? -25.136 27.408 125.704 1.00 76.31 340 GLY A C 1
ATOM 2533 O O . GLY A 1 340 ? -25.667 27.519 124.597 1.00 76.31 340 GLY A O 1
ATOM 2534 N N . TRP A 1 341 ? -24.168 28.231 126.118 1.00 84.81 341 TRP A N 1
ATOM 2535 C CA . TRP A 1 341 ? -23.657 29.342 125.306 1.00 84.81 341 TRP A CA 1
ATOM 2536 C C . TRP A 1 341 ? -22.964 28.857 124.022 1.00 84.81 341 TRP A C 1
ATOM 2538 O O . TRP A 1 341 ? -23.262 29.355 122.935 1.00 84.81 341 TRP A O 1
ATOM 2548 N N . ALA A 1 342 ? -22.123 27.821 124.121 1.00 80.44 342 ALA A N 1
ATOM 2549 C CA . ALA A 1 342 ? -21.453 27.225 122.964 1.00 80.44 342 ALA A CA 1
ATOM 2550 C C . ALA A 1 342 ? -22.449 26.656 121.931 1.00 80.44 342 ALA A C 1
ATOM 2552 O O . ALA A 1 342 ? -22.270 26.847 120.728 1.00 80.44 342 ALA A O 1
ATOM 2553 N N . VAL A 1 343 ? -23.534 26.011 122.382 1.00 77.81 343 VAL A N 1
ATOM 2554 C CA . VAL A 1 343 ? -24.599 25.502 121.496 1.00 77.81 343 VAL A CA 1
ATOM 2555 C C . VAL A 1 343 ? -25.365 26.635 120.805 1.00 77.81 343 VAL A C 1
ATOM 2557 O O . VAL A 1 343 ? -25.739 26.485 119.641 1.00 77.81 343 VAL A O 1
ATOM 2560 N N . TRP A 1 344 ? -25.581 27.772 121.474 1.00 83.50 344 TRP A N 1
ATOM 2561 C CA . TRP A 1 344 ? -26.212 28.946 120.861 1.00 83.50 344 TRP A CA 1
ATOM 2562 C C . TRP A 1 344 ? -25.325 29.558 119.765 1.00 83.50 344 TRP A C 1
ATOM 2564 O O . TRP A 1 344 ? -25.772 29.709 118.626 1.00 83.50 344 TRP A O 1
ATOM 2574 N N . GLN A 1 345 ? -24.044 29.803 120.057 1.00 83.12 345 GLN A N 1
ATOM 2575 C CA . GLN A 1 345 ? -23.094 30.369 119.090 1.00 83.12 345 GLN A CA 1
ATOM 2576 C C . GLN A 1 345 ? -22.856 29.436 117.884 1.00 83.12 345 GLN A C 1
ATOM 2578 O O . GLN A 1 345 ? -22.775 29.891 116.741 1.00 83.12 345 GLN A O 1
ATOM 2583 N N . ALA A 1 346 ? -22.829 28.117 118.108 1.00 75.00 346 ALA A N 1
ATOM 2584 C CA . ALA A 1 346 ? -22.750 27.104 117.050 1.00 75.00 346 ALA A CA 1
ATOM 2585 C C . ALA A 1 346 ? -24.031 26.978 116.197 1.00 75.00 346 ALA A C 1
ATOM 2587 O O . ALA A 1 346 ? -24.028 26.243 115.204 1.00 75.00 346 ALA A O 1
ATOM 2588 N N . ARG A 1 347 ? -25.124 27.655 116.580 1.00 76.62 347 ARG A N 1
ATOM 2589 C CA . ARG A 1 347 ? -26.390 27.714 115.836 1.00 76.62 347 ARG A CA 1
ATOM 2590 C C . ARG A 1 347 ? -26.489 28.998 115.017 1.00 76.62 347 ARG A C 1
ATOM 2592 O O . ARG A 1 347 ? -26.783 28.918 113.830 1.00 76.62 347 ARG A O 1
ATOM 2599 N N . ASP A 1 348 ? -26.172 30.138 115.627 1.00 73.44 348 ASP A N 1
ATOM 2600 C CA . ASP A 1 348 ? -26.159 31.462 114.990 1.00 73.44 348 ASP A CA 1
ATOM 2601 C C . ASP A 1 348 ? -25.221 31.505 113.766 1.00 73.44 348 ASP A C 1
ATOM 2603 O O . ASP A 1 348 ? -25.643 31.766 112.637 1.00 73.44 348 ASP A O 1
ATOM 2607 N N . THR A 1 349 ? -23.975 31.058 113.956 1.00 69.00 349 THR A N 1
ATOM 2608 C CA . THR A 1 349 ? -22.954 30.943 112.894 1.00 69.00 349 THR A CA 1
ATOM 2609 C C . THR A 1 349 ? -23.361 30.066 111.702 1.00 69.00 349 THR A C 1
ATOM 2611 O O . THR A 1 349 ? -22.830 30.243 110.606 1.00 69.00 349 THR A O 1
ATOM 2614 N N . ARG A 1 350 ? -24.312 29.134 111.870 1.00 73.69 350 ARG A N 1
ATOM 2615 C CA . ARG A 1 350 ? -24.820 28.291 110.772 1.00 73.69 350 ARG A CA 1
ATOM 2616 C C . ARG A 1 350 ? -25.894 28.980 109.934 1.00 73.69 350 ARG A C 1
ATOM 2618 O O . ARG A 1 350 ? -26.016 28.642 108.762 1.00 73.69 350 ARG A O 1
ATOM 2625 N N . VAL A 1 351 ? -26.645 29.927 110.502 1.00 73.44 351 VAL A N 1
ATOM 2626 C CA . VAL A 1 351 ? -27.712 30.653 109.790 1.00 73.44 351 VAL A CA 1
ATOM 2627 C C . VAL A 1 351 ? -27.115 31.680 108.827 1.00 73.44 351 VAL A C 1
ATOM 2629 O O . VAL A 1 351 ? -27.485 31.710 107.657 1.00 73.44 351 VAL A O 1
ATOM 2632 N N . GLY A 1 352 ? -26.117 32.459 109.260 1.00 75.81 352 GLY A N 1
ATOM 2633 C CA . GLY A 1 352 ? -25.431 33.407 108.367 1.00 75.81 352 GLY A CA 1
ATOM 2634 C C . GLY A 1 352 ? -24.764 32.735 107.155 1.00 75.81 352 GLY A C 1
ATOM 2635 O O . GLY A 1 352 ? -24.691 33.316 106.073 1.00 75.81 352 GLY A O 1
ATOM 2636 N N . ALA A 1 353 ? -24.334 31.478 107.307 1.00 73.38 353 ALA A N 1
ATOM 2637 C CA . ALA A 1 353 ? -23.667 30.709 106.260 1.00 73.38 353 ALA A CA 1
ATOM 2638 C C . ALA A 1 353 ? -24.597 30.174 105.150 1.00 73.38 353 ALA A C 1
ATOM 2640 O O . ALA A 1 353 ? -24.080 29.723 104.126 1.00 73.38 353 ALA A O 1
ATOM 2641 N N . THR A 1 354 ? -25.929 30.188 105.312 1.00 73.81 354 THR A N 1
ATOM 2642 C CA . THR A 1 354 ? -26.859 29.790 104.234 1.00 73.81 354 THR A CA 1
ATOM 2643 C C . THR A 1 354 ? -27.198 30.968 103.328 1.00 73.81 354 THR A C 1
ATOM 2645 O O . THR A 1 354 ? -27.022 30.860 102.118 1.00 73.81 354 THR A O 1
ATOM 2648 N N . VAL A 1 355 ? -27.558 32.119 103.907 1.00 80.56 355 VAL A N 1
ATOM 2649 C CA . VAL A 1 355 ? -27.933 33.338 103.161 1.00 80.56 355 VAL A CA 1
ATOM 2650 C C . VAL A 1 355 ? -26.818 33.777 102.203 1.00 80.56 355 VAL A C 1
ATOM 2652 O O . VAL A 1 355 ? -27.066 34.047 101.029 1.00 80.56 355 VAL A O 1
ATOM 2655 N N . LEU A 1 356 ? -25.561 33.751 102.664 1.00 78.00 356 LEU A N 1
ATOM 2656 C CA . LEU A 1 356 ? -24.406 34.129 101.840 1.00 78.00 356 LEU A CA 1
ATOM 2657 C C . LEU A 1 356 ? -24.175 33.189 100.639 1.00 78.00 356 LEU A C 1
ATOM 2659 O O . LEU A 1 356 ? -23.596 33.599 99.636 1.00 78.00 356 LEU A O 1
ATOM 2663 N N . ARG A 1 357 ? -24.610 31.924 100.729 1.00 77.69 357 ARG A N 1
ATOM 2664 C CA . ARG A 1 357 ? -24.511 30.952 99.626 1.00 77.69 357 ARG A CA 1
ATOM 2665 C C . ARG A 1 357 ? -25.610 31.155 98.594 1.00 77.69 357 ARG A C 1
ATOM 2667 O O . ARG A 1 357 ? -25.352 30.963 97.411 1.00 77.69 357 ARG A O 1
ATOM 2674 N N . GLU A 1 358 ? -26.802 31.550 99.028 1.00 79.75 358 GLU A N 1
ATOM 2675 C CA . GLU A 1 358 ? -27.937 31.821 98.144 1.00 79.75 358 GLU A CA 1
ATOM 2676 C C . GLU A 1 358 ? -27.680 33.066 97.279 1.00 79.75 358 GLU A C 1
ATOM 2678 O O . GLU A 1 358 ? -27.865 32.996 96.065 1.00 79.75 358 GLU A O 1
ATOM 2683 N N . GLU A 1 359 ? -27.140 34.155 97.845 1.00 81.19 359 GLU A N 1
ATOM 2684 C CA . GLU A 1 359 ? -26.778 35.346 97.053 1.00 81.19 359 GLU A CA 1
ATOM 2685 C C . GLU A 1 359 ? -25.626 35.062 96.063 1.00 81.19 359 GLU A C 1
ATOM 2687 O O . GLU A 1 359 ? -25.668 35.497 94.909 1.00 81.19 359 GLU A O 1
ATOM 2692 N N . LEU A 1 360 ? -24.618 34.275 96.467 1.00 81.25 360 LEU A N 1
ATOM 2693 C CA . LEU A 1 360 ? -23.544 33.844 95.560 1.00 81.25 360 LEU A CA 1
ATOM 2694 C C . LEU A 1 360 ? -24.065 32.943 94.429 1.00 81.25 360 LEU A C 1
ATOM 2696 O O . LEU A 1 360 ? -23.672 33.126 93.278 1.00 81.25 360 LEU A O 1
ATOM 2700 N N . ALA A 1 361 ? -24.966 32.002 94.729 1.00 82.31 361 ALA A N 1
ATOM 2701 C CA . ALA A 1 361 ? -25.581 31.139 93.721 1.00 82.31 361 ALA A CA 1
ATOM 2702 C C . ALA A 1 361 ? -26.422 31.942 92.715 1.00 82.31 361 ALA A C 1
ATOM 2704 O O . ALA A 1 361 ? -26.336 31.692 91.511 1.00 82.31 361 ALA A O 1
ATOM 2705 N N . GLN A 1 362 ? -27.172 32.948 93.183 1.00 84.44 362 GLN A N 1
ATOM 2706 C CA . GLN A 1 362 ? -27.924 33.854 92.314 1.00 84.44 362 GLN A CA 1
ATOM 2707 C C . GLN A 1 362 ? -26.992 34.605 91.355 1.00 84.44 362 GLN A C 1
ATOM 2709 O O . GLN A 1 362 ? -27.149 34.462 90.142 1.00 84.44 362 GLN A O 1
ATOM 2714 N N . ARG A 1 363 ? -25.959 35.300 91.856 1.00 83.75 363 ARG A N 1
ATOM 2715 C CA . ARG A 1 363 ? -25.030 36.059 90.993 1.00 83.75 363 ARG A CA 1
ATOM 2716 C C . ARG A 1 363 ? -24.254 35.181 90.004 1.00 83.75 363 ARG A C 1
ATOM 2718 O O . ARG A 1 363 ? -23.997 35.616 88.882 1.00 83.75 363 ARG A O 1
ATOM 2725 N N . LEU A 1 364 ? -23.910 33.945 90.380 1.00 85.69 364 LEU A N 1
ATOM 2726 C CA . LEU A 1 364 ? -23.319 32.975 89.449 1.00 85.69 364 LEU A CA 1
ATOM 2727 C C . LEU A 1 364 ? -24.310 32.581 88.342 1.00 85.69 364 LEU A C 1
ATOM 2729 O O . LEU A 1 364 ? -23.936 32.586 87.171 1.00 85.69 364 LEU A O 1
ATOM 2733 N N . SER A 1 365 ? -25.578 32.320 88.681 1.00 83.94 365 SER A N 1
ATOM 2734 C CA . SER A 1 365 ? -26.609 31.979 87.688 1.00 83.94 365 SER A CA 1
ATOM 2735 C C . SER A 1 365 ? -26.937 33.134 86.727 1.00 83.94 365 SER A C 1
ATOM 2737 O O . SER A 1 365 ? -27.147 32.905 85.536 1.00 83.94 365 SER A O 1
ATOM 2739 N N . GLU A 1 366 ? -26.909 34.383 87.203 1.00 86.44 366 GLU A N 1
ATOM 2740 C CA . GLU A 1 366 ? -27.072 35.573 86.360 1.00 86.44 366 GLU A CA 1
ATOM 2741 C C . GLU A 1 366 ? -25.896 35.741 85.389 1.00 86.44 366 GLU A C 1
ATOM 2743 O O . GLU A 1 366 ? -26.106 35.954 84.192 1.00 86.44 366 GLU A O 1
ATOM 2748 N N . GLY A 1 367 ? -24.661 35.578 85.881 1.00 86.25 367 GLY A N 1
ATOM 2749 C CA . GLY A 1 367 ? -23.456 35.604 85.053 1.00 86.25 367 GLY A CA 1
ATOM 2750 C C . GLY A 1 367 ? -23.439 34.497 83.996 1.00 86.25 367 GLY A C 1
ATOM 2751 O O . GLY A 1 367 ? -23.102 34.752 82.839 1.00 86.25 367 GLY A O 1
ATOM 2752 N N . GLU A 1 368 ? -23.865 33.283 84.351 1.00 87.38 368 GLU A N 1
ATOM 2753 C CA . GLU A 1 368 ? -23.952 32.161 83.412 1.00 87.38 368 GLU A CA 1
ATOM 2754 C C . GLU A 1 368 ? -25.059 32.355 82.360 1.00 87.38 368 GLU A C 1
ATOM 2756 O O . GLU A 1 368 ? -24.848 32.019 81.189 1.00 87.38 368 GLU A O 1
ATOM 2761 N N . ARG A 1 369 ? -26.192 32.987 82.714 1.00 86.44 369 ARG A N 1
ATOM 2762 C CA . ARG A 1 369 ? -27.217 33.387 81.733 1.00 86.44 369 ARG A CA 1
ATOM 2763 C C . ARG A 1 369 ? -26.661 34.389 80.718 1.00 86.44 369 ARG A C 1
ATOM 2765 O O . ARG A 1 369 ? -26.750 34.141 79.519 1.00 86.44 369 ARG A O 1
ATOM 2772 N N . VAL A 1 370 ? -26.018 35.467 81.171 1.00 90.12 370 VAL A N 1
ATOM 2773 C CA . VAL A 1 370 ? -25.396 36.456 80.264 1.00 90.12 370 VAL A CA 1
ATOM 2774 C C . VAL A 1 370 ? -24.315 35.801 79.392 1.00 90.12 370 VAL A C 1
ATOM 2776 O O . VAL A 1 370 ? -24.233 36.061 78.190 1.00 90.12 370 VAL A O 1
ATOM 2779 N N . ALA A 1 371 ? -23.521 34.888 79.958 1.00 89.19 371 ALA A N 1
ATOM 2780 C CA . ALA A 1 371 ? -22.512 34.147 79.212 1.00 89.19 371 ALA A CA 1
ATOM 2781 C C . ALA A 1 371 ? -23.106 33.166 78.183 1.00 89.19 371 ALA A C 1
ATOM 2783 O O . ALA A 1 371 ? -22.430 32.850 77.202 1.00 89.19 371 ALA A O 1
ATOM 2784 N N . SER A 1 372 ? -24.321 32.640 78.376 1.00 84.75 372 SER A N 1
ATOM 2785 C CA . SER A 1 372 ? -24.987 31.781 77.383 1.00 84.75 372 SER A CA 1
ATOM 2786 C C . SER A 1 372 ? -25.639 32.601 76.262 1.00 84.75 372 SER A C 1
ATOM 2788 O O . SER A 1 372 ? -25.482 32.249 75.093 1.00 84.75 372 SER A O 1
ATOM 2790 N N . GLU A 1 373 ? -26.238 33.750 76.585 1.00 90.00 373 GLU A N 1
ATOM 2791 C CA . GLU A 1 373 ? -26.784 34.711 75.614 1.00 90.00 373 GLU A CA 1
ATOM 2792 C C . GLU A 1 373 ? -25.687 35.267 74.688 1.00 90.00 373 GLU A C 1
ATOM 2794 O O . GLU A 1 373 ? -25.830 35.231 73.463 1.00 90.00 373 GLU A O 1
ATOM 2799 N N . ALA A 1 374 ? -24.534 35.660 75.242 1.00 86.50 374 ALA A N 1
ATOM 2800 C CA . ALA A 1 374 ? -23.372 36.081 74.454 1.00 86.50 374 ALA A CA 1
ATOM 2801 C C . ALA A 1 374 ? -22.853 34.966 73.521 1.00 86.50 374 ALA A C 1
ATOM 2803 O O . ALA A 1 374 ? -22.552 35.220 72.352 1.00 86.50 374 ALA A O 1
ATOM 2804 N N . ARG A 1 375 ? -22.801 33.711 73.999 1.00 90.19 375 ARG A N 1
ATOM 2805 C CA . ARG A 1 375 ? -22.440 32.538 73.174 1.00 90.19 375 ARG A CA 1
ATOM 2806 C C . ARG A 1 375 ? -23.460 32.274 72.056 1.00 90.19 375 ARG A C 1
ATOM 2808 O O . ARG A 1 375 ? -23.059 31.846 70.975 1.00 90.19 375 ARG A O 1
ATOM 2815 N N . GLY A 1 376 ? -24.745 32.555 72.282 1.00 90.88 376 GLY A N 1
ATOM 2816 C CA . GLY A 1 376 ? -25.794 32.491 71.259 1.00 90.88 376 GLY A CA 1
ATOM 2817 C C . GLY A 1 376 ? -25.581 33.505 70.133 1.00 90.88 376 GLY A C 1
ATOM 2818 O O . GLY A 1 376 ? -25.559 33.127 68.963 1.00 90.88 376 GLY A O 1
ATOM 2819 N N . ILE A 1 377 ? -25.329 34.771 70.482 1.00 92.06 377 ILE A N 1
ATOM 2820 C CA . ILE A 1 377 ? -25.071 35.848 69.509 1.00 92.06 377 ILE A CA 1
ATOM 2821 C C . ILE A 1 377 ? -23.823 35.546 68.662 1.00 92.06 377 ILE A C 1
ATOM 2823 O O . ILE A 1 377 ? -23.845 35.732 67.446 1.00 92.06 377 ILE A O 1
ATOM 2827 N N . VAL A 1 378 ? -22.748 35.029 69.273 1.00 92.81 378 VAL A N 1
ATOM 2828 C CA . VAL A 1 378 ? -21.526 34.642 68.540 1.00 92.81 378 VAL A CA 1
ATOM 2829 C C . VAL A 1 378 ? -21.798 33.518 67.533 1.00 92.81 378 VAL A C 1
ATOM 2831 O O . VAL A 1 378 ? -21.336 33.616 66.398 1.00 92.81 378 VAL A O 1
ATOM 2834 N N . ARG A 1 379 ? -22.588 32.494 67.894 1.00 92.31 379 ARG A N 1
ATOM 2835 C CA . ARG A 1 379 ? -22.991 31.432 66.950 1.00 92.31 379 ARG A CA 1
ATOM 2836 C C . ARG A 1 379 ? -23.809 31.980 65.784 1.00 92.31 379 ARG A C 1
ATOM 2838 O O . ARG A 1 379 ? -23.484 31.692 64.639 1.00 92.31 379 ARG A O 1
ATOM 2845 N N . GLN A 1 380 ? -24.794 32.836 66.057 1.00 92.75 380 GLN A N 1
ATOM 2846 C CA . GLN A 1 380 ? -25.611 33.454 65.010 1.00 92.75 380 GLN A CA 1
ATOM 2847 C C . GLN A 1 380 ? -24.761 34.282 64.026 1.00 92.75 380 GLN A C 1
ATOM 2849 O O . GLN A 1 380 ? -24.990 34.242 62.819 1.00 92.75 380 GLN A O 1
ATOM 2854 N N . GLN A 1 381 ? -23.741 34.999 64.513 1.00 88.31 381 GLN A N 1
ATOM 2855 C CA . GLN A 1 381 ? -22.796 35.714 63.646 1.00 88.31 381 GLN A CA 1
ATOM 2856 C C . GLN A 1 381 ? -21.919 34.756 62.823 1.00 88.31 381 GLN A C 1
ATOM 2858 O O . GLN A 1 381 ? -21.702 34.999 61.638 1.00 88.31 381 GLN A O 1
ATOM 2863 N N . GLN A 1 382 ? -21.458 33.643 63.404 1.00 93.44 382 GLN A N 1
ATOM 2864 C CA . GLN A 1 382 ? -20.712 32.608 62.674 1.00 93.44 382 GLN A CA 1
ATOM 2865 C C . GLN A 1 382 ? -21.557 31.960 61.564 1.00 93.44 382 GLN A C 1
ATOM 2867 O O . GLN A 1 382 ? -21.066 31.793 60.449 1.00 93.44 382 GLN A O 1
ATOM 2872 N N . GLU A 1 383 ? -22.833 31.669 61.826 1.00 93.38 383 GLU A N 1
ATOM 2873 C CA . GLU A 1 383 ? -23.785 31.147 60.835 1.00 93.38 383 GLU A CA 1
ATOM 2874 C C . GLU A 1 383 ? -24.024 32.140 59.684 1.00 93.38 383 GLU A C 1
ATOM 2876 O O . GLU A 1 383 ? -24.007 31.750 58.515 1.00 93.38 383 GLU A O 1
ATOM 2881 N N . VAL A 1 384 ? -24.176 33.437 59.983 1.00 94.44 384 VAL A N 1
ATOM 2882 C CA . VAL A 1 384 ? -24.319 34.491 58.961 1.00 94.44 384 VAL A CA 1
ATOM 2883 C C . VAL A 1 384 ? -23.044 34.641 58.122 1.00 94.44 384 VAL A C 1
ATOM 2885 O O . VAL A 1 384 ? -23.136 34.744 56.898 1.00 94.44 384 VAL A O 1
ATOM 2888 N N . ILE A 1 385 ? -21.859 34.605 58.740 1.00 94.62 385 ILE A N 1
ATOM 2889 C CA . ILE A 1 385 ? -20.574 34.661 58.023 1.00 94.62 385 ILE A CA 1
ATOM 2890 C C . ILE A 1 385 ? -20.413 33.439 57.108 1.00 94.62 385 ILE A C 1
ATOM 2892 O O . ILE A 1 385 ? -20.092 33.610 55.932 1.00 94.62 385 ILE A O 1
ATOM 2896 N N . ALA A 1 386 ? -20.711 32.231 57.594 1.00 93.62 386 ALA A N 1
ATOM 2897 C CA . ALA A 1 386 ? -20.664 31.010 56.791 1.00 93.62 386 ALA A CA 1
ATOM 2898 C C . ALA A 1 386 ? -21.660 31.049 55.614 1.00 93.62 386 ALA A C 1
ATOM 2900 O O . ALA A 1 386 ? -21.314 30.682 54.491 1.00 93.62 386 ALA A O 1
ATOM 2901 N N . ALA A 1 387 ? -22.877 31.562 55.829 1.00 93.94 387 ALA A N 1
ATOM 2902 C CA . ALA A 1 387 ? -23.871 31.733 54.768 1.00 93.94 387 ALA A CA 1
ATOM 2903 C C . ALA A 1 387 ? -23.445 32.769 53.708 1.00 93.94 387 ALA A C 1
ATOM 2905 O O . ALA A 1 387 ? -23.726 32.590 52.520 1.00 93.94 387 ALA A O 1
ATOM 2906 N N . LEU A 1 388 ? -22.749 33.840 54.107 1.00 92.62 388 LEU A N 1
ATOM 2907 C CA . LEU A 1 388 ? -22.170 34.817 53.178 1.00 92.62 388 LEU A CA 1
ATOM 2908 C C . LEU A 1 388 ? -20.988 34.227 52.397 1.00 92.62 388 LEU A C 1
ATOM 2910 O O . LEU A 1 388 ? -20.934 34.394 51.181 1.00 92.62 388 LEU A O 1
ATOM 2914 N N . GLN A 1 389 ? -20.098 33.477 53.052 1.00 94.62 389 GLN A N 1
ATOM 2915 C CA . GLN A 1 389 ? -19.002 32.755 52.394 1.00 94.62 389 GLN A CA 1
ATOM 2916 C C . GLN A 1 389 ? -19.527 31.731 51.376 1.00 94.62 389 GLN A C 1
ATOM 2918 O O . GLN A 1 389 ? -19.045 31.698 50.246 1.00 94.62 389 GLN A O 1
ATOM 2923 N N . GLY A 1 390 ? -20.575 30.974 51.716 1.00 92.31 390 GLY A N 1
ATOM 2924 C CA . GLY A 1 390 ? -21.237 30.053 50.786 1.00 92.31 390 GLY A CA 1
ATOM 2925 C C . GLY A 1 390 ? -21.846 30.754 49.565 1.00 92.31 390 GLY A C 1
ATOM 2926 O O . GLY A 1 390 ? -21.734 30.253 48.447 1.00 92.31 390 GLY A O 1
ATOM 2927 N N . ARG A 1 391 ? -22.430 31.950 49.739 1.00 93.56 391 ARG A N 1
ATOM 2928 C CA . ARG A 1 391 ? -22.919 32.772 48.614 1.00 93.56 391 ARG A CA 1
ATOM 2929 C C . ARG A 1 391 ? -21.789 33.327 47.751 1.00 93.56 391 ARG A C 1
ATOM 2931 O O . ARG A 1 391 ? -21.948 33.370 46.538 1.00 93.56 391 ARG A O 1
ATOM 2938 N N . LEU A 1 392 ? -20.666 33.729 48.349 1.00 93.62 392 LEU A N 1
ATOM 2939 C CA . LEU A 1 392 ? -19.488 34.179 47.603 1.00 93.62 392 LEU A CA 1
ATOM 2940 C C . LEU A 1 392 ? -18.885 33.035 46.778 1.00 93.62 392 LEU A C 1
ATOM 2942 O O . LEU A 1 392 ? -18.647 33.233 45.593 1.00 93.62 392 LEU A O 1
ATOM 2946 N N . GLY A 1 393 ? -18.750 31.833 47.349 1.00 92.75 393 GLY A N 1
ATOM 2947 C CA . GLY A 1 393 ? -18.307 30.640 46.614 1.00 92.75 393 GLY A CA 1
ATOM 2948 C C . GLY A 1 393 ? -19.256 30.241 45.475 1.00 92.75 393 GLY A C 1
ATOM 2949 O O . GLY A 1 393 ? -18.813 29.910 44.379 1.00 92.75 393 GLY A O 1
ATOM 2950 N N . ALA A 1 394 ? -20.571 30.345 45.690 1.00 93.12 394 ALA A N 1
ATOM 2951 C CA . ALA A 1 394 ? -21.568 30.106 44.642 1.00 93.12 394 ALA A CA 1
ATOM 2952 C C . ALA A 1 394 ? -21.577 31.185 43.538 1.00 93.12 394 ALA A C 1
ATOM 2954 O O . ALA A 1 394 ? -22.044 30.919 42.432 1.00 93.12 394 ALA A O 1
ATOM 2955 N N . LEU A 1 395 ? -21.084 32.396 43.822 1.00 91.06 395 LEU A N 1
ATOM 2956 C CA . LEU A 1 395 ? -20.896 33.449 42.822 1.00 91.06 395 LEU A CA 1
ATOM 2957 C C . LEU A 1 395 ? -19.570 33.288 42.071 1.00 91.06 395 LEU A C 1
ATOM 2959 O O . LEU A 1 395 ? -19.578 33.409 40.852 1.00 91.06 395 LEU A O 1
ATOM 2963 N N . SER A 1 396 ? -18.463 32.957 42.747 1.00 93.50 396 SER A N 1
ATOM 2964 C CA . SER A 1 396 ? -17.179 32.711 42.075 1.00 93.50 396 SER A CA 1
ATOM 2965 C C . SER A 1 396 ? -17.255 31.505 41.140 1.00 93.50 396 SER A C 1
ATOM 2967 O O . SER A 1 396 ? -16.838 31.619 39.994 1.00 93.50 396 SER A O 1
ATOM 2969 N N . ALA A 1 397 ? -17.896 30.410 41.567 1.00 91.75 397 ALA A N 1
ATOM 2970 C CA . ALA A 1 397 ? -18.129 29.243 40.713 1.00 91.75 397 ALA A CA 1
ATOM 2971 C C . ALA A 1 397 ? -18.953 29.583 39.455 1.00 91.75 397 ALA A C 1
ATOM 2973 O O . ALA A 1 397 ? -18.728 29.004 38.399 1.00 91.75 397 ALA A O 1
ATOM 2974 N N . LYS A 1 398 ? -19.879 30.551 39.538 1.00 90.56 398 LYS A N 1
ATOM 2975 C CA . LYS A 1 398 ? -20.635 31.034 38.371 1.00 90.56 398 LYS A CA 1
ATOM 2976 C C . LYS A 1 398 ? -19.832 31.950 37.455 1.00 90.56 398 LYS A C 1
ATOM 2978 O O . LYS A 1 398 ? -20.064 31.924 36.253 1.00 90.56 398 LYS A O 1
ATOM 2983 N N . VAL A 1 399 ? -18.914 32.751 37.998 1.00 94.00 399 VAL A N 1
ATOM 2984 C CA . VAL A 1 399 ? -17.979 33.540 37.179 1.00 94.00 399 VAL A CA 1
ATOM 2985 C C . VAL A 1 399 ? -17.070 32.590 36.400 1.00 94.00 399 VAL A C 1
ATOM 2987 O O . VAL A 1 399 ? -17.030 32.675 35.177 1.00 94.00 399 VAL A O 1
ATOM 2990 N N . GLU A 1 400 ? -16.466 31.618 37.085 1.00 90.88 400 GLU A N 1
ATOM 2991 C CA . GLU A 1 400 ? -15.627 30.563 36.500 1.00 90.88 400 GLU A CA 1
ATOM 2992 C C . GLU A 1 400 ? -16.390 29.732 35.445 1.00 90.88 400 GLU A C 1
ATOM 2994 O O . GLU A 1 400 ? -15.871 29.483 34.358 1.00 90.88 400 GLU A O 1
ATOM 2999 N N . GLU A 1 401 ? -17.663 29.396 35.696 1.00 92.62 401 GLU A N 1
ATOM 3000 C CA . GLU A 1 401 ? -18.553 28.770 34.706 1.00 92.62 401 GLU A CA 1
ATOM 3001 C C . GLU A 1 401 ? -18.746 29.656 33.458 1.00 92.62 401 GLU A C 1
ATOM 3003 O O . GLU A 1 401 ? -18.624 29.167 32.334 1.00 92.62 401 GLU A O 1
ATOM 3008 N N . THR A 1 402 ? -19.010 30.959 33.620 1.00 90.56 402 THR A N 1
ATOM 3009 C CA . THR A 1 402 ? -19.190 31.875 32.475 1.00 90.56 402 THR A CA 1
ATOM 3010 C C . THR A 1 402 ? -17.899 32.171 31.711 1.00 90.56 402 THR A C 1
ATOM 3012 O O . THR A 1 402 ? -17.939 32.302 30.488 1.00 90.56 402 THR A O 1
ATOM 3015 N N . GLU A 1 403 ? -16.752 32.228 32.389 1.00 90.69 403 GLU A N 1
ATOM 3016 C CA . GLU A 1 403 ? -15.438 32.377 31.753 1.00 90.69 403 GLU A CA 1
ATOM 3017 C C . GLU A 1 403 ? -15.068 31.106 30.973 1.00 90.69 403 GLU A C 1
ATOM 3019 O O . GLU A 1 403 ? -14.631 31.195 29.824 1.00 90.69 403 GLU A O 1
ATOM 3024 N N . GLY A 1 404 ? -15.357 29.923 31.527 1.00 88.44 404 GLY A N 1
ATOM 3025 C CA . GLY A 1 404 ? -15.238 28.644 30.823 1.00 88.44 404 GLY A CA 1
ATOM 3026 C C . GLY A 1 404 ? -16.145 28.547 29.590 1.00 88.44 404 GLY A C 1
ATOM 3027 O O . GLY A 1 404 ? -15.696 28.109 28.531 1.00 88.44 404 GLY A O 1
ATOM 3028 N N . GLN A 1 405 ? -17.397 29.013 29.681 1.00 88.38 405 GLN A N 1
ATOM 3029 C CA . GLN A 1 405 ? -18.316 29.081 28.535 1.00 88.38 405 GLN A CA 1
ATOM 3030 C C . GLN A 1 405 ? -17.819 30.046 27.445 1.00 88.38 405 GLN A C 1
ATOM 3032 O O . GLN A 1 405 ? -17.900 29.719 26.260 1.00 88.38 405 GLN A O 1
ATOM 3037 N N . ALA A 1 406 ? -17.265 31.205 27.820 1.00 85.44 406 ALA A N 1
ATOM 3038 C CA . ALA A 1 406 ? -16.688 32.157 26.871 1.00 85.44 406 ALA A CA 1
ATOM 3039 C C . ALA A 1 406 ? -15.438 31.591 26.171 1.00 85.44 406 ALA A C 1
ATOM 3041 O O . ALA A 1 406 ? -15.327 31.676 24.947 1.00 85.44 406 ALA A O 1
ATOM 3042 N N . ALA A 1 407 ? -14.534 30.953 26.922 1.00 87.19 407 ALA A N 1
ATOM 3043 C CA . ALA A 1 407 ? -13.345 30.303 26.373 1.00 87.19 407 ALA A CA 1
ATOM 3044 C C . ALA A 1 407 ? -13.695 29.129 25.438 1.00 87.19 407 ALA A C 1
ATOM 3046 O O . ALA A 1 407 ? -13.074 28.973 24.387 1.00 87.19 407 ALA A O 1
ATOM 3047 N N . ALA A 1 408 ? -14.719 28.337 25.775 1.00 85.69 408 ALA A N 1
ATOM 3048 C CA . ALA A 1 408 ? -15.216 27.263 24.917 1.00 85.69 408 ALA A CA 1
ATOM 3049 C C . ALA A 1 408 ? -15.832 27.792 23.608 1.00 85.69 408 ALA A C 1
ATOM 3051 O O . ALA A 1 408 ? -15.624 27.198 22.550 1.00 85.69 408 ALA A O 1
ATOM 3052 N N . LEU A 1 409 ? -16.549 28.921 23.653 1.00 84.44 409 LEU A N 1
ATOM 3053 C CA . LEU A 1 409 ? -17.107 29.556 22.456 1.00 84.44 409 LEU A CA 1
ATOM 3054 C C . LEU A 1 409 ? -15.999 30.064 21.516 1.00 84.44 409 LEU A C 1
ATOM 3056 O O . LEU A 1 409 ? -16.061 29.821 20.312 1.00 84.44 409 LEU A O 1
ATOM 3060 N N . GLU A 1 410 ? -14.974 30.722 22.062 1.00 84.25 410 GLU A N 1
ATOM 3061 C CA . GLU A 1 410 ? -13.811 31.197 21.298 1.00 84.25 410 GLU A CA 1
ATOM 3062 C C . GLU A 1 410 ? -13.033 30.028 20.668 1.00 84.25 410 GLU A C 1
ATOM 3064 O O . GLU A 1 410 ? -12.705 30.068 19.481 1.00 84.25 410 GLU A O 1
ATOM 3069 N N . ALA A 1 411 ? -12.812 28.942 21.419 1.00 82.12 411 ALA A N 1
ATOM 3070 C CA . ALA A 1 411 ? -12.175 27.731 20.902 1.00 82.12 411 ALA A CA 1
ATOM 3071 C C . ALA A 1 411 ? -12.946 27.134 19.709 1.00 82.12 411 ALA A C 1
ATOM 3073 O O . ALA A 1 411 ? -12.340 26.842 18.676 1.00 82.12 411 ALA A O 1
ATOM 3074 N N . LEU A 1 412 ? -14.278 27.035 19.808 1.00 82.56 412 LEU A N 1
ATOM 3075 C CA . LEU A 1 412 ? -15.137 26.570 18.712 1.00 82.56 412 LEU A CA 1
ATOM 3076 C C . LEU A 1 412 ? -15.071 27.496 17.486 1.00 82.56 412 LEU A C 1
ATOM 3078 O O . LEU A 1 412 ? -15.018 27.008 16.358 1.00 82.56 412 LEU A O 1
ATOM 3082 N N . TYR A 1 413 ? -15.040 28.822 17.667 1.00 78.62 413 TYR A N 1
ATOM 3083 C CA . TYR A 1 413 ? -14.887 29.762 16.547 1.00 78.62 413 TYR A CA 1
ATOM 3084 C C . TYR A 1 413 ? -13.546 29.593 15.817 1.00 78.62 413 TYR A C 1
ATOM 3086 O O . TYR A 1 413 ? -13.510 29.627 14.582 1.00 78.62 413 TYR A O 1
ATOM 3094 N N . GLN A 1 414 ? -12.454 29.373 16.555 1.00 75.50 414 GLN A N 1
ATOM 3095 C CA . GLN A 1 414 ? -11.137 29.123 15.964 1.00 75.50 414 GLN A CA 1
ATOM 3096 C C . GLN A 1 414 ? -11.072 27.761 15.257 1.00 75.50 414 GLN A C 1
ATOM 3098 O O . GLN A 1 414 ? -10.525 27.677 14.156 1.00 75.50 414 GLN A O 1
ATOM 3103 N N . GLU A 1 415 ? -11.680 26.719 15.831 1.00 76.44 415 GLU A N 1
ATOM 3104 C CA . GLU A 1 415 ? -11.815 25.399 15.205 1.00 76.44 415 GLU A CA 1
ATOM 3105 C C . GLU A 1 415 ? -12.596 25.490 13.882 1.00 76.44 415 GLU A C 1
ATOM 3107 O O . GLU A 1 415 ? -12.062 25.136 12.831 1.00 76.44 415 GLU A O 1
ATOM 3112 N N . PHE A 1 416 ? -13.790 26.099 13.885 1.00 70.25 416 PHE A N 1
ATOM 3113 C CA . PHE A 1 416 ? -14.608 26.282 12.677 1.00 70.25 416 PHE A CA 1
ATOM 3114 C C . PHE A 1 416 ? -13.947 27.129 11.575 1.00 70.25 416 PHE A C 1
ATOM 3116 O O . PHE A 1 416 ? -14.305 26.958 10.406 1.00 70.25 416 PHE A O 1
ATOM 3123 N N . SER A 1 417 ? -13.017 28.041 11.898 1.00 67.38 417 SER A N 1
ATOM 3124 C CA . SER A 1 417 ? -12.222 28.736 10.870 1.00 67.38 417 SER A CA 1
ATOM 3125 C C . SER A 1 417 ? -11.169 27.802 10.271 1.00 67.38 417 SER A C 1
ATOM 3127 O O . SER A 1 417 ? -11.092 27.694 9.047 1.00 67.38 417 SER A O 1
ATOM 3129 N N . ARG A 1 418 ? -10.413 27.079 11.114 1.00 69.00 418 ARG A N 1
ATOM 3130 C CA . ARG A 1 418 ? -9.365 26.149 10.660 1.00 69.00 418 ARG A CA 1
ATOM 3131 C C . ARG A 1 418 ? -9.930 25.028 9.794 1.00 69.00 418 ARG A C 1
ATOM 3133 O O . ARG A 1 418 ? -9.416 24.811 8.706 1.00 69.00 418 ARG A O 1
ATOM 3140 N N . THR A 1 419 ? -11.040 24.396 10.189 1.00 73.69 419 THR A N 1
ATOM 3141 C CA . THR A 1 419 ? -11.641 23.291 9.414 1.00 73.69 419 THR A CA 1
ATOM 3142 C C . THR A 1 419 ? -12.015 23.695 7.982 1.00 73.69 419 THR A C 1
ATOM 3144 O O . THR A 1 419 ? -11.927 22.871 7.074 1.00 73.69 419 THR A O 1
ATOM 3147 N N . ARG A 1 420 ? -12.409 24.957 7.742 1.00 69.81 420 ARG A N 1
ATOM 3148 C CA . ARG A 1 420 ? -12.674 25.450 6.376 1.00 69.81 420 ARG A CA 1
ATOM 3149 C C . ARG A 1 420 ? -11.389 25.690 5.591 1.00 69.81 420 ARG A C 1
ATOM 3151 O O . ARG A 1 420 ? -11.326 25.333 4.419 1.00 69.81 420 ARG A O 1
ATOM 3158 N N . GLU A 1 421 ? -10.384 26.288 6.222 1.00 70.12 421 GLU A N 1
ATOM 3159 C CA . GLU A 1 421 ? -9.100 26.596 5.582 1.00 70.12 421 GLU A CA 1
ATOM 3160 C C . GLU A 1 421 ? -8.321 25.309 5.250 1.00 70.12 421 GLU A C 1
ATOM 3162 O O . GLU A 1 421 ? -7.842 25.164 4.127 1.00 70.12 421 GLU A O 1
ATOM 3167 N N . ASP A 1 422 ? -8.305 24.322 6.154 1.00 73.62 422 ASP A N 1
ATOM 3168 C CA . ASP A 1 422 ? -7.779 22.973 5.899 1.00 73.62 422 ASP A CA 1
ATOM 3169 C C . ASP A 1 422 ? -8.538 22.253 4.771 1.00 73.62 422 ASP A C 1
ATOM 3171 O O . ASP A 1 422 ? -7.919 21.562 3.961 1.00 73.62 422 ASP A O 1
ATOM 3175 N N . GLY A 1 423 ? -9.863 22.428 4.684 1.00 80.25 423 GLY A N 1
ATOM 3176 C CA . GLY A 1 423 ? -10.687 21.866 3.609 1.00 80.25 423 GLY A CA 1
ATOM 3177 C C . GLY A 1 423 ? -10.300 22.403 2.228 1.00 80.25 423 GLY A C 1
ATOM 3178 O O . GLY A 1 423 ? -10.014 21.622 1.323 1.00 80.25 423 GLY A O 1
ATOM 3179 N N . VAL A 1 424 ? -10.203 23.729 2.079 1.00 82.75 424 VAL A N 1
ATOM 3180 C CA . VAL A 1 424 ? -9.787 24.367 0.814 1.00 82.75 424 VAL A CA 1
ATOM 3181 C C . VAL A 1 424 ? -8.354 23.973 0.437 1.00 82.75 424 VAL A C 1
ATOM 3183 O O . VAL A 1 424 ? -8.084 23.682 -0.728 1.00 82.75 424 VAL A O 1
ATOM 3186 N N . ILE A 1 425 ? -7.436 23.898 1.408 1.00 85.00 425 ILE A N 1
ATOM 3187 C CA . ILE A 1 425 ? -6.057 23.446 1.163 1.00 85.00 425 ILE A CA 1
ATOM 3188 C C . ILE A 1 425 ? -6.022 21.972 0.721 1.00 85.00 425 ILE A C 1
ATOM 3190 O O . ILE A 1 425 ? -5.228 21.635 -0.155 1.00 85.00 425 ILE A O 1
ATOM 3194 N N . ALA A 1 426 ? -6.882 21.104 1.266 1.00 83.88 426 ALA A N 1
ATOM 3195 C CA . ALA A 1 426 ? -6.971 19.695 0.873 1.00 83.88 426 ALA A CA 1
ATOM 3196 C C . ALA A 1 426 ? -7.569 19.492 -0.536 1.00 83.88 426 ALA A C 1
ATOM 3198 O O . ALA A 1 426 ? -7.101 18.633 -1.283 1.00 83.88 426 ALA A O 1
ATOM 3199 N N . GLU A 1 427 ? -8.557 20.298 -0.939 1.00 86.25 427 GLU A N 1
ATOM 3200 C CA . GLU A 1 427 ? -9.087 20.273 -2.312 1.00 86.25 427 GLU A CA 1
ATOM 3201 C C . GLU A 1 427 ? -8.043 20.750 -3.337 1.00 86.25 427 GLU A C 1
ATOM 3203 O O . GLU A 1 427 ? -7.869 20.130 -4.388 1.00 86.25 427 GLU A O 1
ATOM 3208 N N . VAL A 1 428 ? -7.303 21.816 -3.013 1.00 89.19 428 VAL A N 1
ATOM 3209 C CA . VAL A 1 428 ? -6.193 22.321 -3.840 1.00 89.19 428 VAL A CA 1
ATOM 3210 C C . VAL A 1 428 ? -5.042 21.307 -3.897 1.00 89.19 428 VAL A C 1
ATOM 3212 O O . VAL A 1 428 ? -4.496 21.070 -4.973 1.00 89.19 428 VAL A O 1
ATOM 3215 N N . GLU A 1 429 ? -4.715 20.644 -2.782 1.00 89.81 429 GLU A N 1
ATOM 3216 C CA . GLU A 1 429 ? -3.774 19.514 -2.727 1.00 89.81 429 GLU A CA 1
ATOM 3217 C C . GLU A 1 429 ? -4.192 18.391 -3.688 1.00 89.81 429 GLU A C 1
ATOM 3219 O O . GLU A 1 429 ? -3.384 17.955 -4.510 1.00 89.81 429 GLU A O 1
ATOM 3224 N N . GLN A 1 430 ? -5.459 17.969 -3.655 1.00 91.31 430 GLN A N 1
ATOM 3225 C CA . GLN A 1 430 ? -5.972 16.924 -4.542 1.00 91.31 430 GLN A CA 1
ATOM 3226 C C . GLN A 1 430 ? -5.908 17.332 -6.024 1.00 91.31 430 GLN A C 1
ATOM 3228 O O . GLN A 1 430 ? -5.490 16.527 -6.859 1.00 91.31 430 GLN A O 1
ATOM 3233 N N . ALA A 1 431 ? -6.266 18.573 -6.363 1.00 89.94 431 ALA A N 1
ATOM 3234 C CA . ALA A 1 431 ? -6.202 19.081 -7.734 1.00 89.94 431 ALA A CA 1
ATOM 3235 C C . ALA A 1 431 ? -4.756 19.155 -8.272 1.00 89.94 431 ALA A C 1
ATOM 3237 O O . ALA A 1 431 ? -4.491 18.729 -9.398 1.00 89.94 431 ALA A O 1
ATOM 3238 N N . VAL A 1 432 ? -3.798 19.602 -7.451 1.00 91.19 432 VAL A N 1
ATOM 3239 C CA . VAL A 1 432 ? -2.364 19.629 -7.801 1.00 91.19 432 VAL A CA 1
ATOM 3240 C C . VAL A 1 432 ? -1.786 18.216 -7.943 1.00 91.19 432 VAL A C 1
ATOM 3242 O O . VAL A 1 432 ? -1.020 17.958 -8.873 1.00 91.19 432 VAL A O 1
ATOM 3245 N N . VAL A 1 433 ? -2.174 17.270 -7.079 1.00 90.75 433 VAL A N 1
ATOM 3246 C CA . VAL A 1 433 ? -1.768 15.857 -7.199 1.00 90.75 433 VAL A CA 1
ATOM 3247 C C . VAL A 1 433 ? -2.318 15.230 -8.485 1.00 90.75 433 VAL A C 1
ATOM 3249 O O . VAL A 1 433 ? -1.575 14.540 -9.184 1.00 90.75 433 VAL A O 1
ATOM 3252 N N . LEU A 1 434 ? -3.571 15.515 -8.853 1.00 87.94 434 LEU A N 1
ATOM 3253 C CA . LEU A 1 434 ? -4.149 15.076 -10.128 1.00 87.94 434 LEU A CA 1
ATOM 3254 C C . LEU A 1 434 ? -3.409 15.685 -11.330 1.00 87.94 434 LEU A C 1
ATOM 3256 O O . LEU A 1 434 ? -3.101 14.961 -12.277 1.00 87.94 434 LEU A O 1
ATOM 3260 N N . ALA A 1 435 ? -3.056 16.974 -11.287 1.00 88.38 435 ALA A N 1
ATOM 3261 C CA . ALA A 1 435 ? -2.254 17.610 -12.333 1.00 88.38 435 ALA A CA 1
ATOM 3262 C C . ALA A 1 435 ? -0.873 16.947 -12.484 1.00 88.38 435 ALA A C 1
ATOM 3264 O O . ALA A 1 435 ? -0.480 16.571 -13.591 1.00 88.38 435 ALA A O 1
ATOM 3265 N N . ALA A 1 436 ? -0.167 16.723 -11.370 1.00 87.50 436 ALA A N 1
ATOM 3266 C CA . ALA A 1 436 ? 1.112 16.016 -11.354 1.00 87.50 436 ALA A CA 1
ATOM 3267 C C . ALA A 1 436 ? 0.989 14.590 -11.919 1.00 87.50 436 ALA A C 1
ATOM 3269 O O . ALA A 1 436 ? 1.841 14.157 -12.694 1.00 87.50 436 ALA A O 1
ATOM 3270 N N . GLN A 1 437 ? -0.094 13.877 -11.597 1.00 84.62 437 GLN A N 1
ATOM 3271 C CA . GLN A 1 437 ? -0.364 12.539 -12.120 1.00 84.62 437 GLN A CA 1
ATOM 3272 C C . GLN A 1 437 ? -0.603 12.543 -13.641 1.00 84.62 437 GLN A C 1
ATOM 3274 O O . GLN A 1 437 ? -0.088 11.666 -14.335 1.00 84.62 437 GLN A O 1
ATOM 3279 N N . GLN A 1 438 ? -1.321 13.531 -14.189 1.00 82.81 438 GLN A N 1
ATOM 3280 C CA . GLN A 1 438 ? -1.522 13.666 -15.642 1.00 82.81 438 GLN A CA 1
ATOM 3281 C C . GLN A 1 438 ? -0.214 13.983 -16.389 1.00 82.81 438 GLN A C 1
ATOM 3283 O O . GLN A 1 438 ? 0.016 13.459 -17.484 1.00 82.81 438 GLN A O 1
ATOM 3288 N N . LEU A 1 439 ? 0.677 14.773 -15.777 1.00 80.88 439 LEU A N 1
ATOM 3289 C CA . LEU A 1 439 ? 2.029 15.026 -16.289 1.00 80.88 439 LEU A CA 1
ATOM 3290 C C . LEU A 1 439 ? 2.930 13.780 -16.200 1.00 80.88 439 LEU A C 1
ATOM 3292 O O . LEU A 1 439 ? 3.733 13.552 -17.103 1.00 80.88 439 LEU A O 1
ATOM 3296 N N . GLN A 1 440 ? 2.802 12.953 -15.159 1.00 76.94 440 GLN A N 1
ATOM 3297 C CA . GLN A 1 440 ? 3.639 11.758 -14.979 1.00 76.94 440 GLN A CA 1
ATOM 3298 C C . GLN A 1 440 ? 3.190 10.544 -15.806 1.00 76.94 440 GLN A C 1
ATOM 3300 O O . GLN A 1 440 ? 4.042 9.838 -16.335 1.00 76.94 440 GLN A O 1
ATOM 3305 N N . ILE A 1 441 ? 1.882 10.281 -15.921 1.00 64.56 441 ILE A N 1
ATOM 3306 C CA . ILE A 1 441 ? 1.366 9.044 -16.544 1.00 64.56 441 ILE A CA 1
ATOM 3307 C C . ILE A 1 441 ? 1.192 9.174 -18.063 1.00 64.56 441 ILE A C 1
ATOM 3309 O O . ILE A 1 441 ? 1.431 8.210 -18.784 1.00 64.56 441 ILE A O 1
ATOM 3313 N N . ALA A 1 442 ? 0.760 10.338 -18.555 1.00 55.00 442 ALA A N 1
ATOM 3314 C CA . ALA A 1 442 ? 0.357 10.518 -19.956 1.00 55.00 442 ALA A CA 1
ATOM 3315 C C . ALA A 1 442 ? 1.008 11.729 -20.648 1.00 55.00 442 ALA A C 1
ATOM 3317 O O . ALA A 1 442 ? 0.694 12.022 -21.804 1.00 55.00 442 ALA A O 1
ATOM 3318 N N . GLY A 1 443 ? 1.854 12.485 -19.938 1.00 65.25 443 GLY A N 1
ATOM 3319 C CA . GLY A 1 443 ? 2.385 13.766 -20.408 1.00 65.25 443 GLY A CA 1
ATOM 3320 C C . GLY A 1 443 ? 1.295 14.754 -20.835 1.00 65.25 443 GLY A C 1
ATOM 3321 O O . GLY A 1 443 ? 1.490 15.528 -21.777 1.00 65.25 443 GLY A O 1
ATOM 3322 N N . ASN A 1 444 ? 0.112 14.676 -20.215 1.00 72.06 444 ASN A N 1
ATOM 3323 C CA . ASN A 1 444 ? -1.092 15.356 -20.677 1.00 72.06 444 ASN A CA 1
ATOM 3324 C C . ASN A 1 444 ? -1.190 16.772 -20.095 1.00 72.06 444 ASN A C 1
ATOM 3326 O O . ASN A 1 444 ? -1.927 17.032 -19.144 1.00 72.06 444 ASN A O 1
ATOM 3330 N N . VAL A 1 445 ? -0.426 17.685 -20.701 1.00 77.94 445 VAL A N 1
ATOM 3331 C CA . VAL A 1 445 ? -0.366 19.112 -20.343 1.00 77.94 445 VAL A CA 1
ATOM 3332 C C . VAL A 1 445 ? -1.748 19.780 -20.349 1.00 77.94 445 VAL A C 1
ATOM 3334 O O . VAL A 1 445 ? -2.004 20.629 -19.505 1.00 77.94 445 VAL A O 1
ATOM 3337 N N . GLU A 1 446 ? -2.667 19.378 -21.232 1.00 79.62 446 GLU A N 1
ATOM 3338 C CA . GLU A 1 446 ? -4.019 19.952 -21.304 1.00 79.62 446 GLU A CA 1
ATOM 3339 C C . GLU A 1 446 ? -4.869 19.561 -20.084 1.00 79.62 446 GLU A C 1
ATOM 3341 O O . GLU A 1 446 ? -5.413 20.431 -19.403 1.00 79.62 446 GLU A O 1
ATOM 3346 N N . ALA A 1 447 ? -4.906 18.272 -19.727 1.00 80.50 447 ALA A N 1
ATOM 3347 C CA . ALA A 1 447 ? -5.591 17.817 -18.513 1.00 80.50 447 ALA A CA 1
ATOM 3348 C C . ALA A 1 447 ? -4.935 18.357 -17.228 1.00 80.50 447 ALA A C 1
ATOM 3350 O O . ALA A 1 447 ? -5.635 18.670 -16.263 1.00 80.50 447 ALA A O 1
ATOM 3351 N N . ALA A 1 448 ? -3.607 18.509 -17.218 1.00 86.25 448 ALA A N 1
ATOM 3352 C CA . ALA A 1 448 ? -2.884 19.121 -16.108 1.00 86.25 448 ALA A CA 1
ATOM 3353 C C . ALA A 1 448 ? -3.212 20.617 -15.956 1.00 86.25 448 ALA A C 1
ATOM 3355 O O . ALA A 1 448 ? -3.477 21.067 -14.845 1.00 86.25 448 ALA A O 1
ATOM 3356 N N . LEU A 1 449 ? -3.268 21.376 -17.058 1.00 88.00 449 LEU A N 1
ATOM 3357 C CA . LEU A 1 449 ? -3.669 22.786 -17.051 1.00 88.00 449 LEU A CA 1
ATOM 3358 C C . LEU A 1 449 ? -5.104 22.972 -16.546 1.00 88.00 449 LEU A C 1
ATOM 3360 O O . LEU A 1 449 ? -5.336 23.875 -15.749 1.00 88.00 449 LEU A O 1
ATOM 3364 N N . ILE A 1 450 ? -6.045 22.108 -16.944 1.00 87.31 450 ILE A N 1
ATOM 3365 C CA . ILE A 1 450 ? -7.428 22.139 -16.436 1.00 87.31 450 ILE A CA 1
ATOM 3366 C C . ILE A 1 450 ? -7.453 21.912 -14.915 1.00 87.31 450 ILE A C 1
ATOM 3368 O O . ILE A 1 450 ? -8.093 22.672 -14.190 1.00 87.31 450 ILE A O 1
ATOM 3372 N N . ALA A 1 451 ? -6.717 20.916 -14.411 1.00 89.31 451 ALA A N 1
ATOM 3373 C CA . ALA A 1 451 ? -6.644 20.631 -12.976 1.00 89.31 451 ALA A CA 1
ATOM 3374 C C . ALA A 1 451 ? -5.967 21.759 -12.166 1.00 89.31 451 ALA A C 1
ATOM 3376 O O . ALA A 1 451 ? -6.396 22.058 -11.053 1.00 89.31 451 ALA A O 1
ATOM 3377 N N . LEU A 1 452 ? -4.954 22.432 -12.724 1.00 91.12 452 LEU A N 1
ATOM 3378 C CA . LEU A 1 452 ? -4.304 23.580 -12.079 1.00 91.12 452 LEU A CA 1
ATOM 3379 C C . LEU A 1 452 ? -5.163 24.852 -12.116 1.00 91.12 452 LEU A C 1
ATOM 3381 O O . LEU A 1 452 ? -5.176 25.599 -11.142 1.00 91.12 452 LEU A O 1
ATOM 3385 N N . GLN A 1 453 ? -5.921 25.085 -13.190 1.00 92.12 453 GLN A N 1
ATOM 3386 C CA . GLN A 1 453 ? -6.880 26.195 -13.271 1.00 92.12 453 GLN A CA 1
ATOM 3387 C C . GLN A 1 453 ? -8.046 26.010 -12.288 1.00 92.12 453 GLN A C 1
ATOM 3389 O O . GLN A 1 453 ? -8.503 26.979 -11.686 1.00 92.12 453 GLN A O 1
ATOM 3394 N N . GLU A 1 454 ? -8.483 24.769 -12.060 1.00 90.75 454 GLU A N 1
ATOM 3395 C CA . GLU A 1 454 ? -9.449 24.432 -11.007 1.00 90.75 454 GLU A CA 1
ATOM 3396 C C . GLU A 1 454 ? -8.868 24.648 -9.595 1.00 90.75 454 GLU A C 1
ATOM 3398 O O . GLU A 1 454 ? -9.554 25.151 -8.704 1.00 90.75 454 GLU A O 1
ATOM 3403 N N . ALA A 1 455 ? -7.583 24.341 -9.386 1.00 90.38 455 ALA A N 1
ATOM 3404 C CA . ALA A 1 455 ? -6.885 24.655 -8.139 1.00 90.38 455 ALA A CA 1
ATOM 3405 C C . ALA A 1 455 ? -6.778 26.178 -7.903 1.00 90.38 455 ALA A C 1
ATOM 3407 O O . ALA A 1 455 ? -7.029 26.656 -6.795 1.00 90.38 455 ALA A O 1
ATOM 3408 N N . GLU A 1 456 ? -6.449 26.953 -8.943 1.00 89.81 456 GLU A N 1
ATOM 3409 C CA . GLU A 1 456 ? -6.388 28.417 -8.878 1.00 89.81 456 GLU A CA 1
ATOM 3410 C C . GLU A 1 456 ? -7.771 29.041 -8.622 1.00 89.81 456 GLU A C 1
ATOM 3412 O O . GLU A 1 456 ? -7.881 29.946 -7.791 1.00 89.81 456 GLU A O 1
ATOM 3417 N N . SER A 1 457 ? -8.836 28.544 -9.264 1.00 88.12 457 SER A N 1
ATOM 3418 C CA . SER A 1 457 ? -10.196 29.083 -9.111 1.00 88.12 457 SER A CA 1
ATOM 3419 C C . SER A 1 457 ? -10.722 28.922 -7.676 1.00 88.12 457 SER A C 1
ATOM 3421 O O . SER A 1 457 ? -11.218 29.886 -7.083 1.00 88.12 457 SER A O 1
ATOM 3423 N N . ARG A 1 458 ? -10.528 27.744 -7.065 1.00 84.75 458 ARG A N 1
ATOM 3424 C CA . ARG A 1 458 ? -10.903 27.462 -5.664 1.00 84.75 458 ARG A CA 1
ATOM 3425 C C . ARG A 1 458 ? -10.122 28.315 -4.668 1.00 84.75 458 ARG A C 1
ATOM 3427 O O . ARG A 1 458 ? -10.689 28.762 -3.667 1.00 84.75 458 ARG A O 1
ATOM 3434 N N . LEU A 1 459 ? -8.848 28.576 -4.965 1.00 85.62 459 LEU A N 1
ATOM 3435 C CA . LEU A 1 459 ? -7.979 29.435 -4.163 1.00 85.62 459 LEU A CA 1
ATOM 3436 C C . LEU A 1 459 ? -8.382 30.917 -4.272 1.00 85.62 459 LEU A C 1
ATOM 3438 O O . LEU A 1 459 ? -8.408 31.620 -3.264 1.00 85.62 459 LEU A O 1
ATOM 3442 N N . ALA A 1 460 ? -8.751 31.384 -5.468 1.00 83.25 460 ALA A N 1
ATOM 3443 C CA . ALA A 1 460 ? -9.191 32.760 -5.717 1.00 83.25 460 ALA A CA 1
ATOM 3444 C C . ALA A 1 460 ? -10.522 33.112 -5.024 1.00 83.25 460 ALA A C 1
ATOM 3446 O O . ALA A 1 460 ? -10.725 34.259 -4.631 1.00 83.25 460 ALA A O 1
ATOM 3447 N N . LEU A 1 461 ? -11.407 32.131 -4.811 1.00 78.75 461 LEU A N 1
ATOM 3448 C CA . LEU A 1 461 ? -12.642 32.302 -4.030 1.00 78.75 461 LEU A CA 1
ATOM 3449 C C . LEU A 1 461 ? -12.396 32.509 -2.520 1.00 78.75 461 LEU A C 1
ATOM 3451 O O . LEU A 1 461 ? -13.302 32.943 -1.810 1.00 78.75 461 LEU A O 1
ATOM 3455 N N . HIS A 1 462 ? -11.186 32.222 -2.028 1.00 74.00 462 HIS A N 1
ATOM 3456 C CA . HIS A 1 462 ? -10.829 32.239 -0.606 1.00 74.00 462 HIS A CA 1
ATOM 3457 C C . HIS A 1 462 ? -9.622 33.152 -0.324 1.00 74.00 462 HIS A C 1
ATOM 3459 O O . HIS A 1 462 ? -8.709 32.785 0.419 1.00 74.00 462 HIS A O 1
ATOM 3465 N N . ASP A 1 463 ? -9.612 34.357 -0.908 1.00 58.00 463 ASP A N 1
ATOM 3466 C CA . ASP A 1 463 ? -8.488 35.297 -0.800 1.00 58.00 463 ASP A CA 1
ATOM 3467 C C . ASP A 1 463 ? -8.338 35.920 0.605 1.00 58.00 463 ASP A C 1
ATOM 3469 O O . ASP A 1 463 ? -8.763 37.039 0.903 1.00 58.00 463 ASP A O 1
ATOM 3473 N N . ARG A 1 464 ? -7.679 35.168 1.490 1.00 65.06 464 ARG A N 1
ATOM 3474 C CA . ARG A 1 464 ? -6.919 35.699 2.621 1.00 65.06 464 ARG A CA 1
ATOM 3475 C C . ARG A 1 464 ? -5.448 35.677 2.213 1.00 65.06 464 ARG A C 1
ATOM 3477 O O . ARG A 1 464 ? -4.886 34.607 1.978 1.00 65.06 464 ARG A O 1
ATOM 3484 N N . GLY A 1 465 ? -4.789 36.841 2.213 1.00 66.56 465 GLY A N 1
ATOM 3485 C CA . GLY A 1 465 ? -3.422 37.033 1.688 1.00 66.56 465 GLY A CA 1
ATOM 3486 C C . GLY A 1 465 ? -2.310 36.147 2.286 1.00 66.56 465 GLY A C 1
ATOM 3487 O O . GLY A 1 465 ? -1.192 36.132 1.775 1.00 66.56 465 GLY A O 1
ATOM 3488 N N . GLN A 1 466 ? -2.610 35.354 3.318 1.00 70.81 466 GLN A N 1
ATOM 3489 C CA . GLN A 1 466 ? -1.765 34.269 3.825 1.00 70.81 466 GLN A CA 1
ATOM 3490 C C . GLN A 1 466 ? -1.437 33.216 2.743 1.00 70.81 466 GLN A C 1
ATOM 3492 O O . GLN A 1 466 ? -0.334 32.666 2.742 1.00 70.81 466 GLN A O 1
ATOM 3497 N N . LEU A 1 467 ? -2.354 32.979 1.793 1.00 79.69 467 LEU A N 1
ATOM 3498 C CA . LEU A 1 467 ? -2.206 32.009 0.696 1.00 79.69 467 LEU A CA 1
ATOM 3499 C C . LEU A 1 467 ? -1.549 32.594 -0.574 1.00 79.69 467 LEU A C 1
ATOM 3501 O O . LEU A 1 467 ? -1.311 31.874 -1.546 1.00 79.69 467 LEU A O 1
ATOM 3505 N N . ALA A 1 468 ? -1.158 33.875 -0.564 1.00 82.12 468 ALA A N 1
ATOM 3506 C CA . ALA A 1 468 ? -0.546 34.561 -1.710 1.00 82.12 468 ALA A CA 1
ATOM 3507 C C . ALA A 1 468 ? 0.856 34.039 -2.109 1.00 82.12 468 ALA A C 1
ATOM 3509 O O . ALA A 1 468 ? 1.436 34.506 -3.090 1.00 82.12 468 ALA A O 1
ATOM 3510 N N . GLY A 1 469 ? 1.433 33.096 -1.354 1.00 84.69 469 GLY A N 1
ATOM 3511 C CA . GLY A 1 469 ? 2.589 32.299 -1.785 1.00 84.69 469 GLY A CA 1
ATOM 3512 C C . GLY A 1 469 ? 2.193 31.201 -2.775 1.00 84.69 469 GLY A C 1
ATOM 3513 O O . GLY A 1 469 ? 2.724 31.153 -3.880 1.00 84.69 469 GLY A O 1
ATOM 3514 N N . LEU A 1 470 ? 1.203 30.383 -2.403 1.00 87.50 470 LEU A N 1
ATOM 3515 C CA . LEU A 1 470 ? 0.691 29.275 -3.212 1.00 87.50 470 LEU A CA 1
ATOM 3516 C C . LEU A 1 470 ? 0.098 29.757 -4.541 1.00 87.50 470 LEU A C 1
ATOM 3518 O O . LEU A 1 470 ? 0.411 29.186 -5.580 1.00 87.50 470 LEU A O 1
ATOM 3522 N N . ARG A 1 471 ? -0.658 30.866 -4.536 1.00 88.00 471 ARG A N 1
ATOM 3523 C CA . ARG A 1 471 ? -1.222 31.438 -5.775 1.00 88.00 471 ARG A CA 1
ATOM 3524 C C . ARG A 1 471 ? -0.152 31.851 -6.795 1.00 88.00 471 ARG A C 1
ATOM 3526 O O . ARG A 1 471 ? -0.379 31.717 -7.989 1.00 88.00 471 ARG A O 1
ATOM 3533 N N . ARG A 1 472 ? 1.016 32.331 -6.345 1.00 88.31 472 ARG A N 1
ATOM 3534 C CA . ARG A 1 472 ? 2.121 32.704 -7.249 1.00 88.31 472 ARG A CA 1
ATOM 3535 C C . ARG A 1 472 ? 2.838 31.487 -7.827 1.00 88.31 472 ARG A C 1
ATOM 3537 O O . ARG A 1 472 ? 3.139 31.501 -9.009 1.00 88.31 472 ARG A O 1
ATOM 3544 N N . ALA A 1 473 ? 3.061 30.446 -7.025 1.00 89.50 473 ALA A N 1
ATOM 3545 C CA . ALA A 1 473 ? 3.637 29.197 -7.521 1.00 89.50 473 ALA A CA 1
ATOM 3546 C C . ALA A 1 473 ? 2.714 28.517 -8.552 1.00 89.50 473 ALA A C 1
ATOM 3548 O O . ALA A 1 473 ? 3.166 28.169 -9.637 1.00 89.50 473 ALA A O 1
ATOM 3549 N N . LEU A 1 474 ? 1.406 28.448 -8.264 1.00 89.44 474 LEU A N 1
ATOM 3550 C CA . LEU A 1 474 ? 0.402 27.943 -9.208 1.00 89.44 474 LEU A CA 1
ATOM 3551 C C . LEU A 1 474 ? 0.399 28.732 -10.523 1.00 89.44 474 LEU A C 1
ATOM 3553 O O . LEU A 1 474 ? 0.465 28.126 -11.586 1.00 89.44 474 LEU A O 1
ATOM 3557 N N . ALA A 1 475 ? 0.364 30.068 -10.465 1.00 89.44 475 ALA A N 1
ATOM 3558 C CA . ALA A 1 475 ? 0.384 30.906 -11.664 1.00 89.44 475 ALA A CA 1
ATOM 3559 C C . ALA A 1 475 ? 1.674 30.724 -12.490 1.00 89.44 475 ALA A C 1
ATOM 3561 O O . ALA A 1 475 ? 1.595 30.597 -13.712 1.00 89.44 475 ALA A O 1
ATOM 3562 N N . ASN A 1 476 ? 2.841 30.643 -11.833 1.00 88.75 476 ASN A N 1
ATOM 3563 C CA . ASN A 1 476 ? 4.124 30.359 -12.486 1.00 88.75 476 ASN A CA 1
ATOM 3564 C C . ASN A 1 476 ? 4.093 29.015 -13.235 1.00 88.75 476 ASN A C 1
ATOM 3566 O O . ASN A 1 476 ? 4.406 28.976 -14.424 1.00 88.75 476 ASN A O 1
ATOM 3570 N N . ASP A 1 477 ? 3.696 27.930 -12.559 1.00 88.19 477 ASP A N 1
ATOM 3571 C CA . ASP A 1 477 ? 3.657 26.579 -13.138 1.00 88.19 477 ASP A CA 1
ATOM 3572 C C . ASP A 1 477 ? 2.615 26.488 -14.277 1.00 88.19 477 ASP A C 1
ATOM 3574 O O . ASP A 1 477 ? 2.864 25.882 -15.322 1.00 88.19 477 ASP A O 1
ATOM 3578 N N . ILE A 1 478 ? 1.458 27.147 -14.123 1.00 88.50 478 ILE A N 1
ATOM 3579 C CA . ILE A 1 478 ? 0.419 27.259 -15.158 1.00 88.50 478 ILE A CA 1
ATOM 3580 C C . ILE A 1 478 ? 0.959 27.970 -16.409 1.00 88.50 478 ILE A C 1
ATOM 3582 O O . ILE A 1 478 ? 0.753 27.487 -17.525 1.00 88.50 478 ILE A O 1
ATOM 3586 N N . ASP A 1 479 ? 1.647 29.104 -16.261 1.00 87.44 479 ASP A N 1
ATOM 3587 C CA . ASP A 1 479 ? 2.177 29.855 -17.404 1.00 87.44 479 ASP A CA 1
ATOM 3588 C C . ASP A 1 479 ? 3.395 29.164 -18.040 1.00 87.44 479 ASP A C 1
ATOM 3590 O O . ASP A 1 479 ? 3.515 29.149 -19.267 1.00 87.44 479 ASP A O 1
ATOM 3594 N N . ALA A 1 480 ? 4.237 28.489 -17.252 1.00 82.94 480 ALA A N 1
ATOM 3595 C CA . ALA A 1 480 ? 5.320 27.649 -17.763 1.00 82.94 480 ALA A CA 1
ATOM 3596 C C . ALA A 1 480 ? 4.798 26.485 -18.630 1.00 82.94 480 ALA A C 1
ATOM 3598 O O . ALA A 1 480 ? 5.367 26.199 -19.687 1.00 82.94 480 ALA A O 1
ATOM 3599 N N . LEU A 1 481 ? 3.683 25.857 -18.237 1.00 80.69 481 LEU A N 1
ATOM 3600 C CA . LEU A 1 481 ? 3.013 24.822 -19.033 1.00 80.69 481 LEU A CA 1
ATOM 3601 C C . LEU A 1 481 ? 2.356 25.384 -20.307 1.00 80.69 481 LEU A C 1
ATOM 3603 O O . LEU A 1 481 ? 2.457 24.754 -21.360 1.00 80.69 481 LEU A O 1
ATOM 3607 N N . LYS A 1 482 ? 1.740 26.578 -20.261 1.00 81.81 482 LYS A N 1
ATOM 3608 C CA . LYS A 1 482 ? 1.183 27.257 -21.458 1.00 81.81 482 LYS A CA 1
ATOM 3609 C C . LYS A 1 482 ? 2.249 27.611 -22.502 1.00 81.81 482 LYS A C 1
ATOM 3611 O O . LYS A 1 482 ? 1.931 27.685 -23.687 1.00 81.81 482 LYS A O 1
ATOM 3616 N N . LEU A 1 483 ? 3.488 27.865 -22.075 1.00 76.06 483 LEU A N 1
ATOM 3617 C CA . LEU A 1 483 ? 4.602 28.239 -22.954 1.00 76.06 483 LEU A CA 1
ATOM 3618 C C . LEU A 1 483 ? 5.247 27.045 -23.682 1.00 76.06 483 LEU A C 1
ATOM 3620 O O . LEU A 1 483 ? 6.102 27.253 -24.545 1.00 76.06 483 LEU A O 1
ATOM 3624 N N . GLN A 1 484 ? 4.849 25.802 -23.382 1.00 67.88 484 GLN A N 1
ATOM 3625 C CA . GLN A 1 484 ? 5.345 24.632 -24.108 1.00 67.88 484 GLN A CA 1
ATOM 3626 C C . GLN A 1 484 ? 4.742 24.547 -25.527 1.00 67.88 484 GLN A C 1
ATOM 3628 O O . GLN A 1 484 ? 3.527 24.673 -25.692 1.00 67.88 484 GLN A O 1
ATOM 3633 N N . PRO A 1 485 ? 5.551 24.291 -26.575 1.00 61.19 485 PRO A N 1
ATOM 3634 C CA . PRO A 1 485 ? 5.039 24.152 -27.934 1.00 61.19 485 PRO A CA 1
ATOM 3635 C C . PRO A 1 485 ? 4.204 22.872 -28.070 1.00 61.19 485 PRO A C 1
ATOM 3637 O O . PRO A 1 485 ? 4.721 21.760 -27.954 1.00 61.19 485 PRO A O 1
ATOM 3640 N N . VAL A 1 486 ? 2.908 23.027 -28.352 1.00 60.97 486 VAL A N 1
ATOM 3641 C CA . VAL A 1 486 ? 1.975 21.905 -28.529 1.00 60.97 486 VAL A CA 1
ATOM 3642 C C . VAL A 1 486 ? 2.387 21.059 -29.738 1.00 60.97 486 VAL A C 1
ATOM 3644 O O . VAL A 1 486 ? 2.285 21.490 -30.887 1.00 60.97 486 VAL A O 1
ATOM 3647 N N . LEU A 1 487 ? 2.843 19.834 -29.475 1.00 66.00 487 LEU A N 1
ATOM 3648 C CA . LEU A 1 487 ? 3.178 18.856 -30.506 1.00 66.00 487 LEU A CA 1
ATOM 3649 C C . LEU A 1 487 ? 1.899 18.343 -31.189 1.00 66.00 487 LEU A C 1
ATOM 3651 O O . LEU A 1 487 ? 1.042 17.748 -30.535 1.00 66.00 487 LEU A O 1
ATOM 3655 N N . ASP A 1 488 ? 1.798 18.503 -32.510 1.00 71.94 488 ASP A N 1
ATOM 3656 C CA . ASP A 1 488 ? 0.691 17.962 -33.313 1.00 71.94 488 ASP A CA 1
ATOM 3657 C C . ASP A 1 488 ? 0.824 16.438 -33.514 1.00 71.94 488 ASP A C 1
ATOM 3659 O O . ASP A 1 488 ? 1.191 15.933 -34.578 1.00 71.94 488 ASP A O 1
ATOM 3663 N N . VAL A 1 489 ? 0.519 15.692 -32.449 1.00 78.25 489 VAL A N 1
ATOM 3664 C CA . VAL A 1 489 ? 0.468 14.220 -32.431 1.00 78.25 489 VAL A CA 1
ATOM 3665 C C . VAL A 1 489 ? -0.479 13.685 -33.516 1.00 78.25 489 VAL A C 1
ATOM 3667 O O . VAL A 1 489 ? -0.183 12.669 -34.147 1.00 78.25 489 VAL A O 1
ATOM 3670 N N . SER A 1 490 ? -1.584 14.385 -33.788 1.00 79.38 490 SER A N 1
ATOM 3671 C CA . SER A 1 490 ? -2.587 14.006 -34.790 1.00 79.38 490 SER A CA 1
ATOM 3672 C C . SER A 1 490 ? -2.037 14.095 -36.217 1.00 79.38 490 SER A C 1
ATOM 3674 O O . SER A 1 490 ? -2.100 13.121 -36.973 1.00 79.38 490 SER A O 1
ATOM 3676 N N . GLY A 1 491 ? -1.442 15.230 -36.587 1.00 82.81 491 GLY A N 1
ATOM 3677 C CA . GLY A 1 491 ? -0.839 15.447 -37.901 1.00 82.81 491 GLY A CA 1
ATOM 3678 C C . GLY A 1 491 ? 0.424 14.622 -38.149 1.00 82.81 491 GLY A C 1
ATOM 3679 O O . GLY A 1 491 ? 0.718 14.309 -39.304 1.00 82.81 491 GLY A O 1
ATOM 3680 N N . LEU A 1 492 ? 1.146 14.219 -37.098 1.00 86.38 492 LEU A N 1
ATOM 3681 C CA . LEU A 1 492 ? 2.252 13.256 -37.183 1.00 86.38 492 LEU A CA 1
ATOM 3682 C C . LEU A 1 492 ? 1.740 11.814 -37.355 1.00 86.38 492 LEU A C 1
ATOM 3684 O O . LEU A 1 492 ? 2.200 11.106 -38.253 1.00 86.38 492 LEU A O 1
ATOM 3688 N N . SER A 1 493 ? 0.730 11.399 -36.580 1.00 87.38 493 SER A N 1
ATOM 3689 C CA . SER A 1 493 ? 0.088 10.076 -36.689 1.00 87.38 493 SER A CA 1
ATOM 3690 C C . SER A 1 493 ? -0.488 9.838 -38.092 1.00 87.38 493 SER A C 1
ATOM 3692 O O . SER A 1 493 ? -0.280 8.776 -38.678 1.00 87.38 493 SER A O 1
ATOM 3694 N N . LEU A 1 494 ? -1.107 10.864 -38.690 1.00 88.06 494 LEU A N 1
ATOM 3695 C CA . LEU A 1 494 ? -1.645 10.816 -40.053 1.00 88.06 494 LEU A CA 1
ATOM 3696 C C . LEU A 1 494 ? -0.560 10.736 -41.153 1.00 88.06 494 LEU A C 1
ATOM 3698 O O . LEU A 1 494 ? -0.859 10.319 -42.272 1.00 88.06 494 LEU A O 1
ATOM 3702 N N . ARG A 1 495 ? 0.695 11.124 -40.880 1.00 89.19 495 ARG A N 1
ATOM 3703 C CA . ARG A 1 495 ? 1.827 10.910 -41.812 1.00 89.19 495 ARG A CA 1
ATOM 3704 C C . ARG A 1 495 ? 2.359 9.482 -41.717 1.00 89.19 495 ARG A C 1
ATOM 3706 O O . ARG A 1 495 ? 2.580 8.851 -42.747 1.00 89.19 495 ARG A O 1
ATOM 3713 N N . LEU A 1 496 ? 2.489 8.948 -40.499 1.00 89.19 496 LEU A N 1
ATOM 3714 C CA . LEU A 1 496 ? 2.852 7.542 -40.276 1.00 89.19 496 LEU A CA 1
ATOM 3715 C C . LEU A 1 496 ? 1.840 6.586 -40.923 1.00 89.19 496 LEU A C 1
ATOM 3717 O O . LEU A 1 496 ? 2.237 5.604 -41.540 1.00 89.19 496 LEU A O 1
ATOM 3721 N N . GLU A 1 497 ? 0.547 6.903 -40.846 1.00 90.00 497 GLU A N 1
ATOM 3722 C CA . GLU A 1 497 ? -0.523 6.130 -41.486 1.00 90.00 497 GLU A CA 1
ATOM 3723 C C . GLU A 1 497 ? -0.390 6.101 -43.019 1.00 90.00 497 GLU A C 1
ATOM 3725 O O . GLU A 1 497 ? -0.408 5.026 -43.613 1.00 90.00 497 GLU A O 1
ATOM 3730 N N . ARG A 1 498 ? -0.106 7.242 -43.664 1.00 90.44 498 ARG A N 1
ATOM 3731 C CA . ARG A 1 498 ? 0.179 7.290 -45.113 1.00 90.44 498 ARG A CA 1
ATOM 3732 C C . ARG A 1 498 ? 1.446 6.528 -45.504 1.00 90.44 498 ARG A C 1
ATOM 3734 O O . ARG A 1 498 ? 1.509 5.983 -46.604 1.00 90.44 498 ARG A O 1
ATOM 3741 N N . LEU A 1 499 ? 2.473 6.502 -44.653 1.00 89.88 499 LEU A N 1
ATOM 3742 C CA . LEU A 1 499 ? 3.666 5.682 -44.895 1.00 89.88 499 LEU A CA 1
ATOM 3743 C C . LEU A 1 499 ? 3.357 4.186 -44.766 1.00 89.88 499 LEU A C 1
ATOM 3745 O O . LEU A 1 499 ? 3.837 3.400 -45.582 1.00 89.88 499 LEU A O 1
ATOM 3749 N N . LEU A 1 500 ? 2.516 3.805 -43.801 1.00 89.00 500 LEU A N 1
ATOM 3750 C CA . LEU A 1 500 ? 2.056 2.432 -43.601 1.00 89.00 500 LEU A CA 1
ATOM 3751 C C . LEU A 1 500 ? 1.259 1.921 -44.813 1.00 89.00 500 LEU A C 1
ATOM 3753 O O . LEU A 1 500 ? 1.576 0.856 -45.338 1.00 89.00 500 LEU A O 1
ATOM 3757 N N . GLU A 1 501 ? 0.299 2.708 -45.312 1.00 88.31 501 GLU A N 1
ATOM 3758 C CA . GLU A 1 501 ? -0.467 2.409 -46.537 1.00 88.31 501 GLU A CA 1
ATOM 3759 C C . GLU A 1 501 ? 0.432 2.247 -47.776 1.00 88.31 501 GLU A C 1
ATOM 3761 O O . GLU A 1 501 ? 0.157 1.440 -48.664 1.00 88.31 501 GLU A O 1
ATOM 3766 N N . ARG A 1 502 ? 1.520 3.022 -47.857 1.00 88.00 502 ARG A N 1
ATOM 3767 C CA . ARG A 1 502 ? 2.416 3.046 -49.025 1.00 88.00 502 ARG A CA 1
ATOM 3768 C C . ARG A 1 502 ? 3.517 1.984 -48.974 1.00 88.00 502 ARG A C 1
ATOM 3770 O O . ARG A 1 502 ? 4.117 1.723 -50.017 1.00 88.00 502 ARG A O 1
ATOM 3777 N N . ALA A 1 503 ? 3.760 1.346 -47.826 1.00 85.25 503 ALA A N 1
ATOM 3778 C CA . ALA A 1 503 ? 4.811 0.338 -47.642 1.00 85.25 503 ALA A CA 1
ATOM 3779 C C . ALA A 1 503 ? 4.666 -0.879 -48.583 1.00 85.25 503 ALA A C 1
ATOM 3781 O O . ALA A 1 503 ? 5.664 -1.413 -49.076 1.00 85.25 503 ALA A O 1
ATOM 3782 N N . ASP A 1 504 ? 3.433 -1.278 -48.909 1.00 81.69 504 ASP A N 1
ATOM 3783 C CA . ASP A 1 504 ? 3.164 -2.366 -49.862 1.00 81.69 504 ASP A CA 1
ATOM 3784 C C . ASP A 1 504 ? 3.487 -1.999 -51.323 1.00 81.69 504 ASP A C 1
ATOM 3786 O O . ASP A 1 504 ? 3.730 -2.883 -52.140 1.00 81.69 504 ASP A O 1
ATOM 3790 N N . ALA A 1 505 ? 3.555 -0.705 -51.660 1.00 82.69 505 ALA A N 1
ATOM 3791 C CA . ALA A 1 505 ? 3.772 -0.210 -53.024 1.00 82.69 505 ALA A CA 1
ATOM 3792 C C . ALA A 1 505 ? 5.234 0.187 -53.341 1.00 82.69 505 ALA A C 1
ATOM 3794 O O . ALA A 1 505 ? 5.514 0.679 -54.444 1.00 82.69 505 ALA A O 1
ATOM 3795 N N . LEU A 1 506 ? 6.158 -0.000 -52.389 1.00 84.44 506 LEU A N 1
ATOM 3796 C CA . LEU A 1 506 ? 7.597 0.245 -52.554 1.00 84.44 506 LEU A CA 1
ATOM 3797 C C . LEU A 1 506 ? 8.283 -0.949 -53.256 1.00 84.44 506 LEU A C 1
ATOM 3799 O O . LEU A 1 506 ? 8.094 -2.079 -52.804 1.00 84.44 506 LEU A O 1
ATOM 3803 N N . PRO A 1 507 ? 9.087 -0.767 -54.317 1.00 79.88 507 PRO A N 1
ATOM 3804 C CA . PRO A 1 507 ? 9.836 -1.868 -54.931 1.00 79.88 507 PRO A CA 1
ATOM 3805 C C . PRO A 1 507 ? 10.990 -2.361 -54.040 1.00 79.88 507 PRO A C 1
ATOM 3807 O O . PRO A 1 507 ? 11.747 -1.565 -53.479 1.00 79.88 507 PRO A O 1
ATOM 3810 N N . LEU A 1 508 ? 11.141 -3.684 -53.930 1.00 80.69 508 LEU A N 1
ATOM 3811 C CA . LEU A 1 508 ? 12.285 -4.316 -53.263 1.00 80.69 508 LEU A CA 1
ATOM 3812 C C . LEU A 1 508 ? 13.502 -4.352 -54.202 1.00 80.69 508 LEU A C 1
ATOM 3814 O O . LEU A 1 508 ? 13.353 -4.581 -55.401 1.00 80.69 508 LEU A O 1
ATOM 3818 N N . ALA A 1 509 ? 14.715 -4.196 -53.661 1.00 71.56 509 ALA A N 1
ATOM 3819 C CA . ALA A 1 509 ? 15.950 -4.064 -54.455 1.00 71.56 509 ALA A CA 1
ATOM 3820 C C . ALA A 1 509 ? 16.318 -5.304 -55.304 1.00 71.56 509 ALA A C 1
ATOM 3822 O O . ALA A 1 509 ? 17.198 -5.235 -56.160 1.00 71.56 509 ALA A O 1
ATOM 3823 N N . PHE A 1 510 ? 15.647 -6.434 -55.068 1.00 65.88 510 PHE A N 1
ATOM 3824 C CA . PHE A 1 510 ? 15.908 -7.736 -55.692 1.00 65.88 510 PHE A CA 1
ATOM 3825 C C . PHE A 1 510 ? 14.743 -8.220 -56.582 1.00 65.88 510 PHE A C 1
ATOM 3827 O O . PHE A 1 510 ? 14.768 -9.335 -57.100 1.00 65.88 510 PHE A O 1
ATOM 3834 N N . GLU A 1 511 ? 13.702 -7.402 -56.764 1.00 52.56 511 GLU A N 1
ATOM 3835 C CA . GLU A 1 511 ? 12.409 -7.806 -57.333 1.00 52.56 511 GLU A CA 1
ATOM 3836 C C . GLU A 1 511 ? 12.329 -7.597 -58.862 1.00 52.56 511 GLU A C 1
ATOM 3838 O O . GLU A 1 511 ? 11.425 -6.935 -59.366 1.00 52.56 511 GLU A O 1
ATOM 3843 N N . GLY A 1 512 ? 13.262 -8.199 -59.620 1.00 44.16 512 GLY A N 1
ATOM 3844 C CA . GLY A 1 512 ? 13.073 -8.402 -61.068 1.00 44.16 512 GLY A CA 1
ATOM 3845 C C . GLY A 1 512 ? 14.325 -8.548 -61.944 1.00 44.16 512 GLY A C 1
ATOM 3846 O O . GLY A 1 512 ? 14.951 -7.555 -62.305 1.00 44.16 512 GLY A O 1
ATOM 3847 N N . GLN A 1 513 ? 14.605 -9.770 -62.426 1.00 38.69 513 GLN A N 1
ATOM 3848 C CA . GLN A 1 513 ? 15.410 -9.970 -63.645 1.00 38.69 513 GLN A CA 1
ATOM 3849 C C . GLN A 1 513 ? 15.096 -11.284 -64.403 1.00 38.69 513 GLN A C 1
ATOM 3851 O O . GLN A 1 513 ? 15.967 -12.112 -64.652 1.00 38.69 513 GLN A O 1
ATOM 3856 N N . LEU A 1 514 ? 13.834 -11.465 -64.814 1.00 29.53 514 LEU A N 1
ATOM 3857 C CA . LEU A 1 514 ? 13.433 -12.456 -65.828 1.00 29.53 514 LEU A CA 1
ATOM 3858 C C . LEU A 1 514 ? 12.464 -11.810 -66.842 1.00 29.53 514 LEU A C 1
ATOM 3860 O O . LEU A 1 514 ? 11.367 -11.417 -66.443 1.00 29.53 514 LEU A O 1
ATOM 3864 N N . PRO A 1 515 ? 12.824 -11.685 -68.135 1.00 34.50 515 PRO A N 1
ATOM 3865 C CA . PRO A 1 515 ? 11.942 -11.107 -69.148 1.00 34.50 515 PRO A CA 1
ATOM 3866 C C . PRO A 1 515 ? 10.884 -12.122 -69.607 1.00 34.50 515 PRO A C 1
ATOM 3868 O O . PRO A 1 515 ? 11.198 -13.122 -70.254 1.00 34.50 515 PRO A O 1
ATOM 3871 N N . VAL A 1 516 ? 9.609 -11.854 -69.315 1.00 41.62 516 VAL A N 1
ATOM 3872 C CA . VAL A 1 516 ? 8.471 -12.722 -69.687 1.00 41.62 516 VAL A CA 1
ATOM 3873 C C . VAL A 1 516 ? 7.982 -12.416 -71.117 1.00 41.62 516 VAL A C 1
ATOM 3875 O O . VAL A 1 516 ? 6.800 -12.209 -71.361 1.00 41.62 516 VAL A O 1
ATOM 3878 N N . GLU A 1 517 ? 8.905 -12.393 -72.085 1.00 34.56 517 GLU A N 1
ATOM 3879 C CA . GLU A 1 517 ? 8.631 -12.115 -73.510 1.00 34.56 517 GLU A CA 1
ATOM 3880 C C . GLU A 1 517 ? 9.274 -13.160 -74.445 1.00 34.56 517 GLU A C 1
ATOM 3882 O O . GLU A 1 517 ? 9.953 -12.844 -75.418 1.00 34.56 517 GLU A O 1
ATOM 3887 N N . ALA A 1 518 ? 9.048 -14.445 -74.152 1.00 35.19 518 ALA A N 1
ATOM 3888 C CA . ALA A 1 518 ? 9.469 -15.570 -75.004 1.00 35.19 518 ALA A CA 1
ATOM 3889 C C . ALA A 1 518 ? 8.344 -16.598 -75.268 1.00 35.19 518 ALA A C 1
ATOM 3891 O O . ALA A 1 518 ? 8.602 -17.725 -75.684 1.00 35.19 518 ALA A O 1
ATOM 3892 N N . ALA A 1 519 ? 7.083 -16.221 -75.027 1.00 38.03 519 ALA A N 1
ATOM 3893 C CA . ALA A 1 519 ? 5.918 -17.112 -75.073 1.00 38.03 519 ALA A CA 1
ATOM 3894 C C . ALA A 1 519 ? 5.130 -17.063 -76.404 1.00 38.03 519 ALA A C 1
ATOM 3896 O O . ALA A 1 519 ? 3.913 -17.241 -76.408 1.00 38.03 519 ALA A O 1
ATOM 3897 N N . VAL A 1 520 ? 5.800 -16.825 -77.540 1.00 36.06 520 VAL A N 1
ATOM 3898 C CA . VAL A 1 520 ? 5.175 -16.860 -78.878 1.00 36.06 520 VAL A CA 1
ATOM 3899 C C . VAL A 1 520 ? 6.080 -17.562 -79.896 1.00 36.06 520 VAL A C 1
ATOM 3901 O O . VAL A 1 520 ? 7.182 -17.105 -80.177 1.00 36.06 520 VAL A O 1
ATOM 3904 N N . GLY A 1 521 ? 5.558 -18.624 -80.518 1.00 35.03 521 GLY A N 1
ATOM 3905 C CA . GLY A 1 521 ? 5.956 -19.053 -81.864 1.00 35.03 521 GLY A CA 1
ATOM 3906 C C . GLY A 1 521 ? 7.253 -19.858 -82.022 1.00 35.03 521 GLY A C 1
ATOM 3907 O O . GLY A 1 521 ? 8.285 -19.323 -82.436 1.00 35.03 521 GLY A O 1
ATOM 3908 N N . ARG A 1 522 ? 7.144 -21.189 -81.906 1.00 31.67 522 ARG A N 1
ATOM 3909 C CA . ARG A 1 522 ? 7.649 -22.086 -82.963 1.00 31.67 522 ARG A CA 1
ATOM 3910 C C . ARG A 1 522 ? 7.008 -23.470 -82.909 1.00 31.67 522 ARG A C 1
ATOM 3912 O O . ARG A 1 522 ? 6.806 -24.027 -81.835 1.00 31.67 522 ARG A O 1
ATOM 3919 N N . ASP A 1 523 ? 6.697 -23.996 -84.085 1.00 29.97 523 ASP A N 1
ATOM 3920 C CA . ASP A 1 523 ? 5.959 -25.241 -84.270 1.00 29.97 523 ASP A CA 1
ATOM 3921 C C . ASP A 1 523 ? 6.809 -26.485 -83.982 1.00 29.97 523 ASP A C 1
ATOM 3923 O O . ASP A 1 523 ? 7.990 -26.553 -84.328 1.00 29.97 523 ASP A O 1
ATOM 3927 N N . LEU A 1 524 ? 6.171 -27.510 -83.412 1.00 30.75 524 LEU A N 1
ATOM 3928 C CA . LEU A 1 524 ? 6.720 -28.860 -83.291 1.00 30.75 524 LEU A CA 1
ATOM 3929 C C . LEU A 1 524 ? 5.954 -29.804 -84.223 1.00 30.75 524 LEU A C 1
ATOM 3931 O O . LEU A 1 524 ? 4.888 -30.314 -83.879 1.00 30.75 524 LEU A O 1
ATOM 3935 N N . ALA A 1 525 ? 6.514 -30.042 -85.409 1.00 31.09 525 ALA A N 1
ATOM 3936 C CA . ALA A 1 525 ? 6.081 -31.130 -86.281 1.00 31.09 525 ALA A CA 1
ATOM 3937 C C . ALA A 1 525 ? 6.596 -32.485 -85.736 1.00 31.09 525 ALA A C 1
ATOM 3939 O O . ALA A 1 525 ? 7.715 -32.541 -85.219 1.00 31.09 525 ALA A O 1
ATOM 3940 N N . PRO A 1 526 ? 5.811 -33.576 -85.821 1.00 46.62 526 PRO A N 1
ATOM 3941 C CA . PRO A 1 526 ? 6.151 -34.846 -85.184 1.00 46.62 526 PRO A CA 1
ATOM 3942 C C . PRO A 1 526 ? 7.135 -35.689 -86.010 1.00 46.62 526 PRO A C 1
ATOM 3944 O O . PRO A 1 526 ? 7.071 -35.721 -87.237 1.00 46.62 526 PRO A O 1
ATOM 3947 N N . GLY A 1 527 ? 8.001 -36.429 -85.312 1.00 31.45 527 GLY A N 1
ATOM 3948 C CA . GLY A 1 527 ? 9.012 -37.308 -85.902 1.00 31.45 527 GLY A CA 1
ATOM 3949 C C . GLY A 1 527 ? 9.545 -38.327 -84.895 1.00 31.45 527 GLY A C 1
ATOM 3950 O O . GLY A 1 527 ? 10.573 -38.102 -84.273 1.00 31.45 527 GLY A O 1
ATOM 3951 N N . GLU A 1 528 ? 8.758 -39.389 -84.721 1.00 35.50 528 GLU A N 1
ATOM 3952 C CA . GLU A 1 528 ? 9.123 -40.811 -84.582 1.00 35.50 528 GLU A CA 1
ATOM 3953 C C . GLU A 1 528 ? 10.377 -41.255 -83.794 1.00 35.50 528 GLU A C 1
ATOM 3955 O O . GLU A 1 528 ? 11.505 -40.803 -83.972 1.00 35.50 528 GLU A O 1
ATOM 3960 N N . SER A 1 529 ? 10.173 -42.274 -82.957 1.00 48.38 529 SER A N 1
ATOM 3961 C CA . SER A 1 529 ? 11.203 -42.934 -82.156 1.00 48.38 529 SER A CA 1
ATOM 3962 C C . SER A 1 529 ? 11.903 -44.073 -82.905 1.00 48.38 529 SER A C 1
ATOM 3964 O O . SER A 1 529 ? 11.263 -44.831 -83.630 1.00 48.38 529 SER A O 1
ATOM 3966 N N . THR A 1 530 ? 13.196 -44.301 -82.635 1.00 35.81 530 THR A N 1
ATOM 3967 C CA . THR A 1 530 ? 13.761 -45.668 -82.535 1.00 35.81 530 THR A CA 1
ATOM 3968 C C . THR A 1 530 ? 15.189 -45.714 -81.970 1.00 35.81 530 THR A C 1
ATOM 3970 O O . THR A 1 530 ? 16.079 -44.999 -82.415 1.00 35.81 530 THR A O 1
ATOM 3973 N N . GLY A 1 531 ? 15.435 -46.677 -81.072 1.00 40.31 531 GLY A N 1
ATOM 3974 C CA . GLY A 1 531 ? 16.734 -47.358 -80.967 1.00 40.31 531 GLY A CA 1
ATOM 3975 C C . GLY A 1 531 ? 17.747 -46.867 -79.920 1.00 40.31 531 GLY A C 1
ATOM 3976 O O . GLY A 1 531 ? 18.240 -45.742 -79.953 1.00 40.31 531 GLY A O 1
ATOM 3977 N N . LEU A 1 532 ? 18.217 -47.813 -79.096 1.00 45.31 532 LEU A N 1
ATOM 3978 C CA . LEU A 1 532 ? 19.371 -47.701 -78.182 1.00 45.31 532 LEU A CA 1
ATOM 3979 C C . LEU A 1 532 ? 20.743 -47.549 -78.889 1.00 45.31 532 LEU A C 1
ATOM 3981 O O . LEU A 1 532 ? 21.781 -47.774 -78.275 1.00 45.31 532 LEU A O 1
ATOM 3985 N N . ALA A 1 533 ? 20.764 -47.136 -80.159 1.00 47.38 533 ALA A N 1
ATOM 3986 C CA . ALA A 1 533 ? 21.976 -46.784 -80.903 1.00 47.38 533 ALA A CA 1
ATOM 3987 C C . ALA A 1 533 ? 22.185 -45.259 -81.007 1.00 47.38 533 ALA A C 1
ATOM 3989 O O . ALA A 1 533 ? 23.325 -44.799 -81.031 1.00 47.38 533 ALA A O 1
ATOM 3990 N N . GLY A 1 534 ? 21.107 -44.460 -81.021 1.00 45.53 534 GLY A N 1
ATOM 3991 C CA . GLY A 1 534 ? 21.200 -43.006 -81.213 1.00 45.53 534 GLY A CA 1
ATOM 3992 C C . GLY A 1 534 ? 21.896 -42.276 -80.059 1.00 45.53 534 GLY A C 1
ATOM 3993 O O . GLY A 1 534 ? 22.752 -41.423 -80.289 1.00 45.53 534 GLY A O 1
ATOM 3994 N N . TRP A 1 535 ? 21.585 -42.658 -78.814 1.00 47.31 535 TRP A N 1
ATOM 3995 C CA . TRP A 1 535 ? 22.085 -41.984 -77.607 1.00 47.31 535 TRP A CA 1
ATOM 3996 C C . TRP A 1 535 ? 23.621 -41.998 -77.477 1.00 47.31 535 TRP A C 1
ATOM 3998 O O . TRP A 1 535 ? 24.214 -40.983 -77.104 1.00 47.31 535 TRP A O 1
ATOM 4008 N N . MET A 1 536 ? 24.282 -43.100 -77.857 1.00 44.09 536 MET A N 1
ATOM 4009 C CA . MET A 1 536 ? 25.749 -43.203 -77.848 1.00 44.09 536 MET A CA 1
ATOM 4010 C C . MET A 1 536 ? 26.413 -42.285 -78.884 1.00 44.09 536 MET A C 1
ATOM 4012 O O . MET A 1 536 ? 27.468 -41.718 -78.604 1.00 44.09 536 MET A O 1
ATOM 4016 N N . ALA A 1 537 ? 25.789 -42.088 -80.051 1.00 51.44 537 ALA A N 1
ATOM 4017 C CA . ALA A 1 537 ? 26.294 -41.173 -81.076 1.00 51.44 537 ALA A CA 1
ATOM 4018 C C . ALA A 1 537 ? 26.118 -39.696 -80.673 1.00 51.44 537 ALA A C 1
ATOM 4020 O O . ALA A 1 537 ? 27.006 -38.878 -80.915 1.00 51.44 537 ALA A O 1
ATOM 4021 N N . SER A 1 538 ? 25.010 -39.346 -80.006 1.00 53.88 538 SER A N 1
ATOM 4022 C CA . SER A 1 538 ? 24.809 -37.989 -79.476 1.00 53.88 538 SER A CA 1
ATOM 4023 C C . SER A 1 538 ? 25.746 -37.641 -78.315 1.00 53.88 538 SER A C 1
ATOM 4025 O O . SER A 1 538 ? 26.155 -36.487 -78.207 1.00 53.88 538 SER A O 1
ATOM 4027 N N . ALA A 1 539 ? 26.117 -38.615 -77.475 1.00 51.12 539 ALA A N 1
ATOM 4028 C CA . ALA A 1 539 ? 26.974 -38.380 -76.312 1.00 51.12 539 ALA A CA 1
ATOM 4029 C C . ALA A 1 539 ? 28.391 -37.922 -76.704 1.00 51.12 539 ALA A C 1
ATOM 4031 O O . ALA A 1 539 ? 28.890 -36.939 -76.160 1.00 51.12 539 ALA A O 1
ATOM 4032 N N . TRP A 1 540 ? 29.017 -38.574 -77.691 1.00 47.12 540 TRP A N 1
ATOM 4033 C CA . TRP A 1 540 ? 30.359 -38.190 -78.152 1.00 47.12 540 TRP A CA 1
ATOM 4034 C C . TRP A 1 540 ? 30.393 -36.806 -78.810 1.00 47.12 540 TRP A C 1
ATOM 4036 O O . TRP A 1 540 ? 31.301 -36.023 -78.538 1.00 47.12 540 TRP A O 1
ATOM 4046 N N . ARG A 1 541 ? 29.363 -36.448 -79.592 1.00 53.81 541 ARG A N 1
ATOM 4047 C CA . ARG A 1 541 ? 29.278 -35.119 -80.222 1.00 53.81 541 ARG A CA 1
ATOM 4048 C C . ARG A 1 541 ? 29.030 -33.980 -79.219 1.00 53.81 541 ARG A C 1
ATOM 4050 O O . ARG A 1 541 ? 29.286 -32.827 -79.551 1.00 53.81 541 ARG A O 1
ATOM 4057 N N . LEU A 1 542 ? 28.551 -34.277 -78.006 1.00 49.09 542 LEU A N 1
ATOM 4058 C CA . LEU A 1 542 ? 28.479 -33.293 -76.918 1.00 49.09 542 LEU A CA 1
ATOM 4059 C C . LEU A 1 542 ? 29.870 -32.971 -76.342 1.00 49.09 542 LEU A C 1
ATOM 4061 O O . LEU A 1 542 ? 30.132 -31.823 -75.990 1.00 49.09 542 LEU A O 1
ATOM 4065 N N . GLY A 1 543 ? 30.754 -33.971 -76.255 1.00 51.84 543 GLY A N 1
ATOM 4066 C CA . GLY A 1 543 ? 32.080 -33.828 -75.648 1.00 51.84 543 GLY A CA 1
ATOM 4067 C C . GLY A 1 543 ? 33.013 -32.904 -76.433 1.00 51.84 543 GLY A C 1
ATOM 4068 O O . GLY A 1 543 ? 33.637 -32.023 -75.848 1.00 51.84 543 GLY A O 1
ATOM 4069 N N . GLU A 1 544 ? 33.073 -33.059 -77.758 1.00 50.56 544 GLU A N 1
ATOM 4070 C CA . GLU A 1 544 ? 33.961 -32.244 -78.605 1.00 50.56 544 GLU A CA 1
ATOM 4071 C C . GLU A 1 544 ? 33.508 -30.779 -78.716 1.00 50.56 544 GLU A C 1
ATOM 4073 O O . GLU A 1 544 ? 34.350 -29.888 -78.807 1.00 50.56 544 GLU A O 1
ATOM 4078 N N . ALA A 1 545 ? 32.199 -30.506 -78.639 1.00 53.09 545 ALA A N 1
ATOM 4079 C CA . ALA A 1 545 ? 31.674 -29.139 -78.635 1.00 53.09 545 ALA A CA 1
ATOM 4080 C C . ALA A 1 545 ? 31.994 -28.396 -77.323 1.00 53.09 545 ALA A C 1
ATOM 4082 O O . ALA A 1 545 ? 32.452 -27.256 -77.348 1.00 53.09 545 ALA A O 1
ATOM 4083 N N . LEU A 1 546 ? 31.819 -29.055 -76.170 1.00 52.16 546 LEU A N 1
ATOM 4084 C CA . LEU A 1 546 ? 32.073 -28.451 -74.854 1.00 52.16 546 LEU A CA 1
ATOM 4085 C C . LEU A 1 546 ? 33.565 -28.213 -74.557 1.00 52.16 546 LEU A C 1
ATOM 4087 O O . LEU A 1 546 ? 33.891 -27.387 -73.708 1.00 52.16 546 LEU A O 1
ATOM 4091 N N . ALA A 1 547 ? 34.475 -28.908 -75.244 1.00 52.22 547 ALA A N 1
ATOM 4092 C CA . ALA A 1 547 ? 35.915 -28.753 -75.042 1.00 52.22 547 ALA A CA 1
ATOM 4093 C C . ALA A 1 547 ? 36.510 -27.487 -75.693 1.00 52.22 547 ALA A C 1
ATOM 4095 O O . ALA A 1 547 ? 37.579 -27.041 -75.274 1.00 52.22 547 ALA A O 1
ATOM 4096 N N . ALA A 1 548 ? 35.853 -26.918 -76.713 1.00 52.19 548 ALA A N 1
ATOM 4097 C CA . ALA A 1 548 ? 36.402 -25.818 -77.510 1.00 52.19 548 ALA A CA 1
ATOM 4098 C C . ALA A 1 548 ? 36.066 -24.424 -76.947 1.00 52.19 548 ALA A C 1
ATOM 4100 O O . ALA A 1 548 ? 36.973 -23.613 -76.752 1.00 52.19 548 ALA A O 1
ATOM 4101 N N . ASP A 1 549 ? 34.791 -24.150 -76.649 1.00 53.09 549 ASP A N 1
ATOM 4102 C CA . ASP A 1 549 ? 34.344 -22.802 -76.254 1.00 53.09 549 ASP A CA 1
ATOM 4103 C C . ASP A 1 549 ? 34.779 -22.423 -74.824 1.00 53.09 549 ASP A C 1
ATOM 4105 O O . ASP A 1 549 ? 35.245 -21.307 -74.579 1.00 53.09 549 ASP A O 1
ATOM 4109 N N . VAL A 1 550 ? 34.723 -23.372 -73.879 1.00 56.38 550 VAL A N 1
ATOM 4110 C CA . VAL A 1 550 ? 34.990 -23.124 -72.445 1.00 56.38 550 VAL A CA 1
ATOM 4111 C C . VAL A 1 550 ? 36.403 -22.578 -72.194 1.00 56.38 550 VAL A C 1
ATOM 4113 O O . VAL A 1 550 ? 36.603 -21.745 -71.307 1.00 56.38 550 VAL A O 1
ATOM 4116 N N . TRP A 1 551 ? 37.399 -22.983 -72.990 1.00 49.62 551 TRP A N 1
ATOM 4117 C CA . TRP A 1 551 ? 38.774 -22.492 -72.829 1.00 49.62 551 TRP A CA 1
ATOM 4118 C C . TRP A 1 551 ? 38.935 -21.007 -73.197 1.00 49.62 551 TRP A C 1
ATOM 4120 O O . TRP A 1 551 ? 39.872 -20.358 -72.723 1.00 49.62 551 TRP A O 1
ATOM 4130 N N . HIS A 1 552 ? 38.028 -20.447 -74.007 1.00 51.66 552 HIS A N 1
ATOM 4131 C CA . HIS A 1 552 ? 38.118 -19.055 -74.442 1.00 51.66 552 HIS A CA 1
ATOM 4132 C C . HIS A 1 552 ? 37.356 -18.069 -73.536 1.00 51.66 552 HIS A C 1
ATOM 4134 O O . HIS A 1 552 ? 37.763 -16.907 -73.450 1.00 51.66 552 HIS A O 1
ATOM 4140 N N . GLU A 1 553 ? 36.331 -18.524 -72.804 1.00 52.09 553 GLU A N 1
ATOM 4141 C CA . GLU A 1 553 ? 35.609 -17.713 -71.805 1.00 52.09 553 GLU A CA 1
ATOM 4142 C C . GLU A 1 553 ? 36.324 -17.649 -70.446 1.00 52.09 553 GLU A C 1
ATOM 4144 O O . GLU A 1 553 ? 36.405 -16.582 -69.837 1.00 52.09 553 GLU A O 1
ATOM 4149 N N . VAL A 1 554 ? 36.949 -18.741 -69.985 1.00 50.03 554 VAL A N 1
ATOM 4150 C CA . VAL A 1 554 ? 37.689 -18.759 -68.701 1.00 50.03 554 VAL A CA 1
ATOM 4151 C C . VAL A 1 554 ? 38.805 -17.698 -68.651 1.00 50.03 554 VAL A C 1
ATOM 4153 O O . VAL A 1 554 ? 39.197 -17.248 -67.574 1.00 50.03 554 VAL A O 1
ATOM 4156 N N . ARG A 1 555 ? 39.303 -17.239 -69.809 1.00 51.47 555 ARG A N 1
ATOM 4157 C CA . ARG A 1 555 ? 40.392 -16.255 -69.902 1.00 51.47 555 ARG A CA 1
ATOM 4158 C C . ARG A 1 555 ? 39.950 -14.783 -69.885 1.00 51.47 555 ARG A C 1
ATOM 4160 O O . ARG A 1 555 ? 40.817 -13.917 -69.797 1.00 51.47 555 ARG A O 1
ATOM 4167 N N . THR A 1 556 ? 38.651 -14.479 -69.932 1.00 52.22 556 THR A N 1
ATOM 4168 C CA . THR A 1 556 ? 38.126 -13.106 -69.741 1.00 52.22 556 THR A CA 1
ATOM 4169 C C . THR A 1 556 ? 37.664 -12.844 -68.303 1.00 52.22 556 THR A C 1
ATOM 4171 O O . THR A 1 556 ? 37.502 -11.690 -67.908 1.00 52.22 556 THR A O 1
ATOM 4174 N N . LEU A 1 557 ? 37.527 -13.896 -67.491 1.00 47.47 557 LEU A N 1
ATOM 4175 C CA . LEU A 1 557 ? 36.942 -13.873 -66.146 1.00 47.47 557 LEU A CA 1
ATOM 4176 C C . LEU A 1 557 ? 37.942 -13.560 -65.007 1.00 47.47 557 LEU A C 1
ATOM 4178 O O . LEU A 1 557 ? 37.741 -13.955 -63.862 1.00 47.47 557 LEU A O 1
ATOM 4182 N N . ILE A 1 558 ? 39.005 -12.800 -65.301 1.00 46.47 558 ILE A N 1
ATOM 4183 C CA . ILE A 1 558 ? 39.865 -12.166 -64.284 1.00 46.47 558 ILE A CA 1
ATOM 4184 C C . ILE A 1 558 ? 39.794 -10.646 -64.456 1.00 46.47 558 ILE A C 1
ATOM 4186 O O . ILE A 1 558 ? 40.673 -10.015 -65.044 1.00 46.47 558 ILE A O 1
ATOM 4190 N N . ARG A 1 559 ? 38.735 -10.048 -63.903 1.00 43.09 559 ARG A N 1
ATOM 4191 C CA . ARG A 1 559 ? 38.654 -8.607 -63.648 1.00 43.09 559 ARG A CA 1
ATOM 4192 C C . ARG A 1 559 ? 38.692 -8.395 -62.140 1.00 43.09 559 ARG A C 1
ATOM 4194 O O . ARG A 1 559 ? 37.790 -8.829 -61.435 1.00 43.09 559 ARG A O 1
ATOM 4201 N N . VAL A 1 560 ? 39.760 -7.772 -61.645 1.00 47.69 560 VAL A N 1
ATOM 4202 C CA . VAL A 1 560 ? 39.914 -7.492 -60.212 1.00 47.69 560 VAL A CA 1
ATOM 4203 C C . VAL A 1 560 ? 39.046 -6.290 -59.850 1.00 47.69 560 VAL A C 1
ATOM 4205 O O . VAL A 1 560 ? 39.377 -5.157 -60.191 1.00 47.69 560 VAL A O 1
ATOM 4208 N N . GLU A 1 561 ? 37.951 -6.551 -59.148 1.00 44.28 561 GLU A N 1
ATOM 4209 C CA . GLU A 1 561 ? 37.039 -5.554 -58.589 1.00 44.28 561 GLU A CA 1
ATOM 4210 C C . GLU A 1 561 ? 36.806 -5.893 -57.107 1.00 44.28 561 GLU A C 1
ATOM 4212 O O . GLU A 1 561 ? 36.766 -7.068 -56.735 1.00 44.28 561 GLU A O 1
ATOM 4217 N N . ARG A 1 562 ? 36.771 -4.883 -56.227 1.00 39.16 562 ARG A N 1
ATOM 4218 C CA . ARG A 1 562 ? 36.761 -5.104 -54.770 1.00 39.16 562 ARG A CA 1
ATOM 4219 C C . ARG A 1 562 ? 35.343 -5.367 -54.267 1.00 39.16 562 ARG A C 1
ATOM 4221 O O . ARG A 1 562 ? 34.499 -4.477 -54.288 1.00 39.16 562 ARG A O 1
ATOM 4228 N N . LEU A 1 563 ? 35.114 -6.585 -53.784 1.00 33.81 563 LEU A N 1
ATOM 4229 C CA . LEU A 1 563 ? 33.869 -7.017 -53.148 1.00 33.81 563 LEU A CA 1
ATOM 4230 C C . LEU A 1 563 ? 33.868 -6.669 -51.650 1.00 33.81 563 LEU A C 1
ATOM 4232 O O . LEU A 1 563 ? 34.061 -7.535 -50.803 1.00 33.81 563 LEU A O 1
ATOM 4236 N N . ASP A 1 564 ? 33.620 -5.398 -51.330 1.00 38.59 564 ASP A N 1
ATOM 4237 C CA . ASP A 1 564 ? 33.444 -4.916 -49.951 1.00 38.59 564 ASP A CA 1
ATOM 4238 C C . ASP A 1 564 ? 31.958 -4.948 -49.510 1.00 38.59 564 ASP A C 1
ATOM 4240 O O . ASP A 1 564 ? 31.387 -3.927 -49.119 1.00 38.59 564 ASP A O 1
ATOM 4244 N N . GLN A 1 565 ? 31.310 -6.123 -49.599 1.00 36.38 565 GLN A N 1
ATOM 4245 C CA . GLN A 1 565 ? 30.100 -6.491 -48.832 1.00 36.38 565 GLN A CA 1
ATOM 4246 C C . GLN A 1 565 ? 29.746 -7.984 -48.977 1.00 36.38 565 GLN A C 1
ATOM 4248 O O . GLN A 1 565 ? 30.053 -8.611 -49.988 1.00 36.38 565 GLN A O 1
ATOM 4253 N N . ALA A 1 566 ? 29.116 -8.557 -47.945 1.00 36.38 566 ALA A N 1
ATOM 4254 C CA . ALA A 1 566 ? 28.919 -10.002 -47.810 1.00 36.38 566 ALA A CA 1
ATOM 4255 C C . ALA A 1 566 ? 27.651 -10.547 -48.502 1.00 36.38 566 ALA A C 1
ATOM 4257 O O . ALA A 1 566 ? 26.578 -9.959 -48.403 1.00 36.38 566 ALA A O 1
ATOM 4258 N N . GLU A 1 567 ? 27.829 -11.706 -49.144 1.00 36.25 567 GLU A N 1
ATOM 4259 C CA . GLU A 1 567 ? 26.862 -12.751 -49.537 1.00 36.25 567 GLU A CA 1
ATOM 4260 C C . GLU A 1 567 ? 25.393 -12.358 -49.840 1.00 36.25 567 GLU A C 1
ATOM 4262 O O . GLU A 1 567 ? 24.583 -12.176 -48.926 1.00 36.25 567 GLU A O 1
ATOM 4267 N N . PRO A 1 568 ? 24.973 -12.367 -51.124 1.00 41.50 568 PRO A N 1
ATOM 4268 C CA . PRO A 1 568 ? 23.564 -12.273 -51.489 1.00 41.50 568 PRO A CA 1
ATOM 4269 C C . PRO A 1 568 ? 22.854 -13.623 -51.288 1.00 41.50 568 PRO A C 1
ATOM 4271 O O . PRO A 1 568 ? 22.861 -14.489 -52.164 1.00 41.50 568 PRO A O 1
ATOM 4274 N N . VAL A 1 569 ? 22.180 -13.793 -50.148 1.00 45.78 569 VAL A N 1
ATOM 4275 C CA . VAL A 1 569 ? 21.198 -14.876 -49.981 1.00 45.78 569 VAL A CA 1
ATOM 4276 C C . VAL A 1 569 ? 20.027 -14.621 -50.933 1.00 45.78 569 VAL A C 1
ATOM 4278 O O . VAL A 1 569 ? 19.284 -13.655 -50.767 1.00 45.78 569 VAL A O 1
ATOM 4281 N N . LEU A 1 570 ? 19.855 -15.494 -51.929 1.00 42.47 570 LEU A N 1
ATOM 4282 C CA . LEU A 1 570 ? 18.714 -15.462 -52.846 1.00 42.47 570 LEU A CA 1
ATOM 4283 C C . LEU A 1 570 ? 17.423 -15.767 -52.073 1.00 42.47 570 LEU A C 1
ATOM 4285 O O . LEU A 1 570 ? 17.120 -16.924 -51.780 1.00 42.47 570 LEU A O 1
ATOM 4289 N N . LEU A 1 571 ? 16.678 -14.716 -51.727 1.00 46.66 571 LEU A N 1
ATOM 4290 C CA . LEU A 1 571 ? 15.428 -14.834 -50.985 1.00 46.66 571 LEU A CA 1
ATOM 4291 C C . LEU A 1 571 ? 14.346 -15.513 -51.838 1.00 46.66 571 LEU A C 1
ATOM 4293 O O . LEU A 1 571 ? 14.119 -15.159 -52.995 1.00 46.66 571 LEU A O 1
ATOM 4297 N N . ALA A 1 572 ? 13.657 -16.493 -51.256 1.00 47.41 572 ALA A N 1
ATOM 4298 C CA . ALA A 1 572 ? 12.533 -17.167 -51.899 1.00 47.41 572 ALA A CA 1
ATOM 4299 C C . ALA A 1 572 ? 11.291 -16.247 -51.919 1.00 47.41 572 ALA A C 1
ATOM 4301 O O . ALA A 1 572 ? 11.125 -15.455 -50.991 1.00 47.41 572 ALA A O 1
ATOM 4302 N N . PRO A 1 573 ? 10.353 -16.375 -52.883 1.00 51.16 573 PRO A N 1
ATOM 4303 C CA . PRO A 1 573 ? 9.243 -15.421 -53.052 1.00 51.16 573 PRO A CA 1
ATOM 4304 C C . PRO A 1 573 ? 8.373 -15.152 -51.809 1.00 51.16 573 PRO A C 1
ATOM 4306 O O . PRO A 1 573 ? 7.826 -14.062 -51.666 1.00 51.16 573 PRO A O 1
ATOM 4309 N N . ALA A 1 574 ? 8.273 -16.104 -50.875 1.00 51.91 574 ALA A N 1
ATOM 4310 C CA . ALA A 1 574 ? 7.564 -15.920 -49.604 1.00 51.91 574 ALA A CA 1
ATOM 4311 C C . ALA A 1 574 ? 8.244 -14.914 -48.645 1.00 51.91 574 ALA A C 1
ATOM 4313 O O . ALA A 1 574 ? 7.591 -14.362 -47.761 1.00 51.91 574 ALA A O 1
ATOM 4314 N N . GLN A 1 575 ? 9.546 -14.662 -48.801 1.00 51.81 575 GLN A N 1
ATOM 4315 C CA . GLN A 1 575 ? 10.330 -13.792 -47.919 1.00 51.81 575 GLN A CA 1
ATOM 4316 C C . GLN A 1 575 ? 10.176 -12.302 -48.271 1.00 51.81 575 GLN A C 1
ATOM 4318 O O . GLN A 1 575 ? 10.299 -11.467 -47.378 1.00 51.81 575 GLN A O 1
ATOM 4323 N N . ASN A 1 576 ? 9.791 -11.954 -49.507 1.00 62.84 576 ASN A N 1
ATOM 4324 C CA . ASN A 1 576 ? 9.492 -10.565 -49.897 1.00 62.84 576 ASN A CA 1
ATOM 4325 C C . ASN A 1 576 ? 8.351 -9.965 -49.055 1.00 62.84 576 ASN A C 1
ATOM 4327 O O . ASN A 1 576 ? 8.414 -8.799 -48.665 1.00 62.84 576 ASN A O 1
ATOM 4331 N N . ALA A 1 577 ? 7.342 -10.772 -48.706 1.00 64.12 577 ALA A N 1
ATOM 4332 C CA . ALA A 1 577 ? 6.269 -10.364 -47.799 1.00 64.12 577 ALA A CA 1
ATOM 4333 C C . ALA A 1 577 ? 6.794 -10.074 -46.380 1.00 64.12 577 ALA A C 1
ATOM 4335 O O . ALA A 1 577 ? 6.440 -9.060 -45.786 1.00 64.12 577 ALA A O 1
ATOM 4336 N N . PHE A 1 578 ? 7.701 -10.907 -45.858 1.00 72.19 578 PHE A N 1
ATOM 4337 C CA . PHE A 1 578 ? 8.277 -10.730 -44.521 1.00 72.19 578 PHE A CA 1
ATOM 4338 C C . PHE A 1 578 ? 9.035 -9.399 -44.378 1.00 72.19 578 PHE A C 1
ATOM 4340 O O . PHE A 1 578 ? 8.925 -8.746 -43.341 1.00 72.19 578 PHE A O 1
ATOM 4347 N N . LEU A 1 579 ? 9.747 -8.947 -45.419 1.00 75.94 579 LEU A N 1
ATOM 4348 C CA . LEU A 1 579 ? 10.427 -7.642 -45.409 1.00 75.94 579 LEU A CA 1
ATOM 4349 C C . LEU A 1 579 ? 9.428 -6.472 -45.282 1.00 75.94 579 LEU A C 1
ATOM 4351 O O . LEU A 1 579 ? 9.681 -5.519 -44.544 1.00 75.94 579 LEU A O 1
ATOM 4355 N N . ARG A 1 580 ? 8.275 -6.565 -45.962 1.00 83.06 580 ARG A N 1
ATOM 4356 C CA . ARG A 1 580 ? 7.196 -5.561 -45.917 1.00 83.06 580 ARG A CA 1
ATOM 4357 C C . ARG A 1 580 ? 6.491 -5.551 -44.559 1.00 83.06 580 ARG A C 1
ATOM 4359 O O . ARG A 1 580 ? 6.307 -4.481 -43.984 1.00 83.06 580 ARG A O 1
ATOM 4366 N N . GLU A 1 581 ? 6.170 -6.720 -44.006 1.00 82.06 581 GLU A N 1
ATOM 4367 C CA . GLU A 1 581 ? 5.518 -6.826 -42.693 1.00 82.06 581 GLU A CA 1
ATOM 4368 C C . GLU A 1 581 ? 6.412 -6.331 -41.544 1.00 82.06 581 GLU A C 1
ATOM 4370 O O . GLU A 1 581 ? 5.928 -5.629 -40.659 1.00 82.06 581 GLU A O 1
ATOM 4375 N N . ASN A 1 582 ? 7.728 -6.582 -41.574 1.00 82.06 582 ASN A N 1
ATOM 4376 C CA . ASN A 1 582 ? 8.642 -6.016 -40.569 1.00 82.06 582 ASN A CA 1
ATOM 4377 C C . ASN A 1 582 ? 8.686 -4.478 -40.621 1.00 82.06 582 ASN A C 1
ATOM 4379 O O . ASN A 1 582 ? 8.697 -3.830 -39.573 1.00 82.06 582 ASN A O 1
ATOM 4383 N N . LEU A 1 583 ? 8.652 -3.883 -41.821 1.00 87.31 583 LEU A N 1
ATOM 4384 C CA . LEU A 1 583 ? 8.560 -2.429 -41.976 1.00 87.31 583 LEU A CA 1
ATOM 4385 C C . LEU A 1 583 ? 7.228 -1.888 -41.426 1.00 87.31 583 LEU A C 1
ATOM 4387 O O . LEU A 1 583 ? 7.234 -0.909 -40.680 1.00 87.31 583 LEU A O 1
ATOM 4391 N N . LYS A 1 584 ? 6.097 -2.548 -41.720 1.00 89.19 584 LYS A N 1
ATOM 4392 C CA . LYS A 1 584 ? 4.780 -2.186 -41.162 1.00 89.19 584 LYS A CA 1
ATOM 4393 C C . LYS A 1 584 ? 4.763 -2.238 -39.638 1.00 89.19 584 LYS A C 1
ATOM 4395 O O . LYS A 1 584 ? 4.274 -1.300 -39.016 1.00 89.19 584 LYS A O 1
ATOM 4400 N N . ILE A 1 585 ? 5.329 -3.289 -39.039 1.00 88.75 585 ILE A N 1
ATOM 4401 C CA . ILE A 1 585 ? 5.424 -3.434 -37.579 1.00 88.75 585 ILE A CA 1
ATOM 4402 C C . ILE A 1 585 ? 6.173 -2.242 -36.972 1.00 88.75 585 ILE A C 1
ATOM 4404 O O . ILE A 1 585 ? 5.651 -1.637 -36.042 1.00 88.75 585 ILE A O 1
ATOM 4408 N N . ARG A 1 586 ? 7.324 -1.837 -37.532 1.00 88.44 586 ARG A N 1
ATOM 4409 C CA . ARG A 1 586 ? 8.095 -0.678 -37.036 1.00 88.44 586 ARG A CA 1
ATOM 4410 C C . ARG A 1 586 ? 7.358 0.654 -37.194 1.00 88.44 586 ARG A C 1
ATOM 4412 O O . ARG A 1 586 ? 7.428 1.502 -36.310 1.00 88.44 586 ARG A O 1
ATOM 4419 N N . LEU A 1 587 ? 6.613 0.845 -38.284 1.00 91.31 587 LEU A N 1
ATOM 4420 C CA . LEU A 1 587 ? 5.778 2.041 -38.468 1.00 91.31 587 LEU A CA 1
ATOM 4421 C C . LEU A 1 587 ? 4.579 2.066 -37.502 1.00 91.31 587 LEU A C 1
ATOM 4423 O O . LEU A 1 587 ? 4.205 3.132 -37.012 1.00 91.31 587 LEU A O 1
ATOM 4427 N N . LEU A 1 588 ? 4.003 0.903 -37.181 1.00 90.44 588 LEU A N 1
ATOM 4428 C CA . LEU A 1 588 ? 2.936 0.760 -36.188 1.00 90.44 588 LEU A CA 1
ATOM 4429 C C . LEU A 1 588 ? 3.437 0.983 -34.756 1.00 90.44 588 LEU A C 1
ATOM 4431 O O . LEU A 1 588 ? 2.782 1.701 -34.003 1.00 90.44 588 LEU A O 1
ATOM 4435 N N . THR A 1 589 ? 4.594 0.436 -34.373 1.00 88.88 589 THR A N 1
ATOM 4436 C CA . THR A 1 589 ? 5.171 0.668 -33.039 1.00 88.88 589 THR A CA 1
ATOM 4437 C C . THR A 1 589 ? 5.640 2.112 -32.875 1.00 88.88 589 THR A C 1
ATOM 4439 O O . THR A 1 589 ? 5.332 2.714 -31.851 1.00 88.88 589 THR A O 1
ATOM 4442 N N . ALA A 1 590 ? 6.217 2.738 -33.910 1.00 89.25 590 ALA A N 1
ATOM 4443 C CA . ALA A 1 590 ? 6.484 4.179 -33.916 1.00 89.25 590 ALA A CA 1
ATOM 4444 C C . ALA A 1 590 ? 5.197 5.019 -33.758 1.00 89.25 590 ALA A C 1
ATOM 4446 O O . ALA A 1 590 ? 5.195 6.011 -33.029 1.00 89.25 590 ALA A O 1
ATOM 4447 N N . ARG A 1 591 ? 4.078 4.617 -34.382 1.00 89.81 591 ARG A N 1
ATOM 4448 C CA . ARG A 1 591 ? 2.772 5.284 -34.214 1.00 89.81 591 ARG A CA 1
ATOM 4449 C C . ARG A 1 591 ? 2.217 5.125 -32.797 1.00 89.81 591 ARG A C 1
ATOM 4451 O O . ARG A 1 591 ? 1.700 6.091 -32.242 1.00 89.81 591 ARG A O 1
ATOM 4458 N N . LEU A 1 592 ? 2.337 3.938 -32.203 1.00 84.19 592 LEU A N 1
ATOM 4459 C CA . LEU A 1 592 ? 1.933 3.688 -30.816 1.00 84.19 592 LEU A CA 1
ATOM 4460 C C . LEU A 1 592 ? 2.806 4.473 -29.827 1.00 84.19 592 LEU A C 1
ATOM 4462 O O . LEU A 1 592 ? 2.265 5.102 -28.923 1.00 84.19 592 LEU A O 1
ATOM 4466 N N . ALA A 1 593 ? 4.124 4.516 -30.039 1.00 83.44 593 ALA A N 1
ATOM 4467 C CA . ALA A 1 593 ? 5.057 5.308 -29.240 1.00 83.44 593 ALA A CA 1
ATOM 4468 C C . ALA A 1 593 ? 4.750 6.813 -29.323 1.00 83.44 593 ALA A C 1
ATOM 4470 O O . ALA A 1 593 ? 4.673 7.480 -28.295 1.00 83.44 593 ALA A O 1
ATOM 4471 N N . LEU A 1 594 ? 4.466 7.336 -30.523 1.00 85.00 594 LEU A N 1
ATOM 4472 C CA . LEU A 1 594 ? 4.022 8.719 -30.730 1.00 85.00 594 LEU A CA 1
ATOM 4473 C C . LEU A 1 594 ? 2.724 9.038 -29.964 1.00 85.00 594 LEU A C 1
ATOM 4475 O O . LEU A 1 594 ? 2.632 10.087 -29.327 1.00 85.00 594 LEU A O 1
ATOM 4479 N N . LEU A 1 595 ? 1.731 8.141 -30.001 1.00 81.31 595 LEU A N 1
ATOM 4480 C CA . LEU A 1 595 ? 0.470 8.297 -29.262 1.00 81.31 595 LEU A CA 1
ATOM 4481 C C . LEU A 1 595 ? 0.676 8.216 -27.738 1.00 81.31 595 LEU A C 1
ATOM 4483 O O . LEU A 1 595 ? 0.046 8.969 -27.000 1.00 81.31 595 LEU A O 1
ATOM 4487 N N . ALA A 1 596 ? 1.595 7.362 -27.280 1.00 74.88 596 ALA A N 1
ATOM 4488 C CA . ALA A 1 596 ? 2.027 7.252 -25.884 1.00 74.88 596 ALA A CA 1
ATOM 4489 C C . ALA A 1 596 ? 3.025 8.350 -25.449 1.00 74.88 596 ALA A C 1
ATOM 4491 O O . ALA A 1 596 ? 3.451 8.364 -24.297 1.00 74.88 596 ALA A O 1
ATOM 4492 N N . ARG A 1 597 ? 3.403 9.266 -26.356 1.00 73.25 597 ARG A N 1
ATOM 4493 C CA . ARG A 1 597 ? 4.420 10.324 -26.173 1.00 73.25 597 ARG A CA 1
ATOM 4494 C C . ARG A 1 597 ? 5.833 9.814 -25.822 1.00 73.25 597 ARG A C 1
ATOM 4496 O O . ARG A 1 597 ? 6.678 10.598 -25.390 1.00 73.25 597 ARG A O 1
ATOM 4503 N N . ASP A 1 598 ? 6.128 8.538 -26.075 1.00 74.88 598 ASP A N 1
ATOM 4504 C CA . ASP A 1 598 ? 7.467 7.958 -25.927 1.00 74.88 598 ASP A CA 1
ATOM 4505 C C . ASP A 1 598 ? 8.355 8.320 -27.126 1.00 74.88 598 ASP A C 1
ATOM 4507 O O . ASP A 1 598 ? 8.422 7.622 -28.144 1.00 74.88 598 ASP A O 1
ATOM 4511 N N . GLY A 1 599 ? 9.083 9.426 -26.978 1.00 78.62 599 GLY A N 1
ATOM 4512 C CA . GLY A 1 599 ? 10.046 9.880 -27.973 1.00 78.62 599 GLY A CA 1
ATOM 4513 C C . GLY A 1 599 ? 11.238 8.950 -28.194 1.00 78.62 599 GLY A C 1
ATOM 4514 O O . GLY A 1 599 ? 11.782 8.944 -29.295 1.00 78.62 599 GLY A O 1
ATOM 4515 N N . ARG A 1 600 ? 11.645 8.139 -27.205 1.00 81.56 600 ARG A N 1
ATOM 4516 C CA . ARG A 1 600 ? 12.798 7.233 -27.361 1.00 81.56 600 ARG A CA 1
ATOM 4517 C C . ARG A 1 600 ? 12.440 6.060 -28.261 1.00 81.56 600 ARG A C 1
ATOM 4519 O O . ARG A 1 600 ? 13.185 5.775 -29.197 1.00 81.56 600 ARG A O 1
ATOM 4526 N N . THR A 1 601 ? 11.296 5.423 -28.023 1.00 83.56 601 THR A N 1
ATOM 4527 C CA . THR A 1 601 ? 10.822 4.325 -28.880 1.00 83.56 601 THR A CA 1
ATOM 4528 C C . THR A 1 601 ? 10.430 4.839 -30.268 1.00 83.56 601 THR A C 1
ATOM 4530 O O . THR A 1 601 ? 10.801 4.223 -31.264 1.00 83.56 601 THR A O 1
ATOM 4533 N N . TYR A 1 602 ? 9.792 6.015 -30.362 1.00 88.06 602 TYR A N 1
ATOM 4534 C CA . TYR A 1 602 ? 9.492 6.676 -31.641 1.00 88.06 602 TYR A CA 1
ATOM 4535 C C . TYR A 1 602 ? 10.752 6.917 -32.493 1.00 88.06 602 TYR A C 1
ATOM 4537 O O . TYR A 1 602 ? 10.789 6.527 -33.661 1.00 88.06 602 TYR A O 1
ATOM 4545 N N . GLU A 1 603 ? 11.806 7.509 -31.917 1.00 88.06 603 GLU A N 1
ATOM 4546 C CA . GLU A 1 603 ? 13.075 7.731 -32.622 1.00 88.06 603 GLU A CA 1
ATOM 4547 C C . GLU A 1 603 ? 13.762 6.410 -33.005 1.00 88.06 603 GLU A C 1
ATOM 4549 O O . GLU A 1 603 ? 14.244 6.270 -34.131 1.00 88.06 603 GLU A O 1
ATOM 4554 N N . ALA A 1 604 ? 13.787 5.426 -32.099 1.00 85.94 604 ALA A N 1
ATOM 4555 C CA . ALA A 1 604 ? 14.447 4.142 -32.324 1.00 85.94 604 ALA A CA 1
ATOM 4556 C C . ALA A 1 604 ? 13.768 3.297 -33.417 1.00 85.94 604 ALA A C 1
ATOM 4558 O O . ALA A 1 604 ? 14.463 2.670 -34.223 1.00 85.94 604 ALA A O 1
ATOM 4559 N N . ASP A 1 605 ? 12.435 3.276 -33.472 1.00 90.25 605 ASP A N 1
ATOM 4560 C CA . ASP A 1 605 ? 11.698 2.548 -34.508 1.00 90.25 605 ASP A CA 1
ATOM 4561 C C . ASP A 1 605 ? 11.704 3.277 -35.854 1.00 90.25 605 ASP A C 1
ATOM 4563 O O . ASP A 1 605 ? 11.802 2.613 -36.886 1.00 90.25 605 ASP A O 1
ATOM 4567 N N . LEU A 1 606 ? 11.703 4.617 -35.883 1.00 92.00 606 LEU A N 1
ATOM 4568 C CA . LEU A 1 606 ? 11.901 5.369 -37.128 1.00 92.00 606 LEU A CA 1
ATOM 4569 C C . LEU A 1 606 ? 13.308 5.180 -37.706 1.00 92.00 606 LEU A C 1
ATOM 4571 O O . LEU A 1 606 ? 13.442 4.952 -38.910 1.00 92.00 606 LEU A O 1
ATOM 4575 N N . ALA A 1 607 ? 14.348 5.212 -36.869 1.00 89.62 607 ALA A N 1
ATOM 4576 C CA . ALA A 1 607 ? 15.718 4.949 -37.304 1.00 89.62 607 ALA A CA 1
ATOM 4577 C C . ALA A 1 607 ? 15.874 3.514 -37.844 1.00 89.62 607 ALA A C 1
ATOM 4579 O O . ALA A 1 607 ? 16.514 3.308 -38.878 1.00 89.62 607 ALA A O 1
ATOM 4580 N N . GLN A 1 608 ? 15.233 2.527 -37.203 1.00 88.06 608 GLN A N 1
ATOM 4581 C CA . GLN A 1 608 ? 15.181 1.151 -37.703 1.00 88.06 608 GLN A CA 1
ATOM 4582 C C . GLN A 1 608 ? 14.388 1.033 -39.010 1.00 88.06 608 GLN A C 1
ATOM 4584 O O . GLN A 1 608 ? 14.880 0.409 -39.947 1.00 88.06 608 GLN A O 1
ATOM 4589 N N . ALA A 1 609 ? 13.203 1.644 -39.113 1.00 90.88 609 ALA A N 1
ATOM 4590 C CA . ALA A 1 609 ? 12.400 1.653 -40.337 1.00 90.88 609 ALA A CA 1
ATOM 4591 C C . ALA A 1 609 ? 13.177 2.272 -41.508 1.00 90.88 609 ALA A C 1
ATOM 4593 O O . ALA A 1 609 ? 13.223 1.695 -42.595 1.00 90.88 609 ALA A O 1
ATOM 4594 N N . ARG A 1 610 ? 13.872 3.393 -41.275 1.00 91.62 610 ARG A N 1
ATOM 4595 C CA . ARG A 1 610 ? 14.759 4.003 -42.267 1.00 91.62 610 ARG A CA 1
ATOM 4596 C C . ARG A 1 610 ? 15.901 3.068 -42.663 1.00 91.62 610 ARG A C 1
ATOM 4598 O O . ARG A 1 610 ? 16.079 2.842 -43.854 1.00 91.62 610 ARG A O 1
ATOM 4605 N N . ALA A 1 611 ? 16.634 2.493 -41.709 1.00 86.81 611 ALA A N 1
ATOM 4606 C CA . ALA A 1 611 ? 17.735 1.573 -42.007 1.00 86.81 611 ALA A CA 1
ATOM 4607 C C . ALA A 1 611 ? 17.271 0.315 -42.772 1.00 86.81 611 ALA A C 1
ATOM 4609 O O . ALA A 1 611 ? 18.001 -0.202 -43.616 1.00 86.81 611 ALA A O 1
ATOM 4610 N N . TRP A 1 612 ? 16.044 -0.155 -42.525 1.00 86.25 612 TRP A N 1
ATOM 4611 C CA . TRP A 1 612 ? 15.409 -1.230 -43.292 1.00 86.25 612 TRP A CA 1
ATOM 4612 C C . TRP A 1 612 ? 15.102 -0.821 -44.737 1.00 86.25 612 TRP A C 1
ATOM 4614 O O . TRP A 1 612 ? 15.416 -1.573 -45.662 1.00 86.25 612 TRP A O 1
ATOM 4624 N N . VAL A 1 613 ? 14.545 0.375 -44.953 1.00 87.62 613 VAL A N 1
ATOM 4625 C CA . VAL A 1 613 ? 14.294 0.897 -46.307 1.00 87.62 613 VAL A CA 1
ATOM 4626 C C . VAL A 1 613 ? 15.610 1.155 -47.055 1.00 87.62 613 VAL A C 1
ATOM 4628 O O . VAL A 1 613 ? 15.729 0.752 -48.207 1.00 87.62 613 VAL A O 1
ATOM 4631 N N . GLU A 1 614 ? 16.625 1.724 -46.395 1.00 87.31 614 GLU A N 1
ATOM 4632 C CA . GLU A 1 614 ? 17.958 1.984 -46.971 1.00 87.31 614 GLU A CA 1
ATOM 4633 C C . GLU A 1 614 ? 18.741 0.691 -47.307 1.00 87.31 614 GLU A C 1
ATOM 4635 O O . GLU A 1 614 ? 19.664 0.747 -48.118 1.00 87.31 614 GLU A O 1
ATOM 4640 N N . ARG A 1 615 ? 18.377 -0.471 -46.731 1.00 82.75 615 ARG A N 1
ATOM 4641 C CA . ARG A 1 615 ? 19.077 -1.760 -46.928 1.00 82.75 615 ARG A CA 1
ATOM 4642 C C . ARG A 1 615 ? 18.391 -2.745 -47.886 1.00 82.75 615 ARG A C 1
ATOM 4644 O O . ARG A 1 615 ? 19.095 -3.539 -48.507 1.00 82.75 615 ARG A O 1
ATOM 4651 N N . PHE A 1 616 ? 17.058 -2.753 -47.980 1.00 82.38 616 PHE A N 1
ATOM 4652 C CA . PHE A 1 616 ? 16.314 -3.829 -48.670 1.00 82.38 616 PHE A CA 1
ATOM 4653 C C . PHE A 1 616 ? 15.408 -3.374 -49.834 1.00 82.38 616 PHE A C 1
ATOM 4655 O O . PHE A 1 616 ? 14.961 -4.210 -50.624 1.00 82.38 616 PHE A O 1
ATOM 4662 N N . PHE A 1 617 ? 15.144 -2.073 -49.974 1.00 85.69 617 PHE A N 1
ATOM 4663 C CA . PHE A 1 617 ? 14.293 -1.500 -51.028 1.00 85.69 617 PHE A CA 1
ATOM 4664 C C . PHE A 1 617 ? 15.151 -0.760 -52.064 1.00 85.69 617 PHE A C 1
ATOM 4666 O O . PHE A 1 617 ? 16.264 -0.353 -51.741 1.00 85.69 617 PHE A O 1
ATOM 4673 N N . ASP A 1 618 ? 14.690 -0.614 -53.313 1.00 85.88 618 ASP A N 1
ATOM 4674 C CA . ASP A 1 618 ? 15.531 -0.020 -54.371 1.00 85.88 618 ASP A CA 1
ATOM 4675 C C . ASP A 1 618 ? 15.742 1.493 -54.141 1.00 85.88 618 ASP A C 1
ATOM 4677 O O . ASP A 1 618 ? 14.797 2.271 -54.315 1.00 85.88 618 ASP A O 1
ATOM 4681 N N . PRO A 1 619 ? 16.966 1.967 -53.821 1.00 81.62 619 PRO A N 1
ATOM 4682 C CA . PRO A 1 619 ? 17.226 3.388 -53.607 1.00 81.62 619 PRO A CA 1
ATOM 4683 C C . PRO A 1 619 ? 17.133 4.225 -54.895 1.00 81.62 619 PRO A C 1
ATOM 4685 O O . PRO A 1 619 ? 17.264 5.448 -54.828 1.00 81.62 619 PRO A O 1
ATOM 4688 N N . ARG A 1 620 ? 16.943 3.611 -56.070 1.00 82.31 620 ARG A N 1
ATOM 4689 C CA . ARG A 1 620 ? 16.781 4.307 -57.357 1.00 82.31 620 ARG A CA 1
ATOM 4690 C C . ARG A 1 620 ? 15.328 4.668 -57.667 1.00 82.31 620 ARG A C 1
ATOM 4692 O O . ARG A 1 620 ? 15.104 5.521 -58.524 1.00 82.31 620 ARG A O 1
ATOM 4699 N N . ASP A 1 621 ? 14.351 4.067 -56.986 1.00 88.56 621 ASP A N 1
ATOM 4700 C CA . ASP A 1 621 ? 12.935 4.360 -57.217 1.00 88.56 621 ASP A CA 1
ATOM 4701 C C . ASP A 1 621 ? 12.466 5.633 -56.484 1.00 88.56 621 ASP A C 1
ATOM 4703 O O . ASP A 1 621 ? 12.777 5.889 -55.316 1.00 88.56 621 ASP A O 1
ATOM 4707 N N . ALA A 1 622 ? 11.655 6.436 -57.177 1.00 87.25 622 ALA A N 1
ATOM 4708 C CA . ALA A 1 622 ? 11.178 7.723 -56.678 1.00 87.25 622 ALA A CA 1
ATOM 4709 C C . ALA A 1 622 ? 10.235 7.606 -55.462 1.00 87.25 622 ALA A C 1
ATOM 4711 O O . ALA A 1 622 ? 10.147 8.541 -54.665 1.00 87.25 622 ALA A O 1
ATOM 4712 N N . ARG A 1 623 ? 9.535 6.476 -55.286 1.00 87.69 623 ARG A N 1
ATOM 4713 C CA . ARG A 1 623 ? 8.647 6.223 -54.136 1.00 87.69 623 ARG A CA 1
ATOM 4714 C C . ARG A 1 623 ? 9.472 5.900 -52.894 1.00 87.69 623 ARG A C 1
ATOM 4716 O O . ARG A 1 623 ? 9.153 6.400 -51.819 1.00 87.69 623 ARG A O 1
ATOM 4723 N N . VAL A 1 624 ? 10.542 5.117 -53.057 1.00 89.06 624 VAL A N 1
ATOM 4724 C CA . VAL A 1 624 ? 11.499 4.794 -51.985 1.00 89.06 624 VAL A CA 1
ATOM 4725 C C . VAL A 1 624 ? 12.210 6.063 -51.520 1.00 89.06 624 VAL A C 1
ATOM 4727 O O . VAL A 1 624 ? 12.232 6.344 -50.324 1.00 89.06 624 VAL A O 1
ATOM 4730 N N . GLN A 1 625 ? 12.687 6.901 -52.446 1.00 88.44 625 GLN A N 1
ATOM 4731 C CA . GLN A 1 625 ? 13.279 8.198 -52.097 1.00 88.44 625 GLN A CA 1
ATOM 4732 C C . GLN A 1 625 ? 12.282 9.152 -51.413 1.00 88.44 625 GLN A C 1
ATOM 4734 O O . GLN A 1 625 ? 12.645 9.835 -50.452 1.00 88.44 625 GLN A O 1
ATOM 4739 N N . ALA A 1 626 ? 11.011 9.169 -51.833 1.00 88.69 626 ALA A N 1
ATOM 4740 C CA . ALA A 1 626 ? 9.971 9.940 -51.148 1.00 88.69 626 ALA A CA 1
ATOM 4741 C C . ALA A 1 626 ? 9.718 9.437 -49.713 1.00 88.69 626 ALA A C 1
ATOM 4743 O O . ALA A 1 626 ? 9.677 10.247 -48.789 1.00 88.69 626 ALA A O 1
ATOM 4744 N N . ALA A 1 627 ? 9.615 8.119 -49.508 1.00 88.81 627 ALA A N 1
ATOM 4745 C CA . ALA A 1 627 ? 9.436 7.516 -48.186 1.00 88.81 627 ALA A CA 1
ATOM 4746 C C . ALA A 1 627 ? 10.645 7.769 -47.266 1.00 88.81 627 ALA A C 1
ATOM 4748 O O . ALA A 1 627 ? 10.467 8.159 -46.115 1.00 88.81 627 ALA A O 1
ATOM 4749 N N . LEU A 1 628 ? 11.875 7.636 -47.777 1.00 90.62 628 LEU A N 1
ATOM 4750 C CA . LEU A 1 628 ? 13.099 7.968 -47.038 1.00 90.62 628 LEU A CA 1
ATOM 4751 C C . LEU A 1 628 ? 13.176 9.450 -46.659 1.00 90.62 628 LEU A C 1
ATOM 4753 O O . LEU A 1 628 ? 13.665 9.779 -45.579 1.00 90.62 628 LEU A O 1
ATOM 4757 N N . THR A 1 629 ? 12.684 10.342 -47.520 1.00 91.25 629 THR A N 1
ATOM 4758 C CA . THR A 1 629 ? 12.598 11.777 -47.219 1.00 91.25 629 THR A CA 1
ATOM 4759 C C . THR A 1 629 ? 11.569 12.038 -46.119 1.00 91.25 629 THR A C 1
ATOM 4761 O O . THR A 1 629 ? 11.880 12.723 -45.148 1.00 91.25 629 THR A O 1
ATOM 4764 N N . GLU A 1 630 ? 10.371 11.454 -46.214 1.00 89.94 630 GLU A N 1
ATOM 4765 C CA . GLU A 1 630 ? 9.306 11.629 -45.218 1.00 89.94 630 GLU A CA 1
ATOM 4766 C C . GLU A 1 630 ? 9.716 11.054 -43.846 1.00 89.94 630 GLU A C 1
ATOM 4768 O O . GLU A 1 630 ? 9.599 11.755 -42.840 1.00 89.94 630 GLU A O 1
ATOM 4773 N N . LEU A 1 631 ? 10.341 9.868 -43.806 1.00 91.12 631 LEU A N 1
ATOM 4774 C CA . LEU A 1 631 ? 10.955 9.296 -42.596 1.00 91.12 631 LEU A CA 1
ATOM 4775 C C . LEU A 1 631 ? 12.005 10.231 -41.975 1.00 91.12 631 LEU A C 1
ATOM 4777 O O . LEU A 1 631 ? 11.947 10.485 -40.774 1.00 91.12 631 LEU A O 1
ATOM 4781 N N . LYS A 1 632 ? 12.908 10.815 -42.777 1.00 89.88 632 LYS A N 1
ATOM 4782 C CA . LYS A 1 632 ? 13.906 11.790 -42.291 1.00 89.88 632 LYS A CA 1
ATOM 4783 C C . LYS A 1 632 ? 13.254 13.063 -41.737 1.00 89.88 632 LYS A C 1
ATOM 4785 O O . LYS A 1 632 ? 13.755 13.616 -40.762 1.00 89.88 632 LYS A O 1
ATOM 4790 N N . THR A 1 633 ? 12.120 13.511 -42.289 1.00 88.94 633 THR A N 1
ATOM 4791 C CA . THR A 1 633 ? 11.367 14.637 -41.696 1.00 88.94 633 THR A CA 1
ATOM 4792 C C . THR A 1 633 ? 10.677 14.276 -40.380 1.00 88.94 633 THR A C 1
ATOM 4794 O O . THR A 1 633 ? 10.560 15.139 -39.518 1.00 88.94 633 THR A O 1
ATOM 4797 N N . LEU A 1 634 ? 10.258 13.020 -40.193 1.00 88.75 634 LEU A N 1
ATOM 4798 C CA . LEU A 1 634 ? 9.637 12.545 -38.951 1.00 88.75 634 LEU A CA 1
ATOM 4799 C C . LEU A 1 634 ? 10.680 12.299 -37.845 1.00 88.75 634 LEU A C 1
ATOM 4801 O O . LEU A 1 634 ? 10.452 12.691 -36.704 1.00 88.75 634 LEU A O 1
ATOM 4805 N N . GLU A 1 635 ? 11.849 11.754 -38.194 1.00 85.56 635 GLU A N 1
ATOM 4806 C CA . GLU A 1 635 ? 13.026 11.584 -37.318 1.00 85.56 635 GLU A CA 1
ATOM 4807 C C . GLU A 1 635 ? 13.617 12.937 -36.857 1.00 85.56 635 GLU A C 1
ATOM 4809 O O . GLU A 1 635 ? 14.206 13.046 -35.779 1.00 85.56 635 GLU A O 1
ATOM 4814 N N . ALA A 1 636 ? 13.431 13.998 -37.653 1.00 81.19 636 ALA A N 1
ATOM 4815 C CA . ALA A 1 636 ? 13.797 15.365 -37.285 1.00 81.19 636 ALA A CA 1
ATOM 4816 C C . ALA A 1 636 ? 12.826 16.016 -36.278 1.00 81.19 636 ALA A C 1
ATOM 4818 O O . ALA A 1 636 ? 13.232 16.923 -35.547 1.00 81.19 636 ALA A O 1
ATOM 4819 N N . VAL A 1 637 ? 11.567 15.563 -36.197 1.00 80.06 637 VAL A N 1
ATOM 4820 C CA . VAL A 1 637 ? 10.600 16.042 -35.194 1.00 80.06 637 VAL A CA 1
ATOM 4821 C C . VAL A 1 637 ? 10.855 15.318 -33.875 1.00 80.06 637 VAL A C 1
ATOM 4823 O O . VAL A 1 637 ? 10.308 14.255 -33.590 1.00 80.06 637 VAL A O 1
ATOM 4826 N N . ARG A 1 638 ? 11.729 15.914 -33.064 1.00 67.25 638 ARG A N 1
ATOM 4827 C CA . ARG A 1 638 ? 12.146 15.391 -31.761 1.00 67.25 638 ARG A CA 1
ATOM 4828 C C . ARG A 1 638 ? 11.003 15.455 -30.747 1.00 67.25 638 ARG A C 1
ATOM 4830 O O . ARG A 1 638 ? 10.726 16.515 -30.190 1.00 67.25 638 ARG A O 1
ATOM 4837 N N . VAL A 1 639 ? 10.382 14.307 -30.474 1.00 67.50 639 VAL A N 1
ATOM 4838 C CA . VAL A 1 639 ? 9.324 14.117 -29.462 1.00 67.50 639 VAL A CA 1
ATOM 4839 C C . VAL A 1 639 ? 9.943 14.138 -28.054 1.00 67.50 639 VAL A C 1
ATOM 4841 O O . VAL A 1 639 ? 9.995 13.140 -27.343 1.00 67.50 639 VAL A O 1
ATOM 4844 N N . ARG A 1 640 ? 10.487 15.289 -27.648 1.00 55.03 640 ARG A N 1
ATOM 4845 C CA . ARG A 1 640 ? 11.043 15.484 -26.305 1.00 55.03 640 ARG A CA 1
ATOM 4846 C C . ARG A 1 640 ? 9.928 15.818 -25.324 1.00 55.03 640 ARG A C 1
ATOM 4848 O O . ARG A 1 640 ? 9.579 16.983 -25.161 1.00 55.03 640 ARG A O 1
ATOM 4855 N N . TYR A 1 641 ? 9.406 14.799 -24.647 1.00 58.16 641 TYR A N 1
ATOM 4856 C CA . TYR A 1 641 ? 8.687 15.026 -23.401 1.00 58.16 641 TYR A CA 1
ATOM 4857 C C . TYR A 1 641 ? 9.695 15.193 -22.258 1.00 58.16 641 TYR A C 1
ATOM 4859 O O . TYR A 1 641 ? 10.250 14.218 -21.754 1.00 58.16 641 TYR A O 1
ATOM 4867 N N . GLU A 1 642 ? 9.960 16.442 -21.885 1.00 55.53 642 GLU A N 1
ATOM 4868 C CA . GLU A 1 642 ? 10.726 16.786 -20.689 1.00 55.53 642 GLU A CA 1
ATOM 4869 C C . GLU A 1 642 ? 9.716 17.114 -19.573 1.00 55.53 642 GLU A C 1
ATOM 4871 O O . GLU A 1 642 ? 8.987 18.104 -19.691 1.00 55.53 642 GLU A O 1
ATOM 4876 N N . PRO A 1 643 ? 9.575 16.258 -18.540 1.00 59.97 643 PRO A N 1
ATOM 4877 C CA . PRO A 1 643 ? 8.480 16.358 -17.581 1.00 59.97 643 PRO A CA 1
ATOM 4878 C C . PRO A 1 643 ? 8.650 17.588 -16.688 1.00 59.97 643 PRO A C 1
ATOM 4880 O O . PRO A 1 643 ? 9.433 17.593 -15.734 1.00 59.97 643 PRO A O 1
ATOM 4883 N N . HIS A 1 644 ? 7.883 18.634 -16.989 1.00 68.38 644 HIS A N 1
ATOM 4884 C CA . HIS A 1 644 ? 7.792 19.811 -16.135 1.00 68.38 644 HIS A CA 1
ATOM 4885 C C . HIS A 1 644 ? 7.207 19.396 -14.779 1.00 68.38 644 HIS A C 1
ATOM 4887 O O . HIS A 1 644 ? 6.134 18.794 -14.712 1.00 68.38 644 HIS A O 1
ATOM 4893 N N . ASN A 1 645 ? 7.944 19.657 -13.700 1.00 75.81 645 ASN A N 1
ATOM 4894 C CA . ASN A 1 645 ? 7.575 19.230 -12.356 1.00 75.81 645 ASN A CA 1
ATOM 4895 C C . ASN A 1 645 ? 7.036 20.416 -11.550 1.00 75.81 645 ASN A C 1
ATOM 4897 O O . ASN A 1 645 ? 7.646 21.477 -11.519 1.00 75.81 645 ASN A O 1
ATOM 4901 N N . LEU A 1 646 ? 5.917 20.203 -10.857 1.00 84.06 646 LEU A N 1
ATOM 4902 C CA . LEU A 1 646 ? 5.195 21.223 -10.083 1.00 84.06 646 LEU A CA 1
ATOM 4903 C C . LEU A 1 646 ? 5.850 21.487 -8.711 1.00 84.06 646 LEU A C 1
ATOM 4905 O O . LEU A 1 646 ? 5.173 21.600 -7.688 1.00 84.06 646 LEU A O 1
ATOM 4909 N N . SER A 1 647 ? 7.185 21.476 -8.649 1.00 84.50 647 SER A N 1
ATOM 4910 C CA . SER A 1 647 ? 7.930 21.494 -7.383 1.00 84.50 647 SER A CA 1
ATOM 4911 C C . SER A 1 647 ? 7.786 22.814 -6.631 1.00 84.50 647 SER A C 1
ATOM 4913 O O . SER A 1 647 ? 7.769 22.802 -5.399 1.00 84.50 647 SER A O 1
ATOM 4915 N N . GLU A 1 648 ? 7.645 23.947 -7.330 1.00 84.75 648 GLU A N 1
ATOM 4916 C CA . GLU A 1 648 ? 7.349 25.225 -6.673 1.00 84.75 648 GLU A CA 1
ATOM 4917 C C . GLU A 1 648 ? 5.963 25.185 -6.021 1.00 84.75 648 GLU A C 1
ATOM 4919 O O . GLU A 1 648 ? 5.845 25.479 -4.827 1.00 84.75 648 GLU A O 1
ATOM 4924 N N . THR A 1 649 ? 4.936 24.721 -6.745 1.00 89.50 649 THR A N 1
ATOM 4925 C CA . THR A 1 649 ? 3.583 24.548 -6.195 1.00 89.50 649 THR A CA 1
ATOM 4926 C C . THR A 1 649 ? 3.558 23.579 -5.011 1.00 89.50 649 THR A C 1
ATOM 4928 O O . THR A 1 649 ? 3.005 23.923 -3.967 1.00 89.50 649 THR A O 1
ATOM 4931 N N . PHE A 1 650 ? 4.196 22.405 -5.097 1.00 89.12 650 PHE A N 1
ATOM 4932 C CA . PHE A 1 650 ? 4.237 21.449 -3.979 1.00 89.12 650 PHE A CA 1
ATOM 4933 C C . PHE A 1 650 ? 4.963 22.000 -2.742 1.00 89.12 650 PHE A C 1
ATOM 4935 O O . PHE A 1 650 ? 4.524 21.760 -1.614 1.00 89.12 650 PHE A O 1
ATOM 4942 N N . ASN A 1 651 ? 6.041 22.768 -2.921 1.00 87.62 651 ASN A N 1
ATOM 4943 C CA . ASN A 1 651 ? 6.730 23.420 -1.806 1.00 87.62 651 ASN A CA 1
ATOM 4944 C C . ASN A 1 651 ? 5.878 24.542 -1.190 1.00 87.62 651 ASN A C 1
ATOM 4946 O O . ASN A 1 651 ? 5.776 24.634 0.035 1.00 87.62 651 ASN A O 1
ATOM 4950 N N . ALA A 1 652 ? 5.208 25.357 -2.010 1.00 86.44 652 ALA A N 1
ATOM 4951 C CA . ALA A 1 652 ? 4.303 26.401 -1.532 1.00 86.44 652 ALA A CA 1
ATOM 4952 C C . ALA A 1 652 ? 3.064 25.825 -0.814 1.00 86.44 652 ALA A C 1
ATOM 4954 O O . ALA A 1 652 ? 2.630 26.378 0.198 1.00 86.44 652 ALA A O 1
ATOM 4955 N N . LEU A 1 653 ? 2.544 24.686 -1.282 1.00 87.50 653 LEU A N 1
ATOM 4956 C CA . LEU A 1 653 ? 1.448 23.941 -0.658 1.00 87.50 653 LEU A CA 1
ATOM 4957 C C . LEU A 1 653 ? 1.861 23.389 0.714 1.00 87.50 653 LEU A C 1
ATOM 4959 O O . LEU A 1 653 ? 1.159 23.604 1.701 1.00 87.50 653 LEU A O 1
ATOM 4963 N N . ARG A 1 654 ? 3.044 22.765 0.810 1.00 85.44 654 ARG A N 1
ATOM 4964 C CA . ARG A 1 654 ? 3.614 22.285 2.082 1.00 85.44 654 ARG A CA 1
ATOM 4965 C C . ARG A 1 654 ? 3.799 23.426 3.091 1.00 85.44 654 ARG A C 1
ATOM 4967 O O . ARG A 1 654 ? 3.510 23.258 4.274 1.00 85.44 654 ARG A O 1
ATOM 4974 N N . LEU A 1 655 ? 4.229 24.602 2.626 1.00 84.94 655 LEU A N 1
ATOM 4975 C CA . LEU A 1 655 ? 4.355 25.812 3.448 1.00 84.94 655 LEU A CA 1
ATOM 4976 C C . LEU A 1 655 ? 3.000 26.407 3.878 1.00 84.94 655 LEU A C 1
ATOM 4978 O O . LEU A 1 655 ? 2.947 27.066 4.916 1.00 84.94 655 LEU A O 1
ATOM 4982 N N . ALA A 1 656 ? 1.918 26.178 3.128 1.00 81.19 656 ALA A N 1
ATOM 4983 C CA . ALA A 1 656 ? 0.559 26.541 3.535 1.00 81.19 656 ALA A CA 1
ATOM 4984 C C . ALA A 1 656 ? 0.010 25.569 4.598 1.00 81.19 656 ALA A C 1
ATOM 4986 O O . ALA A 1 656 ? -0.435 26.008 5.657 1.00 81.19 656 ALA A O 1
ATOM 4987 N N . GLN A 1 657 ? 0.133 24.256 4.376 1.00 80.75 657 GLN A N 1
ATOM 4988 C CA . GLN A 1 657 ? -0.274 23.212 5.333 1.00 80.75 657 GLN A CA 1
ATOM 4989 C C . GLN A 1 657 ? 0.447 23.330 6.685 1.00 80.75 657 GLN A C 1
ATOM 4991 O O . GLN A 1 657 ? -0.169 23.210 7.742 1.00 80.75 657 GLN A O 1
ATOM 4996 N N . ALA A 1 658 ? 1.750 23.632 6.666 1.00 74.69 658 ALA A N 1
ATOM 4997 C CA . ALA A 1 658 ? 2.537 23.863 7.878 1.00 74.69 658 ALA A CA 1
ATOM 4998 C C . ALA A 1 658 ? 2.094 25.108 8.680 1.00 74.69 658 ALA A C 1
ATOM 5000 O O . ALA A 1 658 ? 2.557 25.301 9.803 1.00 74.69 658 ALA A O 1
ATOM 5001 N N . ARG A 1 659 ? 1.218 25.957 8.118 1.00 69.38 659 ARG A N 1
ATOM 5002 C CA . ARG A 1 659 ? 0.648 27.147 8.770 1.00 69.38 659 ARG A CA 1
ATOM 5003 C C . ARG A 1 659 ? -0.816 26.979 9.186 1.00 69.38 659 ARG A C 1
ATOM 5005 O O . ARG A 1 659 ? -1.212 27.638 10.141 1.00 69.38 659 ARG A O 1
ATOM 5012 N N . SER A 1 660 ? -1.602 26.123 8.522 1.00 64.88 660 SER A N 1
ATOM 5013 C CA . SER A 1 660 ? -3.011 25.888 8.894 1.00 64.88 660 SER A CA 1
ATOM 5014 C C . SER A 1 660 ? -3.160 25.075 10.187 1.00 64.88 660 SER A C 1
ATOM 5016 O O . SER A 1 660 ? -4.101 25.291 10.949 1.00 64.88 660 SER A O 1
ATOM 5018 N N . GLY A 1 661 ? -2.173 24.224 10.496 1.00 55.53 661 GLY A N 1
ATOM 5019 C CA . GLY A 1 661 ? -2.047 23.577 11.804 1.00 55.53 661 GLY A CA 1
ATOM 5020 C C . GLY A 1 661 ? -2.341 22.078 11.837 1.00 55.53 661 GLY A C 1
ATOM 5021 O O . GLY A 1 661 ? -2.490 21.533 12.932 1.00 55.53 661 GLY A O 1
ATOM 5022 N N . ARG A 1 662 ? -2.363 21.383 10.686 1.00 46.50 662 ARG A N 1
ATOM 5023 C CA . ARG A 1 662 ? -2.240 19.912 10.663 1.00 46.50 662 ARG A CA 1
ATOM 5024 C C . ARG A 1 662 ? -1.013 19.494 11.497 1.00 46.50 662 ARG A C 1
ATOM 5026 O O . ARG A 1 662 ? 0.093 19.949 11.192 1.00 46.50 662 ARG A O 1
ATOM 5033 N N . PRO A 1 663 ? -1.151 18.586 12.483 1.00 38.00 663 PRO A N 1
ATOM 5034 C CA . PRO A 1 663 ? -0.002 17.885 13.036 1.00 38.00 663 PRO A CA 1
ATOM 5035 C C . PRO A 1 663 ? 0.719 17.169 11.894 1.00 38.00 663 PRO A C 1
ATOM 5037 O O . PRO A 1 663 ? 0.106 16.390 11.161 1.00 38.00 663 PRO A O 1
ATOM 5040 N N . GLN A 1 664 ? 2.012 17.438 11.721 1.00 41.56 664 GLN A N 1
ATOM 5041 C CA . GLN A 1 664 ? 2.809 16.692 10.755 1.00 41.56 664 GLN A CA 1
ATOM 5042 C C . GLN A 1 664 ? 2.846 15.224 11.190 1.00 41.56 664 GLN A C 1
ATOM 5044 O O . GLN A 1 664 ? 3.252 14.915 12.311 1.00 41.56 664 GLN A O 1
ATOM 5049 N N . VAL A 1 665 ? 2.483 14.308 10.286 1.00 38.62 665 VAL A N 1
ATOM 5050 C CA . VAL A 1 665 ? 3.009 12.939 10.368 1.00 38.62 665 VAL A CA 1
ATOM 5051 C C . VAL A 1 665 ? 4.534 13.091 10.311 1.00 38.62 665 VAL A C 1
ATOM 5053 O O . VAL A 1 665 ? 5.009 13.741 9.379 1.00 38.62 665 VAL A O 1
ATOM 5056 N N . PRO A 1 666 ? 5.300 12.596 11.301 1.00 35.31 666 PRO A N 1
ATOM 5057 C CA . PRO A 1 666 ? 6.665 13.061 11.526 1.00 35.31 666 PRO A CA 1
ATOM 5058 C C . PRO A 1 666 ? 7.651 12.548 10.469 1.00 35.31 666 PRO A C 1
ATOM 5060 O O . PRO A 1 666 ? 8.359 11.562 10.663 1.00 35.31 666 PRO A O 1
ATOM 5063 N N . THR A 1 667 ? 7.739 13.272 9.356 1.00 39.47 667 THR A N 1
ATOM 5064 C CA . THR A 1 667 ? 8.983 13.422 8.604 1.00 39.47 667 THR A CA 1
ATOM 5065 C C . THR A 1 667 ? 9.846 14.429 9.354 1.00 39.47 667 THR A C 1
ATOM 5067 O O . THR A 1 667 ? 9.456 15.590 9.456 1.00 39.47 667 THR A O 1
ATOM 5070 N N . THR A 1 668 ? 10.999 14.008 9.871 1.00 28.58 668 THR A N 1
ATOM 5071 C CA . THR A 1 668 ? 11.935 14.884 10.594 1.00 28.58 668 THR A CA 1
ATOM 5072 C C . THR A 1 668 ? 13.078 15.314 9.670 1.00 28.58 668 THR A C 1
ATOM 5074 O O . THR A 1 668 ? 13.956 14.496 9.397 1.00 28.58 668 THR A O 1
ATOM 5077 N N . PRO A 1 669 ? 13.132 16.576 9.201 1.00 36.56 669 PRO A N 1
ATOM 5078 C CA . PRO A 1 669 ? 14.376 17.184 8.741 1.00 36.56 669 PRO A CA 1
ATOM 5079 C C . PRO A 1 669 ? 15.276 17.492 9.946 1.00 36.56 669 PRO A C 1
ATOM 5081 O O . PRO A 1 669 ? 14.803 17.589 11.080 1.00 36.56 669 PRO A O 1
ATOM 5084 N N . ALA A 1 670 ? 16.575 17.668 9.708 1.00 40.88 670 ALA A N 1
ATOM 5085 C CA . ALA A 1 670 ? 17.539 17.955 10.768 1.00 40.88 670 ALA A CA 1
ATOM 5086 C C . ALA A 1 670 ? 17.232 19.263 11.527 1.00 40.88 670 ALA A C 1
ATOM 5088 O O . ALA A 1 670 ? 16.784 20.248 10.939 1.00 40.88 670 ALA A O 1
ATOM 5089 N N . GLN A 1 671 ? 17.539 19.279 12.827 1.00 32.16 671 GLN A N 1
ATOM 5090 C CA . GLN A 1 671 ? 17.663 20.507 13.611 1.00 32.16 671 GLN A CA 1
ATOM 5091 C C . GLN A 1 671 ? 19.141 20.872 13.760 1.00 32.16 671 GLN A C 1
ATOM 5093 O O . GLN A 1 671 ? 19.882 20.174 14.451 1.00 32.16 671 GLN A O 1
ATOM 5098 N N . ASP A 1 672 ? 19.544 21.997 13.172 1.00 38.06 672 ASP A N 1
ATOM 5099 C CA . ASP A 1 672 ? 20.726 22.722 13.635 1.00 38.06 672 ASP A CA 1
ATOM 5100 C C . ASP A 1 672 ? 20.444 23.320 15.021 1.00 38.06 672 ASP A C 1
ATOM 5102 O O . ASP A 1 672 ? 19.383 23.904 15.263 1.00 38.06 672 ASP A O 1
ATOM 5106 N N . VAL A 1 673 ? 21.402 23.194 15.940 1.00 38.16 673 VAL A N 1
ATOM 5107 C CA . VAL A 1 673 ? 21.315 23.784 17.283 1.00 38.16 673 VAL A CA 1
ATOM 5108 C C . VAL A 1 673 ? 21.998 25.158 17.273 1.00 38.16 673 VAL A C 1
ATOM 5110 O O . VAL A 1 673 ? 23.171 25.240 16.903 1.00 38.16 673 VAL A O 1
ATOM 5113 N N . PRO A 1 674 ? 21.323 26.247 17.688 1.00 36.50 674 PRO A N 1
ATOM 5114 C CA . PRO A 1 674 ? 21.931 27.574 17.719 1.00 36.50 674 PRO A CA 1
ATOM 5115 C C . PRO A 1 674 ? 23.019 27.670 18.798 1.00 36.50 674 PRO A C 1
ATOM 5117 O O . PRO A 1 674 ? 22.866 27.168 19.913 1.00 36.50 674 PRO A O 1
ATOM 5120 N N . ALA A 1 675 ? 24.117 28.357 18.479 1.00 34.84 675 ALA A N 1
ATOM 5121 C CA . ALA A 1 675 ? 25.256 28.499 19.380 1.00 34.84 675 ALA A CA 1
ATOM 5122 C C . ALA A 1 675 ? 24.925 29.355 20.619 1.00 34.84 675 ALA A C 1
ATOM 5124 O O . ALA A 1 675 ? 24.536 30.518 20.501 1.00 34.84 675 ALA A O 1
ATOM 5125 N N . ALA A 1 676 ? 25.160 28.799 21.810 1.00 31.78 676 ALA A N 1
ATOM 5126 C CA . ALA A 1 676 ? 25.180 29.534 23.073 1.00 31.78 676 ALA A CA 1
ATOM 5127 C C . ALA A 1 676 ? 26.626 29.908 23.457 1.00 31.78 676 ALA A C 1
ATOM 5129 O O . ALA A 1 676 ? 27.559 29.137 23.233 1.00 31.78 676 ALA A O 1
ATOM 5130 N N . ALA A 1 677 ? 26.814 31.104 24.022 1.00 31.88 677 ALA A N 1
ATOM 5131 C CA . ALA A 1 677 ? 28.133 31.671 24.318 1.00 31.88 677 ALA A CA 1
ATOM 5132 C C . ALA A 1 677 ? 28.875 30.943 25.470 1.00 31.88 677 ALA A C 1
ATOM 5134 O O . ALA A 1 677 ? 28.229 30.389 26.363 1.00 31.88 677 ALA A O 1
ATOM 5135 N N . PRO A 1 678 ? 30.226 30.948 25.486 1.00 33.78 678 PRO A N 1
ATOM 5136 C CA . PRO A 1 678 ? 31.015 30.146 26.422 1.00 33.78 678 PRO A CA 1
ATOM 5137 C C . PRO A 1 678 ? 31.036 30.706 27.852 1.00 33.78 678 PRO A C 1
ATOM 5139 O O . PRO A 1 678 ? 31.153 31.912 28.071 1.00 33.78 678 PRO A O 1
ATOM 5142 N N . ALA A 1 679 ? 31.015 29.803 28.836 1.00 31.78 679 ALA A N 1
ATOM 5143 C CA . ALA A 1 679 ? 31.273 30.122 30.240 1.00 31.78 679 ALA A CA 1
ATOM 5144 C C . ALA A 1 679 ? 32.786 30.220 30.533 1.00 31.78 679 ALA A C 1
ATOM 5146 O O . ALA A 1 679 ? 33.600 29.537 29.911 1.00 31.78 679 ALA A O 1
ATOM 5147 N N . ALA A 1 680 ? 33.163 31.064 31.498 1.00 32.16 680 ALA A N 1
ATOM 5148 C CA . ALA A 1 680 ? 34.561 31.307 31.862 1.00 32.16 680 ALA A CA 1
ATOM 5149 C C . ALA A 1 680 ? 35.195 30.140 32.666 1.00 32.16 680 ALA A C 1
ATOM 5151 O O . ALA A 1 680 ? 34.496 29.474 33.432 1.00 32.16 680 ALA A O 1
ATOM 5152 N N . PRO A 1 681 ? 36.515 29.894 32.534 1.00 34.81 681 PRO A N 1
ATOM 5153 C CA . PRO A 1 681 ? 37.200 28.764 33.168 1.00 34.81 681 PRO A CA 1
ATOM 5154 C C . PRO A 1 681 ? 37.626 29.041 34.620 1.00 34.81 681 PRO A C 1
ATOM 5156 O O . PRO A 1 681 ? 37.803 30.191 35.017 1.00 34.81 681 PRO A O 1
ATOM 5159 N N . THR A 1 682 ? 37.902 27.981 35.393 1.00 33.69 682 THR A N 1
ATOM 5160 C CA . THR A 1 682 ? 38.579 28.075 36.702 1.00 33.69 682 THR A CA 1
ATOM 5161 C C . THR A 1 682 ? 39.639 26.974 36.869 1.00 33.69 682 THR A C 1
ATOM 5163 O O . THR A 1 682 ? 39.306 25.798 36.846 1.00 33.69 682 THR A O 1
ATOM 5166 N N . ALA A 1 683 ? 40.895 27.394 37.079 1.00 32.97 683 ALA A N 1
ATOM 5167 C CA . ALA A 1 683 ? 42.035 26.665 37.671 1.00 32.97 683 ALA A CA 1
ATOM 5168 C C . ALA A 1 683 ? 42.456 25.264 37.132 1.00 32.97 683 ALA A C 1
ATOM 5170 O O . ALA A 1 683 ? 41.912 24.243 37.528 1.00 32.97 683 ALA A O 1
ATOM 5171 N N . ALA A 1 684 ? 43.543 25.256 36.337 1.00 31.70 684 ALA A N 1
ATOM 5172 C CA . ALA A 1 684 ? 44.892 24.730 36.678 1.00 31.70 684 ALA A CA 1
ATOM 5173 C C . ALA A 1 684 ? 45.050 23.331 37.358 1.00 31.70 684 ALA A C 1
ATOM 5175 O O . ALA A 1 684 ? 44.328 23.052 38.312 1.00 31.70 684 ALA A O 1
ATOM 5176 N N . PRO A 1 685 ? 46.091 22.516 37.010 1.00 40.56 685 PRO A N 1
ATOM 5177 C CA . PRO A 1 685 ? 47.471 23.008 36.816 1.00 40.56 685 PRO A CA 1
ATOM 5178 C C . PRO A 1 685 ? 48.382 22.382 35.718 1.00 40.56 685 PRO A C 1
ATOM 5180 O O . PRO A 1 685 ? 48.322 21.201 35.410 1.00 40.56 685 PRO A O 1
ATOM 5183 N N . ALA A 1 686 ? 49.321 23.224 35.255 1.00 28.75 686 ALA A N 1
ATOM 5184 C CA . ALA A 1 686 ? 50.730 22.982 34.869 1.00 28.75 686 ALA A CA 1
ATOM 5185 C C . ALA A 1 686 ? 51.169 21.803 33.953 1.00 28.75 686 ALA A C 1
ATOM 5187 O O . ALA A 1 686 ? 51.251 20.668 34.411 1.00 28.75 686 ALA A O 1
ATOM 5188 N N . ALA A 1 687 ? 51.715 22.131 32.762 1.00 31.81 687 ALA A N 1
ATOM 5189 C CA . ALA A 1 687 ? 53.153 21.987 32.402 1.00 31.81 687 ALA A CA 1
ATOM 5190 C C . ALA A 1 687 ? 53.455 22.401 30.927 1.00 31.81 687 ALA A C 1
ATOM 5192 O O . ALA A 1 687 ? 52.632 22.149 30.058 1.00 31.81 687 ALA A O 1
ATOM 5193 N N . GLY A 1 688 ? 54.649 22.961 30.638 1.00 29.80 688 GLY A N 1
ATOM 5194 C CA . GLY A 1 688 ? 55.155 23.291 29.274 1.00 29.80 688 GLY A CA 1
ATOM 5195 C C . GLY A 1 688 ? 54.614 24.617 28.679 1.00 29.80 688 GLY A C 1
ATOM 5196 O O . GLY A 1 688 ? 53.418 24.851 28.769 1.00 29.80 688 GLY A O 1
ATOM 5197 N N . THR A 1 689 ? 55.354 25.599 28.119 1.00 31.52 689 THR A N 1
ATOM 5198 C CA . THR A 1 689 ? 56.701 25.662 27.476 1.00 31.52 689 THR A CA 1
ATOM 5199 C C . THR A 1 689 ? 56.667 24.985 26.087 1.00 31.52 689 THR A C 1
ATOM 5201 O O . THR A 1 689 ? 56.465 23.779 26.051 1.00 31.52 689 THR A O 1
ATOM 5204 N N . THR A 1 690 ? 56.807 25.644 24.914 1.00 33.47 690 THR A N 1
ATOM 5205 C CA . THR A 1 690 ? 57.357 26.983 24.528 1.00 33.47 690 THR A CA 1
ATOM 5206 C C . THR A 1 690 ? 56.974 27.372 23.073 1.00 33.47 690 THR A C 1
ATOM 5208 O O . THR A 1 690 ? 56.662 26.456 22.323 1.00 33.47 690 THR A O 1
ATOM 5211 N N . VAL A 1 691 ? 57.209 28.643 22.649 1.00 32.69 691 VAL A N 1
ATOM 5212 C CA . VAL A 1 691 ? 57.535 29.072 21.240 1.00 32.69 691 VAL A CA 1
ATOM 5213 C C . VAL A 1 691 ? 56.360 28.999 20.209 1.00 32.69 691 VAL A C 1
ATOM 5215 O O . VAL A 1 691 ? 55.452 28.204 20.401 1.00 32.69 691 VAL A O 1
ATOM 5218 N N . GLU A 1 692 ? 56.205 29.816 19.143 1.00 32.88 692 GLU A N 1
ATOM 5219 C CA . GLU A 1 692 ? 56.977 30.945 18.549 1.00 32.88 692 GLU A CA 1
ATOM 5220 C C . GLU A 1 692 ? 56.075 32.154 18.133 1.00 32.88 692 GLU A C 1
ATOM 5222 O O . GLU A 1 692 ? 54.960 32.292 18.632 1.00 32.88 692 GLU A O 1
ATOM 5227 N N . ALA A 1 693 ? 56.572 33.063 17.277 1.00 32.00 693 ALA A N 1
ATOM 5228 C CA . ALA A 1 693 ? 56.046 34.412 16.992 1.00 32.00 693 ALA A CA 1
ATOM 5229 C C . ALA A 1 693 ? 55.695 34.665 15.496 1.00 32.00 693 ALA A C 1
ATOM 5231 O O . ALA A 1 693 ? 55.773 33.742 14.693 1.00 32.00 693 ALA A O 1
ATOM 5232 N N . ALA A 1 694 ? 55.432 35.946 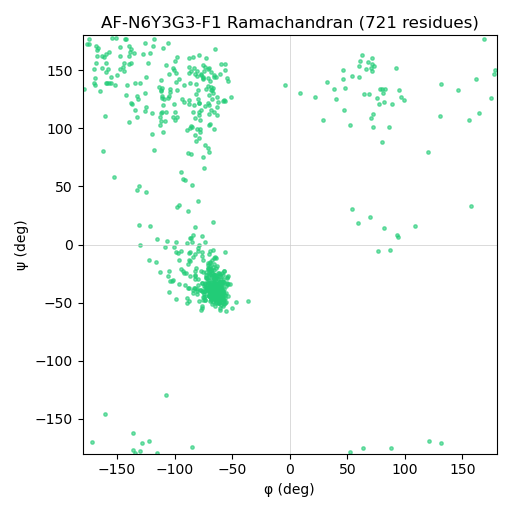15.152 1.00 31.45 694 ALA A N 1
ATOM 5233 C CA . ALA A 1 694 ? 55.530 36.568 13.806 1.00 31.45 694 ALA A CA 1
ATOM 5234 C C . ALA A 1 694 ? 54.467 36.178 12.740 1.00 31.45 694 ALA A C 1
ATOM 5236 O O . ALA A 1 694 ? 53.871 35.112 12.823 1.00 31.45 694 ALA A O 1
ATOM 5237 N N . GLU A 1 695 ? 54.138 36.974 11.705 1.00 33.88 695 GLU A N 1
ATOM 5238 C CA . GLU A 1 695 ? 54.334 38.406 11.335 1.00 33.88 695 GLU A CA 1
ATOM 5239 C C . GLU A 1 695 ? 53.173 38.775 10.347 1.00 33.88 695 GLU A C 1
ATOM 5241 O O . GLU A 1 695 ? 52.656 37.882 9.684 1.00 33.88 695 GLU A O 1
ATOM 5246 N N . VAL A 1 696 ? 52.497 39.939 10.377 1.00 33.81 696 VAL A N 1
ATOM 5247 C CA . VAL A 1 696 ? 52.836 41.318 9.913 1.00 33.81 696 VAL A CA 1
ATOM 5248 C C . VAL A 1 696 ? 52.710 41.567 8.388 1.00 33.81 696 VAL A C 1
ATOM 5250 O O . VAL A 1 696 ? 53.268 40.832 7.587 1.00 33.81 696 VAL A O 1
ATOM 5253 N N . ALA A 1 697 ? 52.068 42.706 8.051 1.00 33.50 697 ALA A N 1
ATOM 5254 C CA . ALA A 1 697 ? 52.086 43.463 6.776 1.00 33.50 697 ALA A CA 1
ATOM 5255 C C . ALA A 1 697 ? 51.377 42.884 5.520 1.00 33.50 697 ALA A C 1
ATOM 5257 O O . ALA A 1 697 ? 51.150 41.685 5.431 1.00 33.50 697 ALA A O 1
ATOM 5258 N N . ALA A 1 698 ? 51.035 43.679 4.486 1.00 33.81 698 ALA A N 1
ATOM 5259 C CA . ALA A 1 698 ? 50.606 45.099 4.374 1.00 33.81 698 ALA A CA 1
ATOM 5260 C C . ALA A 1 698 ? 50.207 45.406 2.899 1.00 33.81 698 ALA A C 1
ATOM 5262 O O . ALA A 1 698 ? 50.500 44.593 2.030 1.00 33.81 698 ALA A O 1
ATOM 5263 N N . GLU A 1 699 ? 49.653 46.608 2.640 1.00 33.34 699 GLU A N 1
ATOM 5264 C CA . GLU A 1 699 ? 49.645 47.318 1.329 1.00 33.34 699 GLU A CA 1
ATOM 5265 C C . GLU A 1 699 ? 48.828 46.680 0.161 1.00 33.34 699 GLU A C 1
ATOM 5267 O O . GLU A 1 699 ? 48.616 45.476 0.112 1.00 33.34 699 GLU A O 1
ATOM 5272 N N . ALA A 1 700 ? 48.276 47.413 -0.821 1.00 33.81 700 ALA A N 1
ATOM 5273 C CA . ALA A 1 700 ? 48.121 48.865 -1.030 1.00 33.81 700 ALA A CA 1
ATOM 5274 C C . ALA A 1 700 ? 47.049 49.169 -2.123 1.00 33.81 700 ALA A C 1
ATOM 5276 O O . ALA A 1 700 ? 46.885 48.346 -3.015 1.00 33.81 700 ALA A O 1
ATOM 5277 N N . GLN A 1 701 ? 46.379 50.342 -2.025 1.00 33.59 701 GLN A N 1
ATOM 5278 C CA . GLN A 1 701 ? 46.058 51.364 -3.077 1.00 33.59 701 GLN A CA 1
ATOM 5279 C C . GLN A 1 701 ? 45.488 50.930 -4.473 1.00 33.59 701 GLN A C 1
ATOM 5281 O O . GLN A 1 701 ? 45.798 49.865 -4.976 1.00 33.59 701 GLN A O 1
ATOM 5286 N N . GLU A 1 702 ? 44.672 51.695 -5.224 1.00 34.47 702 GLU A N 1
ATOM 5287 C CA . GLU A 1 702 ? 44.362 53.144 -5.268 1.00 34.47 702 GLU A CA 1
ATOM 5288 C C . GLU A 1 702 ? 43.092 53.437 -6.134 1.00 34.47 702 GLU A C 1
ATOM 5290 O O . GLU A 1 702 ? 42.774 52.613 -6.983 1.00 34.47 702 GLU A O 1
ATOM 5295 N N . ALA A 1 703 ? 42.469 54.631 -5.994 1.00 36.97 703 ALA A N 1
ATOM 5296 C CA . ALA A 1 703 ? 41.664 55.387 -7.004 1.00 36.97 703 ALA A CA 1
ATOM 5297 C C . ALA A 1 703 ? 40.369 54.785 -7.651 1.00 36.97 703 ALA A C 1
ATOM 5299 O O . ALA A 1 703 ? 40.249 53.581 -7.830 1.00 36.97 703 ALA A O 1
ATOM 5300 N N . ASP A 1 704 ? 39.367 55.555 -8.128 1.00 34.88 704 ASP A N 1
ATOM 5301 C CA . ASP A 1 704 ? 38.939 56.969 -7.932 1.00 34.88 704 ASP A CA 1
ATOM 5302 C C . ASP A 1 704 ? 37.502 57.201 -8.518 1.00 34.88 704 ASP A C 1
ATOM 5304 O O . ASP A 1 704 ? 37.019 56.383 -9.301 1.00 34.88 704 ASP A O 1
ATOM 5308 N N . ALA A 1 705 ? 36.886 58.350 -8.185 1.00 33.69 705 ALA A N 1
ATOM 5309 C CA . ALA A 1 705 ? 35.777 59.077 -8.841 1.00 33.69 705 ALA A CA 1
ATOM 5310 C C . ALA A 1 705 ? 34.311 58.577 -8.721 1.00 33.69 705 ALA A C 1
ATOM 5312 O O . ALA A 1 705 ? 33.970 57.475 -9.145 1.00 33.69 705 ALA A O 1
ATOM 5313 N N . GLY A 1 706 ? 33.393 59.469 -8.279 1.00 31.09 706 GLY A N 1
ATOM 5314 C CA . GLY A 1 706 ? 31.940 59.271 -8.481 1.00 31.09 706 GLY A CA 1
ATOM 5315 C C . GLY A 1 706 ? 30.901 59.967 -7.570 1.00 31.09 706 GLY A C 1
ATOM 5316 O O . GLY A 1 706 ? 29.856 59.364 -7.343 1.00 31.09 706 GLY A O 1
ATOM 5317 N N . GLU A 1 707 ? 31.110 61.179 -7.035 1.00 37.59 707 GLU A N 1
ATOM 5318 C CA . GLU A 1 707 ? 30.047 61.905 -6.290 1.00 37.59 707 GLU A CA 1
ATOM 5319 C C . GLU A 1 707 ? 28.964 62.531 -7.203 1.00 37.59 707 GLU A C 1
ATOM 5321 O O . GLU A 1 707 ? 29.246 62.907 -8.342 1.00 37.59 707 GLU A O 1
ATOM 5326 N N . GLY A 1 708 ? 27.740 62.728 -6.683 1.00 31.92 708 GLY A N 1
ATOM 5327 C CA . GLY A 1 708 ? 26.686 63.532 -7.332 1.00 31.92 708 GLY A CA 1
ATOM 5328 C C . GLY A 1 708 ? 25.278 63.310 -6.752 1.00 31.92 708 GLY A C 1
ATOM 5329 O O . GLY A 1 708 ? 24.709 62.234 -6.919 1.00 31.92 708 GLY A O 1
ATOM 5330 N N . THR A 1 709 ? 24.702 64.323 -6.095 1.00 37.53 709 THR A N 1
ATOM 5331 C CA . THR A 1 709 ? 23.493 64.197 -5.244 1.00 37.53 709 THR A CA 1
ATOM 5332 C C . THR A 1 709 ? 22.383 65.194 -5.628 1.00 37.53 709 THR A C 1
ATOM 5334 O O . THR A 1 709 ? 22.667 66.209 -6.254 1.00 37.53 709 THR A O 1
ATOM 5337 N N . GLU A 1 710 ? 21.154 64.938 -5.145 1.00 38.59 710 GLU A N 1
ATOM 5338 C CA . GLU A 1 710 ? 19.981 65.849 -5.106 1.00 38.59 710 GLU A CA 1
ATOM 5339 C C . GLU A 1 710 ? 19.315 66.183 -6.467 1.00 38.59 710 GLU A C 1
ATOM 5341 O O . GLU A 1 710 ? 19.938 66.137 -7.520 1.00 38.59 710 GLU A O 1
ATOM 5346 N N . GLY A 1 711 ? 18.014 66.499 -6.549 1.00 32.97 711 GLY A N 1
ATOM 5347 C CA . GLY A 1 711 ? 16.939 66.538 -5.540 1.00 32.97 711 GLY A CA 1
ATOM 5348 C C . GLY A 1 711 ? 15.683 67.248 -6.102 1.00 32.97 711 GLY A C 1
ATOM 5349 O O . GLY A 1 711 ? 15.734 67.761 -7.216 1.00 32.97 711 GLY A O 1
ATOM 5350 N N . GLY A 1 712 ? 14.574 67.322 -5.345 1.00 32.44 712 GLY A N 1
ATOM 5351 C CA . GLY A 1 712 ? 13.471 68.269 -5.641 1.00 32.44 712 GLY A CA 1
ATOM 5352 C C . GLY A 1 712 ? 12.067 67.701 -5.923 1.00 32.44 712 GLY A C 1
ATOM 5353 O O . GLY A 1 712 ? 11.632 67.640 -7.066 1.00 32.44 712 GLY A O 1
ATOM 5354 N N . ASP A 1 713 ? 11.365 67.343 -4.846 1.00 36.12 713 ASP A N 1
ATOM 5355 C CA . ASP A 1 713 ? 9.963 67.692 -4.518 1.00 36.12 713 ASP A CA 1
ATOM 5356 C C . ASP A 1 713 ? 8.953 68.112 -5.624 1.00 36.12 713 ASP A C 1
ATOM 5358 O O . ASP A 1 713 ? 9.125 69.120 -6.309 1.00 36.12 713 ASP A O 1
ATOM 5362 N N . SER A 1 714 ? 7.793 67.435 -5.667 1.00 36.47 714 SER A N 1
ATOM 5363 C CA . SER A 1 714 ? 6.494 68.101 -5.890 1.00 36.47 714 SER A CA 1
ATOM 5364 C C . SER A 1 714 ? 5.308 67.256 -5.387 1.00 36.47 714 SER A C 1
ATOM 5366 O O . SER A 1 714 ? 5.248 66.046 -5.606 1.00 36.47 714 SER A O 1
ATOM 5368 N N . ALA A 1 715 ? 4.327 67.902 -4.747 1.00 38.78 715 ALA A N 1
ATOM 5369 C CA . ALA A 1 715 ? 3.061 67.299 -4.315 1.00 38.78 715 ALA A CA 1
ATOM 5370 C C . ALA A 1 715 ? 1.870 67.864 -5.120 1.00 38.78 715 ALA A C 1
ATOM 5372 O O . ALA A 1 715 ? 1.824 69.063 -5.393 1.00 38.78 715 ALA A O 1
ATOM 5373 N N . GLY A 1 716 ? 0.881 67.029 -5.477 1.00 33.91 716 GLY A N 1
ATOM 5374 C CA . GLY A 1 716 ? -0.250 67.441 -6.329 1.00 33.91 716 GLY A CA 1
ATOM 5375 C C . GLY A 1 716 ? -1.473 66.520 -6.237 1.00 33.91 716 GLY A C 1
ATOM 5376 O O . GLY A 1 716 ? -1.443 65.379 -6.677 1.00 33.91 716 GLY A O 1
ATOM 5377 N N . ALA A 1 717 ? -2.547 67.024 -5.636 1.00 34.81 717 ALA A N 1
ATOM 5378 C CA . ALA A 1 717 ? -3.721 66.287 -5.169 1.00 34.81 717 ALA A CA 1
ATOM 5379 C C . ALA A 1 717 ? -4.692 65.701 -6.233 1.00 34.81 717 ALA A C 1
ATOM 5381 O O . ALA A 1 717 ? -4.960 66.327 -7.249 1.00 34.81 717 ALA A O 1
ATOM 5382 N N . ALA A 1 718 ? -5.335 64.591 -5.832 1.00 35.56 718 ALA A N 1
ATOM 5383 C CA . ALA A 1 718 ? -6.769 64.247 -5.965 1.00 35.56 718 ALA A CA 1
ATOM 5384 C C . ALA A 1 718 ? -7.470 64.030 -7.339 1.00 35.56 718 ALA A C 1
ATOM 5386 O O . ALA A 1 718 ? -7.467 64.887 -8.208 1.00 35.56 718 ALA A O 1
ATOM 5387 N N . GLN A 1 719 ? -8.180 62.883 -7.416 1.00 37.66 719 GLN A N 1
ATOM 5388 C CA . GLN A 1 719 ? -9.596 62.639 -7.823 1.00 37.66 719 GLN A CA 1
ATOM 5389 C C . GLN A 1 719 ? -10.245 63.561 -8.899 1.00 37.66 719 GLN A C 1
ATOM 5391 O O . GLN A 1 719 ? -10.166 64.777 -8.810 1.00 37.66 719 GLN A O 1
ATOM 5396 N N . ALA A 1 720 ? -11.055 63.089 -9.862 1.00 38.69 720 ALA A N 1
ATOM 5397 C CA . ALA A 1 720 ? -12.121 62.072 -9.777 1.00 38.69 720 ALA A CA 1
ATOM 5398 C C . ALA A 1 720 ? -12.677 61.675 -11.182 1.00 38.69 720 ALA A C 1
ATOM 5400 O O . ALA A 1 720 ? -12.178 62.169 -12.186 1.00 38.69 720 ALA A O 1
ATOM 5401 N N . VAL A 1 721 ? -13.790 60.910 -11.211 1.00 40.16 721 VAL A N 1
ATOM 5402 C CA . VAL A 1 721 ? -14.671 60.580 -12.372 1.00 40.16 721 VAL A CA 1
ATOM 5403 C C . VAL A 1 721 ? -14.037 59.586 -13.373 1.00 40.16 721 VAL A C 1
ATOM 5405 O O . VAL A 1 721 ? -13.111 59.952 -14.082 1.00 40.16 721 VAL A O 1
ATOM 5408 N N . SER A 1 722 ? -14.346 58.280 -13.395 1.00 49.22 722 SER A N 1
ATOM 5409 C CA . SER A 1 722 ? -15.626 57.531 -13.511 1.00 49.22 722 SER A CA 1
ATOM 5410 C C . SER A 1 722 ? -16.096 57.287 -14.951 1.00 49.22 722 SER A C 1
ATOM 5412 O O . SER A 1 722 ? -16.746 58.151 -15.530 1.00 49.22 722 SER A O 1
ATOM 5414 N N . GLU A 1 723 ? -15.866 56.063 -15.435 1.00 48.53 723 GLU A N 1
ATOM 5415 C CA . GLU A 1 723 ? -16.902 55.103 -15.874 1.00 48.53 723 GLU A CA 1
ATOM 5416 C C . GLU A 1 723 ? -16.447 53.677 -15.503 1.00 48.53 723 GLU A C 1
ATOM 5418 O O . GLU A 1 723 ? -15.218 53.499 -15.321 1.00 48.53 723 GLU A O 1
#

Foldseek 3Di:
DAEPVVVVVLQVVCVVVVHHDQDDHQKYKFWDPDCVLLVVCLVVQVLAQEEEEADLSLLVLSCVSRVVPDDHDPRYAAEYQDDSNVVSVVVVVDPRYHYAPDHRDLVSVCPDPCNALVNAAAGEYEYRDAPDDDCVNVVSSVVSRHHYHYDHTMYMDGDDDQLCSVLVCLVVVNAQEDEDEDLSSLVSNCVNQPPVRLVSCQARAYEYQDVSNQVSNVVSRRPHYHYFHHDSVSVSVVCCVVVVVVVVVVVPDDDDDDDDDDDDDDDDDDDDDDDDDDDDDDDDDDDDDDDDDDDDDDDDDDDDDDDDDDDDDDDDDDDDDDDPPPPVVVVVVVVVVVVVVVVVVVVVVVVVVVVVVVVVVVVVVVVVVVVVVVVVVVVVVVVVVVVVVVVVVVVVVVVVVVVVVVVVVVVVVLVVVLVVLVVLLVLLVVLQVQLQCCLPQQVNLPSSLVSLVVSLVSVVVVDDVLLVQLNVLSVVLSVVSVPDDDDPLPVLLVLLVVLLVCLVVFAWQQPDDDDPPPPDDDDDDDDDDDDPPVVVVVVVVVVVVVVPPVVVVVVVPDDDDDDPDDDDDPDDPVCVVVLSVLLSVLSVQLSVCSNSLNQVSVLVSLVVSLVSLVPTTRPPDPSSVVSNVSSVVSNVPRSDSDRRHSVSSVVSSVVSVVPSDPDDPDPDDDDDDDDDDDDDDDDDDDDDDDDDDDDDDDDDDDDDDDDDDDDDDDDDDDDDDDD

Sequence (723 aa):
MRPQEQADNLCRRIEAAGGRALRFPVIAIGAAPDPAQLEAVVPRLDEFQLAFFVSPNAANYAMQYILPRRAWPAGLRVSTVGKGSERVLRDYGFEAVIAPQVGFDSEAVIALPEFAAEAVAGCKVLIFRGDGGRELLADTLRERGASVEYVTCYRRYCPELDPALLLQPVGRGEVDALLLTSSEGVRNLAQMLGAEGLAALRQVKVFATHPRIVEQAREAGFADVIEAPAGDDGLMQALEDHFGYTEAMKEETPALTQPPASAHPDRKDDALDAARGEQAAASTSADTVERGEAASSAETSTDVVQPAGGAEQGVVAAPRRSAAAWWALLLALVAIGIAGWAVWQARDTRVGATVLREELAQRLSEGERVASEARGIVRQQQEVIAALQGRLGALSAKVEETEGQAAALEALYQEFSRTREDGVIAEVEQAVVLAAQQLQIAGNVEAALIALQEAESRLALHDRGQLAGLRRALANDIDALKLQPVLDVSGLSLRLERLLERADALPLAFEGQLPVEAAVGRDLAPGESTGLAGWMASAWRLGEALAADVWHEVRTLIRVERLDQAEPVLLAPAQNAFLRENLKIRLLTARLALLARDGRTYEADLAQARAWVERFFDPRDARVQAALTELKTLEAVRVRYEPHNLSETFNALRLAQARSGRPQVPTTPAQDVPAAAPAAPTAAPAAGTTVEAAEVAAEAQEADAGEGTEGGDSAGAAQAVSE

pLDDT: mean 72.27, std 23.31, range [26.31, 96.56]

Mean predicted aligned error: 24.14 Å

Radius of gyration: 58.69 Å; Cα contacts (8 Å, |Δi|>4): 597; chains: 1; bounding box: 86×116×243 Å